Protein 8WWY (pdb70)

Sequence (548 aa):
ETVTCLQMTIYHPGQQSGIFKSIRFSSKEKFPSSIEVVKFGRRNSNMCQYTFQDKQVSRIQFVLQPFKQFNSSVLLSFEIKNMSKKTSSLMVDNQELGYLNKMDLPYKCMLRFGEYQFLLQKEDGESVESFETQFIMSSRPLLRPLTVLQQVSLYHPTQGPVAFAHVPQQLQHDASRLLVGRGQNTHLQLQLPQLSRYHLSLEPYLEKGSSLLAFCLKVLTRKSCVWVNGLPLRRYLEQVPLGTINRISFSGIQMLVRKEEGGASLETTFVCYFHLSPSPLIETVTCLLQMTIYHPGQQSGIFKSSIRRFSSKEKFPSIEVVKFGRNSNMMCQYTFQDKQVSRRIQFVLQPFKQFNSSVLSFEIKNMSKKTSSLMVDNNQELGYLNKMMDDLPYKKCMLRFGEYQFLLQKEDGESVESFETQFIMSSRPLLRPLTVLQVSLYHPTQGPVAFAHVPQQLQHDASRLLVGRGQNTHLQLQLPQLSRYHLSLEPYLEKGSSLLAFCLKVLTRKSCVWVNGLPLRYLEQVPLGTINRISFSGIQMLVRKEEGGASLETFVCYFHLSPSPLI

B-factor: mean 40.83, std 14.53, range [19.47, 130.93]

Secondary structure (DSSP, 8-state):
---EEEEEEEE-TTGGGSTTTTPPPS--EEEETT--EEEES-TTT-SEE-S-TTS-SS-EEEEEE--TT--S-EEEEEE--SS--EEETTEEE-TT-EEEPPSEEEEEETTEEEEEEEE--S-SSEEEEEEEE-SS---/--SEEEEEEEE-TTTHHHHTTT--SEEEE-SS-EEEESSTT-SEE---TTS-SS-EEEEEE--TTBSS-EEEEEE--SSS-EEETTEEE-TT-EEE--SEEEEEETTEEEEEEEE--S-SS-EEEEEEE-SS---/-PPEEEEEEEE-TTGGGSTTTTS--S--EEEETT--EEEES-TTT-SEE---TTS-SS-EEEEEE--TT--S-EEEEEE--SSS-EEETTEEE-TT-EEEPPSEEEEEETTEEEEEEEE--S-SSEEEEEEEE-SS---/--SEEEEEEEE-TTTHHHHTTT--SEEEE-SS-EEEESSTT-SEE---TTS-SS-EEEEEE--TTBSS-EEEEEE--SSS-EEETTEEE-TT-EEE--SEEEEEETTEEEEEEEE--S-SS-EEEEEEE-SS---

Nearest PDB structures (foldseek):
  8wwy-assembly2_D  TM=1.005E+00  e=1.657E-28  Mus musculus
  4zgi-assembly1_A-2  TM=9.595E-01  e=3.367E-14  Homo sapiens
  6l9u-assembly1_A-2  TM=9.470E-01  e=1.928E-14  Mus musculus
  6l9v-assembly1_A  TM=9.457E-01  e=1.148E-13  Mus musculus
  4h87-assembly3_B  TM=8.210E-01  e=5.638E-05  Homo sapiens

Structure (mmCIF, N/CA/C/O backbone):
data_8WWY
#
_entry.id   8WWY
#
_cell.length_a   88.758
_cell.length_b   88.758
_cell.length_c   297.367
_cell.angle_alpha   90.000
_cell.angle_beta   90.000
_cell.angle_gamma   120.000
#
_symmetry.space_group_name_H-M   'P 61 2 2'
#
loop_
_entity.id
_entity.type
_entity.pdbx_description
1 polymer 'TRAF-interacting protein with FHA domain-containing protein A'
2 polymer 'TRAF-interacting protein with FHA domain-containing protein B'
3 non-polymer (2R,5R)-hexane-2,5-diol
4 water water
#
loop_
_atom_site.group_PDB
_atom_site.id
_atom_site.type_symbol
_atom_site.label_atom_id
_atom_site.label_alt_id
_atom_site.label_comp_id
_atom_site.label_asym_id
_atom_site.label_entity_id
_atom_site.label_seq_id
_atom_site.pdbx_PDB_ins_code
_atom_site.Cartn_x
_atom_site.Cartn_y
_atom_site.Cartn_z
_atom_site.occupancy
_atom_site.B_iso_or_equiv
_atom_site.auth_seq_id
_atom_site.auth_comp_id
_atom_site.auth_asym_id
_atom_site.auth_atom_id
_atom_site.pdbx_PDB_model_num
ATOM 1 N N . GLU A 1 11 ? 6.73567 -6.05635 -34.78224 1.000 74.50510 11 GLU A N 1
ATOM 2 C CA . GLU A 1 11 ? 7.32442 -7.33085 -35.18596 1.000 71.71529 11 GLU A CA 1
ATOM 3 C C . GLU A 1 11 ? 6.25126 -8.38700 -35.44918 1.000 61.73988 11 GLU A C 1
ATOM 4 O O . GLU A 1 11 ? 5.24932 -8.43838 -34.74468 1.000 58.47440 11 GLU A O 1
ATOM 10 N N . THR A 1 12 ? 6.46640 -9.20742 -36.47923 1.000 53.23163 12 THR A N 1
ATOM 11 C CA . THR A 1 12 ? 5.62831 -10.37320 -36.71313 1.000 45.11930 12 THR A CA 1
ATOM 12 C C . THR A 1 12 ? 5.72914 -11.33614 -35.52828 1.000 46.97222 12 THR A C 1
ATOM 13 O O . THR A 1 12 ? 6.67805 -11.29921 -34.73616 1.000 43.61211 12 THR A O 1
ATOM 17 N N . VAL A 1 13 ? 4.73658 -12.21606 -35.41231 1.000 40.07719 13 VAL A N 1
ATOM 18 C CA . VAL A 1 13 ? 4.61741 -13.12558 -34.27511 1.000 34.73962 13 VAL A CA 1
ATOM 19 C C . VAL A 1 13 ? 4.52002 -14.55052 -34.80171 1.000 32.68806 13 VAL A C 1
ATOM 20 O O . VAL A 1 13 ? 3.71492 -14.83137 -35.69516 1.000 39.21609 13 VAL A O 1
ATOM 24 N N . THR A 1 14 ? 5.33905 -15.44102 -34.25615 1.000 30.43527 14 THR A N 1
ATOM 25 C CA . THR A 1 14 ? 5.22811 -16.85971 -34.56614 1.000 33.67826 14 THR A CA 1
ATOM 26 C C . THR A 1 14 ? 3.81653 -17.35464 -34.29134 1.000 35.25109 14 THR A C 1
ATOM 27 O O . THR A 1 14 ? 3.23367 -17.04814 -33.25022 1.000 33.36538 14 THR A O 1
ATOM 31 N N . CYS A 1 15 ? 3.26433 -18.11894 -35.22907 1.000 34.60839 15 CYS A N 1
ATOM 32 C CA . CYS A 1 15 ? 1.92183 -18.66621 -35.08426 1.000 32.68831 15 CYS A CA 1
ATOM 33 C C . CYS A 1 15 ? 1.96438 -20.18568 -35.14848 1.000 35.85045 15 CYS A C 1
ATOM 34 O O . CYS A 1 15 ? 2.57039 -20.75253 -36.05973 1.000 36.18354 15 CYS A O 1
ATOM 37 N N . LEU A 1 16 ? 1.30219 -20.84483 -34.19548 1.000 32.12114 16 LEU A N 1
ATOM 38 C CA . LEU A 1 16 ? 1.06104 -22.28765 -34.26103 1.000 28.96359 16 LEU A CA 1
ATOM 39 C C . LEU A 1 16 ? -0.36605 -22.48347 -34.76636 1.000 32.23131 16 LEU A C 1
ATOM 40 O O . LEU A 1 16 ? -1.32205 -22.28619 -34.01681 1.000 34.63913 16 LEU A O 1
ATOM 45 N N . GLN A 1 17 ? -0.51392 -22.83473 -36.04654 1.000 32.35357 17 GLN A N 1
ATOM 46 C CA . GLN A 1 17 ? -1.83121 -23.07939 -36.62759 1.000 33.86036 17 GLN A CA 1
ATOM 47 C C . GLN A 1 17 ? -2.18211 -24.54987 -36.43880 1.000 37.38854 17 GLN A C 1
ATOM 48 O O . GLN A 1 17 ? -1.50698 -25.43687 -36.97908 1.000 34.56296 17 GLN A O 1
ATOM 54 N N . MET A 1 18 ? -3.23680 -24.80882 -35.68534 1.000 31.60141 18 MET A N 1
ATOM 55 C CA . MET A 1 18 ? -3.64880 -26.16755 -35.37874 1.000 30.82263 18 MET A CA 1
ATOM 56 C C . MET A 1 18 ? -5.01676 -26.41045 -35.99870 1.000 36.09432 18 MET A C 1
ATOM 57 O O . MET A 1 18 ? -6.01096 -25.80671 -35.58310 1.000 37.50341 18 MET A O 1
ATOM 62 N N . THR A 1 19 ? -5.04747 -27.25432 -37.02577 1.000 33.02621 19 THR A N 1
ATOM 63 C CA . THR A 1 19 ? -6.29019 -27.73547 -37.61831 1.000 34.53583 19 THR A CA 1
ATOM 64 C C . THR A 1 19 ? -6.70088 -28.97751 -36.84410 1.000 39.47326 19 THR A C 1
ATOM 65 O O . THR A 1 19 ? -5.91611 -29.92653 -36.74009 1.000 38.15303 19 THR A O 1
ATOM 69 N N . ILE A 1 20 ? -7.91161 -28.97694 -36.29546 1.000 36.36386 20 ILE A N 1
ATOM 70 C CA . ILE A 1 20 ? -8.28947 -29.98699 -35.31583 1.000 36.50775 20 ILE A CA 1
ATOM 71 C C . ILE A 1 20 ? -9.54362 -30.70628 -35.77886 1.000 44.97541 20 ILE A C 1
ATOM 72 O O . ILE A 1 20 ? -10.43650 -30.10594 -36.39087 1.000 48.41944 20 ILE A O 1
ATOM 77 N N . TYR A 1 21 ? -9.58977 -32.00796 -35.50566 1.000 39.58861 21 TYR A N 1
ATOM 78 C CA . TYR A 1 21 ? -10.67947 -32.86439 -35.94011 1.000 41.17214 21 TYR A CA 1
ATOM 79 C C . TYR A 1 21 ? -10.98180 -33.89825 -34.86912 1.000 40.45685 21 TYR A C 1
ATOM 80 O O . TYR A 1 21 ? -10.06671 -34.42586 -34.23311 1.000 40.01681 21 TYR A O 1
ATOM 89 N N . HIS A 1 22 ? -12.26974 -34.21785 -34.70641 1.000 46.07503 22 HIS A N 1
ATOM 90 C CA . HIS A 1 22 ? -12.66572 -35.31445 -33.84828 1.000 44.18572 22 HIS A CA 1
ATOM 91 C C . HIS A 1 22 ? -13.94069 -35.85349 -34.47058 1.000 44.87444 22 HIS A C 1
ATOM 92 O O . HIS A 1 22 ? -14.83930 -35.05981 -34.78928 1.000 48.50333 22 HIS A O 1
ATOM 99 N N . PRO A 1 23 ? -14.04545 -37.16848 -34.66926 1.000 52.51400 23 PRO A N 1
ATOM 100 C CA . PRO A 1 23 ? -15.26011 -37.72222 -35.28989 1.000 53.03564 23 PRO A CA 1
ATOM 101 C C . PRO A 1 23 ? -16.53766 -37.41493 -34.52463 1.000 57.28903 23 PRO A C 1
ATOM 102 O O . PRO A 1 23 ? -17.62217 -37.46214 -35.11854 1.000 55.06405 23 PRO A O 1
ATOM 106 N N . GLY A 1 24 ? -16.45253 -37.09403 -33.23742 1.000 54.50381 24 GLY A N 1
ATOM 107 C CA . GLY A 1 24 ? -17.63242 -36.72455 -32.48303 1.000 59.71598 24 GLY A CA 1
ATOM 108 C C . GLY A 1 24 ? -17.72435 -35.23883 -32.20346 1.000 63.02081 24 GLY A C 1
ATOM 109 O O . GLY A 1 24 ? -18.41031 -34.82521 -31.26415 1.000 60.82200 24 GLY A O 1
ATOM 110 N N . GLN A 1 25 ? -17.04693 -34.42065 -33.01645 1.000 60.50080 25 GLN A N 1
ATOM 111 C CA . GLN A 1 25 ? -16.98065 -32.98682 -32.74608 1.000 52.15243 25 GLN A CA 1
ATOM 112 C C . GLN A 1 25 ? -18.33898 -32.30134 -32.85645 1.000 54.42585 25 GLN A C 1
ATOM 113 O O . GLN A 1 25 ? -18.54157 -31.25156 -32.23622 1.000 58.16199 25 GLN A O 1
ATOM 119 N N . GLN A 1 26 ? -19.27684 -32.86477 -33.61848 1.000 50.30354 26 GLN A N 1
ATOM 120 C CA . GLN A 1 26 ? -20.60379 -32.26263 -33.69186 1.000 65.78633 26 GLN A CA 1
ATOM 121 C C . GLN A 1 26 ? -21.31315 -32.27592 -32.34026 1.000 65.37174 26 GLN A C 1
ATOM 122 O O . GLN A 1 26 ? -22.24109 -31.48735 -32.12844 1.000 62.61339 26 GLN A O 1
ATOM 128 N N . SER A 1 27 ? -20.88371 -33.13179 -31.41467 1.000 60.60240 27 SER A N 1
ATOM 129 C CA . SER A 1 27 ? -21.48876 -33.19445 -30.09041 1.000 63.44371 27 SER A CA 1
ATOM 130 C C . SER A 1 27 ? -21.00209 -32.08870 -29.16126 1.000 63.23408 27 SER A C 1
ATOM 131 O O . SER A 1 27 ? -21.42826 -32.04288 -28.00246 1.000 64.51811 27 SER A O 1
ATOM 134 N N . GLY A 1 28 ? -20.12151 -31.21215 -29.62754 1.000 57.19585 28 GLY A N 1
ATOM 135 C CA . GLY A 1 28 ? -19.62158 -30.11994 -28.81936 1.000 56.80697 28 GLY A CA 1
ATOM 136 C C . GLY A 1 28 ? -18.23575 -30.30044 -28.24413 1.000 53.39366 28 GLY A C 1
ATOM 137 O O . GLY A 1 28 ? -17.89123 -29.59446 -27.29108 1.000 52.82697 28 GLY A O 1
ATOM 138 N N . ILE A 1 29 ? -17.42618 -31.20575 -28.79679 1.000 54.42085 29 ILE A N 1
ATOM 139 C CA . ILE A 1 29 ? -16.10893 -31.47980 -28.22228 1.000 55.24671 29 ILE A CA 1
ATOM 140 C C . ILE A 1 29 ? -15.25504 -30.21961 -28.18059 1.000 46.65589 29 ILE A C 1
ATOM 141 O O . ILE A 1 29 ? -14.52273 -29.98205 -27.21051 1.000 45.33392 29 ILE A O 1
ATOM 146 N N . PHE A 1 30 ? -15.33392 -29.38792 -29.22017 1.000 45.23281 30 PHE A N 1
ATOM 147 C CA . PHE A 1 30 ? -14.50564 -28.18888 -29.29439 1.000 53.01840 30 PHE A CA 1
ATOM 148 C C . PHE A 1 30 ? -15.28638 -26.91876 -28.95786 1.000 52.59629 30 PHE A C 1
ATOM 149 O O . PHE A 1 30 ? -14.91702 -25.82955 -29.40469 1.000 50.29546 30 PHE A O 1
ATOM 157 N N . LYS A 1 31 ? -16.35299 -27.02683 -28.16120 1.000 49.25641 31 LYS A N 1
ATOM 158 C CA . LYS A 1 31 ? -17.24674 -25.88297 -28.00030 1.000 50.48224 31 LYS A CA 1
ATOM 159 C C . LYS A 1 31 ? -16.59120 -24.71821 -27.26273 1.000 43.86028 31 LYS A C 1
ATOM 160 O O . LYS A 1 31 ? -17.03562 -23.57804 -27.41617 1.000 48.75875 31 LYS A O 1
ATOM 166 N N . SER A 1 32 ? -15.53815 -24.96306 -26.49227 1.000 44.49746 32 SER A N 1
ATOM 167 C CA . SER A 1 32 ? -14.83969 -23.89696 -25.78820 1.000 50.64680 32 SER A CA 1
ATOM 168 C C . SER A 1 32 ? -13.65573 -23.33844 -26.57313 1.000 46.94753 32 SER A C 1
ATOM 169 O O . SER A 1 32 ? -12.89592 -22.52996 -26.02925 1.000 49.84854 32 SER A O 1
ATOM 172 N N . ILE A 1 33 ? -13.46679 -23.76000 -27.82050 1.000 43.38156 33 ILE A N 1
ATOM 173 C CA . ILE A 1 33 ? -12.35009 -23.30000 -28.64526 1.000 45.74116 33 ILE A CA 1
ATOM 174 C C . ILE A 1 33 ? -12.86172 -22.21592 -29.57980 1.000 47.61166 33 ILE A C 1
ATOM 175 O O . ILE A 1 33 ? -13.85460 -22.42291 -30.28410 1.000 48.32172 33 ILE A O 1
ATOM 180 N N . ARG A 1 34 ? -12.19487 -21.06132 -29.59774 1.000 43.14450 34 ARG A N 1
ATOM 181 C CA . ARG A 1 34 ? -12.52181 -20.02979 -30.57799 1.000 49.01447 34 ARG A CA 1
ATOM 182 C C . ARG A 1 34 ? -11.68348 -20.25415 -31.82867 1.000 47.69821 34 ARG A C 1
ATOM 183 O O . ARG A 1 34 ? -10.45413 -20.33220 -31.75267 1.000 40.58310 34 ARG A O 1
ATOM 191 N N . PHE A 1 35 ? -12.34521 -20.35320 -32.97441 1.000 46.77212 35 PHE A N 1
ATOM 192 C CA . PHE A 1 35 ? -11.66565 -20.71438 -34.20689 1.000 47.24854 35 PHE A CA 1
ATOM 193 C C . PHE A 1 35 ? -11.29667 -19.47610 -35.01198 1.000 44.51635 35 PHE A C 1
ATOM 194 O O . PHE A 1 35 ? -11.97274 -18.44537 -34.94744 1.000 44.94679 35 PHE A O 1
ATOM 202 N N . SER A 1 36 ? -10.19250 -19.58682 -35.75412 1.000 39.66077 36 SER A N 1
ATOM 203 C CA . SER A 1 36 ? -9.73349 -18.56220 -36.68731 1.000 51.34384 36 SER A CA 1
ATOM 204 C C . SER A 1 36 ? -9.48556 -17.21533 -36.00930 1.000 56.74556 36 SER A C 1
ATOM 205 O O . SER A 1 36 ? -9.51429 -16.16949 -36.66542 1.000 76.33830 36 SER A O 1
ATOM 208 N N . SER A 1 37 ? -9.26479 -17.22122 -34.69958 1.000 50.33399 37 SER A N 1
ATOM 209 C CA . SER A 1 37 ? -8.90570 -16.03284 -33.93783 1.000 56.22220 37 SER A CA 1
ATOM 210 C C . SER A 1 37 ? -7.54786 -16.28791 -33.30248 1.000 48.29512 37 SER A C 1
ATOM 211 O O . SER A 1 37 ? -7.40209 -17.22810 -32.51642 1.000 48.17044 37 SER A O 1
ATOM 214 N N . LYS A 1 38 ? -6.55822 -15.46501 -33.64240 1.000 37.10181 38 LYS A N 1
ATOM 215 C CA . LYS A 1 38 ? -5.24394 -15.60796 -33.02664 1.000 37.63212 38 LYS A CA 1
ATOM 216 C C . LYS A 1 38 ? -5.30302 -15.22250 -31.55294 1.000 40.22386 38 LYS A C 1
ATOM 217 O O . LYS A 1 38 ? -5.87227 -14.18694 -31.20111 1.000 49.41750 38 LYS A O 1
ATOM 223 N N . GLU A 1 39 ? -4.71036 -16.05146 -30.68996 1.000 35.86591 39 GLU A N 1
ATOM 224 C CA . GLU A 1 39 ? -4.57847 -15.74968 -29.26647 1.000 37.48978 39 GLU A CA 1
ATOM 225 C C . GLU A 1 39 ? -3.10298 -15.66123 -28.90523 1.000 37.87122 39 GLU A C 1
ATOM 226 O O . GLU A 1 39 ? -2.34403 -16.60161 -29.15804 1.000 33.24367 39 GLU A O 1
ATOM 232 N N . LYS A 1 40 ? -2.71213 -14.55206 -28.28098 1.000 34.81412 40 LYS A N 1
ATOM 233 C CA . LYS A 1 40 ? -1.31220 -14.28215 -27.98252 1.000 36.03588 40 LYS A CA 1
ATOM 234 C C . LYS A 1 40 ? -0.94842 -14.74111 -26.57401 1.000 36.68194 40 LYS A C 1
ATOM 235 O O . LYS A 1 40 ? -1.70198 -14.52686 -25.62124 1.000 41.44945 40 LYS A O 1
ATOM 241 N N . PHE A 1 41 ? 0.21462 -15.38396 -26.45293 1.000 30.39230 41 PHE A N 1
ATOM 242 C CA . PHE A 1 41 ? 0.76994 -15.83195 -25.18287 1.000 35.24738 41 PHE A CA 1
ATOM 243 C C . PHE A 1 41 ? 2.18191 -15.29207 -25.01936 1.000 34.44160 41 PHE A C 1
ATOM 244 O O . PHE A 1 41 ? 2.92625 -15.21315 -26.00082 1.000 31.16601 41 PHE A O 1
ATOM 252 N N . PRO A 1 42 ? 2.58473 -14.93057 -23.80243 1.000 36.47670 42 PRO A N 1
ATOM 253 C CA . PRO A 1 42 ? 4.01506 -14.70760 -23.54528 1.000 33.90192 42 PRO A CA 1
ATOM 254 C C . PRO A 1 42 ? 4.77755 -15.99243 -23.80559 1.000 29.26361 42 PRO A C 1
ATOM 255 O O . PRO A 1 42 ? 4.28568 -17.08573 -23.52558 1.000 32.70619 42 PRO A O 1
ATOM 259 N N A SER A 1 43 ? 5.99510 -15.85636 -24.34022 0.444 31.07290 43 SER A N 1
ATOM 260 N N B SER A 1 43 ? 5.99498 -15.85847 -24.34728 0.556 31.06871 43 SER A N 1
ATOM 261 C CA A SER A 1 43 ? 6.80467 -17.03630 -24.62299 0.444 30.02589 43 SER A CA 1
ATOM 262 C CA B SER A 1 43 ? 6.79548 -17.04539 -24.63108 0.556 29.71983 43 SER A CA 1
ATOM 263 C C A SER A 1 43 ? 7.23217 -17.77421 -23.36135 0.444 30.45508 43 SER A C 1
ATOM 264 C C B SER A 1 43 ? 7.32190 -17.72883 -23.37449 0.556 30.14194 43 SER A C 1
ATOM 265 O O A SER A 1 43 ? 7.67290 -18.92485 -23.45478 0.444 30.55804 43 SER A O 1
ATOM 266 O O B SER A 1 43 ? 7.92042 -18.80410 -23.48954 0.556 30.70553 43 SER A O 1
ATOM 271 N N . ILE A 1 44 ? 7.10613 -17.15376 -22.19128 1.000 29.04177 44 ILE A N 1
ATOM 272 C CA . ILE A 1 44 ? 7.44581 -17.82405 -20.93333 1.000 31.94843 44 ILE A CA 1
ATOM 273 C C . ILE A 1 44 ? 6.23228 -18.56609 -20.39007 1.000 32.09653 44 ILE A C 1
ATOM 274 O O . ILE A 1 44 ? 6.27361 -19.11543 -19.28225 1.000 34.29154 44 ILE A O 1
ATOM 279 N N . GLU A 1 45 ? 5.13971 -18.58117 -21.14107 1.000 31.57015 45 GLU A N 1
ATOM 280 C CA . GLU A 1 45 ? 3.98702 -19.37201 -20.73539 1.000 30.62205 45 GLU A CA 1
ATOM 281 C C . GLU A 1 45 ? 4.10189 -20.78072 -21.30875 1.000 35.32232 45 GLU A C 1
ATOM 282 O O . GLU A 1 45 ? 4.77599 -21.00883 -22.30908 1.000 38.13953 45 GLU A O 1
ATOM 288 N N . VAL A 1 46 ? 3.45380 -21.73083 -20.64401 1.000 32.27395 46 VAL A N 1
ATOM 289 C CA . VAL A 1 46 ? 3.29579 -23.09340 -21.13775 1.000 33.20120 46 VAL A CA 1
ATOM 290 C C . VAL A 1 46 ? 1.81937 -23.29019 -21.45108 1.000 30.62579 46 VAL A C 1
ATOM 291 O O . VAL A 1 46 ? 0.96660 -23.07433 -20.58056 1.000 36.43496 46 VAL A O 1
ATOM 295 N N . VAL A 1 47 ? 1.51921 -23.70538 -22.68550 1.000 32.58601 47 VAL A N 1
ATOM 296 C CA . VAL A 1 47 ? 0.14462 -23.87973 -23.13887 1.000 30.65111 47 VAL A CA 1
ATOM 297 C C . VAL A 1 47 ? -0.27160 -25.33295 -22.95375 1.000 25.28003 47 VAL A C 1
ATOM 298 O O . VAL A 1 47 ? 0.38163 -26.25114 -23.46921 1.000 31.71768 47 VAL A O 1
ATOM 302 N N . LYS A 1 48 ? -1.37869 -25.54209 -22.25155 1.000 28.19790 48 LYS A N 1
ATOM 303 C CA . LYS A 1 48 ? -1.82209 -26.87331 -21.87027 1.000 33.63596 48 LYS A CA 1
ATOM 304 C C . LYS A 1 48 ? -3.16622 -27.19321 -22.49590 1.000 30.92322 48 LYS A C 1
ATOM 305 O O . LYS A 1 48 ? -4.04634 -26.32872 -22.59637 1.000 32.46571 48 LYS A O 1
ATOM 311 N N . PHE A 1 49 ? -3.31564 -28.44938 -22.89579 1.000 26.62592 49 PHE A N 1
ATOM 312 C CA . PHE A 1 49 ? -4.51856 -28.95702 -23.53510 1.000 28.67197 49 PHE A CA 1
ATOM 313 C C . PHE A 1 49 ? -5.02526 -30.12493 -22.70500 1.000 28.86841 49 PHE A C 1
ATOM 314 O O . PHE A 1 49 ? -4.23085 -30.97601 -22.29958 1.000 32.20981 49 PHE A O 1
ATOM 322 N N . GLY A 1 50 ? -6.33046 -30.18317 -22.45427 1.000 33.23773 50 GLY A N 1
ATOM 323 C CA . GLY A 1 50 ? -6.83834 -31.24718 -21.60259 1.000 33.79404 50 GLY A CA 1
ATOM 324 C C . GLY A 1 50 ? -8.29830 -31.05579 -21.24327 1.000 40.18457 50 GLY A C 1
ATOM 325 O O . GLY A 1 50 ? -9.01592 -30.29450 -21.88586 1.000 37.85178 50 GLY A O 1
ATOM 326 N N A ARG A 1 51 ? -8.73247 -31.77873 -20.21163 0.570 42.62567 51 ARG A N 1
ATOM 327 N N B ARG A 1 51 ? -8.71809 -31.77424 -20.19984 0.430 42.20657 51 ARG A N 1
ATOM 328 C CA A ARG A 1 51 ? -10.13123 -31.70318 -19.80921 0.570 42.96012 51 ARG A CA 1
ATOM 329 C CA B ARG A 1 51 ? -10.10973 -31.77281 -19.76732 0.430 42.92662 51 ARG A CA 1
ATOM 330 C C A ARG A 1 51 ? -10.38160 -30.65306 -18.73699 0.570 39.50584 51 ARG A C 1
ATOM 331 C C B ARG A 1 51 ? -10.39543 -30.73260 -18.69398 0.430 40.56769 51 ARG A C 1
ATOM 332 O O A ARG A 1 51 ? -11.46803 -30.06293 -18.69988 0.570 45.95434 51 ARG A O 1
ATOM 333 O O B ARG A 1 51 ? -11.52335 -30.23091 -18.61201 0.430 44.66561 51 ARG A O 1
ATOM 348 N N . ASN A 1 52 ? -9.39874 -30.39285 -17.88196 1.000 44.81115 52 ASN A N 1
ATOM 349 C CA . ASN A 1 52 ? -9.59179 -29.57091 -16.69187 1.000 49.51977 52 ASN A CA 1
ATOM 350 C C . ASN A 1 52 ? -9.33998 -28.10318 -17.01828 1.000 42.17913 52 ASN A C 1
ATOM 351 O O . ASN A 1 52 ? -8.20027 -27.70316 -17.26807 1.000 39.18283 52 ASN A O 1
ATOM 356 N N . SER A 1 53 ? -10.40245 -27.29389 -16.96647 1.000 45.70924 53 SER A N 1
ATOM 357 C CA . SER A 1 53 ? -10.30291 -25.88897 -17.34537 1.000 47.18539 53 SER A CA 1
ATOM 358 C C . SER A 1 53 ? -9.55908 -25.04325 -16.32217 1.000 53.55647 53 SER A C 1
ATOM 359 O O . SER A 1 53 ? -9.16726 -23.91645 -16.64226 1.000 51.87362 53 SER A O 1
ATOM 362 N N . ASN A 1 54 ? -9.36507 -25.53805 -15.09928 1.000 52.48090 54 ASN A N 1
ATOM 363 C CA . ASN A 1 54 ? -8.52145 -24.81508 -14.15635 1.000 53.37141 54 ASN A CA 1
ATOM 364 C C . ASN A 1 54 ? -7.04180 -25.04072 -14.41800 1.000 54.32940 54 ASN A C 1
ATOM 365 O O . ASN A 1 54 ? -6.21456 -24.24648 -13.96106 1.000 54.62252 54 ASN A O 1
ATOM 370 N N . MET A 1 55 ? -6.69078 -26.09715 -15.15031 1.000 45.21818 55 MET A N 1
ATOM 371 C CA . MET A 1 55 ? -5.30280 -26.41497 -15.42711 1.000 39.71695 55 MET A CA 1
ATOM 372 C C . MET A 1 55 ? -4.88781 -26.14408 -16.86315 1.000 32.27130 55 MET A C 1
ATOM 373 O O . MET A 1 55 ? -3.68693 -26.01690 -17.12098 1.000 41.77272 55 MET A O 1
ATOM 378 N N . CYS A 1 56 ? -5.84382 -26.04023 -17.78617 1.000 38.88790 56 CYS A N 1
ATOM 379 C CA . CYS A 1 56 ? -5.57187 -25.96665 -19.21929 1.000 38.66085 56 CYS A CA 1
ATOM 380 C C . CYS A 1 56 ? -6.20405 -24.71990 -19.81910 1.000 41.02447 56 CYS A C 1
ATOM 381 O O . CYS A 1 56 ? -7.37773 -24.43021 -19.56660 1.000 39.64871 56 CYS A O 1
ATOM 384 N N . GLN A 1 57 ? -5.42847 -23.99741 -20.63336 1.000 40.02444 57 GLN A N 1
ATOM 385 C CA . GLN A 1 57 ? -6.00132 -22.90107 -21.40099 1.000 38.20070 57 GLN A CA 1
ATOM 386 C C . GLN A 1 57 ? -6.97326 -23.40918 -22.46033 1.000 41.58472 57 GLN A C 1
ATOM 387 O O . GLN A 1 57 ? -7.91422 -22.70060 -22.82963 1.000 43.14049 57 GLN A O 1
ATOM 393 N N . TYR A 1 58 ? -6.77377 -24.63158 -22.94434 1.000 35.07026 58 TYR A N 1
ATOM 394 C CA . TYR A 1 58 ? -7.60574 -25.22352 -23.98157 1.000 38.27854 58 TYR A CA 1
ATOM 395 C C . TYR A 1 58 ? -8.17908 -26.52949 -23.46046 1.000 32.97983 58 TYR A C 1
ATOM 396 O O . TYR A 1 58 ? -7.42885 -27.43212 -23.07143 1.000 39.14266 58 TYR A O 1
ATOM 405 N N . THR A 1 59 ? -9.50082 -26.62486 -23.43961 1.000 35.40259 59 THR A N 1
ATOM 406 C CA . THR A 1 59 ? -10.16101 -27.79690 -22.89794 1.000 39.01468 59 THR A CA 1
ATOM 407 C C . THR A 1 59 ? -11.09213 -28.41777 -23.92408 1.000 38.51127 59 THR A C 1
ATOM 408 O O . THR A 1 59 ? -11.70859 -27.72215 -24.73707 1.000 45.56419 59 THR A O 1
ATOM 412 N N . PHE A 1 60 ? -11.17601 -29.74187 -23.87360 1.000 41.87748 60 PHE A N 1
ATOM 413 C CA . PHE A 1 60 ? -12.07795 -30.51827 -24.70899 1.000 38.81496 60 PHE A CA 1
ATOM 414 C C . PHE A 1 60 ? -13.18368 -31.10436 -23.84354 1.000 44.11523 60 PHE A C 1
ATOM 415 O O . PHE A 1 60 ? -12.92626 -31.58220 -22.73367 1.000 50.22432 60 PHE A O 1
ATOM 423 N N . GLN A 1 61 ? -14.41420 -31.04702 -24.34776 1.000 42.35481 61 GLN A N 1
ATOM 424 C CA . GLN A 1 61 ? -15.58232 -31.58165 -23.64518 1.000 54.49225 61 GLN A CA 1
ATOM 425 C C . GLN A 1 61 ? -15.62939 -33.07749 -23.90424 1.000 51.32207 61 GLN A C 1
ATOM 426 O O . GLN A 1 61 ? -16.27788 -33.54703 -24.83861 1.000 55.79248 61 GLN A O 1
ATOM 432 N N . ASP A 1 62 ? -14.92400 -33.83674 -23.06595 1.000 56.62443 62 ASP A N 1
ATOM 433 C CA . ASP A 1 62 ? -14.68919 -35.24782 -23.34163 1.000 57.39796 62 ASP A CA 1
ATOM 434 C C . ASP A 1 62 ? -14.14957 -35.94657 -22.10164 1.000 53.91635 62 ASP A C 1
ATOM 435 O O . ASP A 1 62 ? -13.04018 -35.64839 -21.64886 1.000 45.53113 62 ASP A O 1
ATOM 440 N N . LYS A 1 63 ? -14.92913 -36.87752 -21.54112 1.000 56.63402 63 LYS A N 1
ATOM 441 C CA . LYS A 1 63 ? -14.47423 -37.61755 -20.37007 1.000 50.71723 63 LYS A CA 1
ATOM 442 C C . LYS A 1 63 ? -13.25730 -38.48281 -20.67723 1.000 52.34594 63 LYS A C 1
ATOM 443 O O . LYS A 1 63 ? -12.52271 -38.84990 -19.75212 1.000 59.30276 63 LYS A O 1
ATOM 449 N N . GLN A 1 64 ? -13.02762 -38.81045 -21.95472 1.000 54.09911 64 GLN A N 1
ATOM 450 C CA . GLN A 1 64 ? -11.85430 -39.59127 -22.33581 1.000 55.05517 64 GLN A CA 1
ATOM 451 C C . GLN A 1 64 ? -10.56151 -38.78755 -22.20949 1.000 57.49008 64 GLN A C 1
ATOM 452 O O . GLN A 1 64 ? -9.48297 -39.37259 -22.05937 1.000 64.23965 64 GLN A O 1
ATOM 458 N N . VAL A 1 65 ? -10.64205 -37.46412 -22.27044 1.000 52.46795 65 VAL A N 1
ATOM 459 C CA . VAL A 1 65 ? -9.44673 -36.62261 -22.24240 1.000 42.00788 65 VAL A CA 1
ATOM 460 C C . VAL A 1 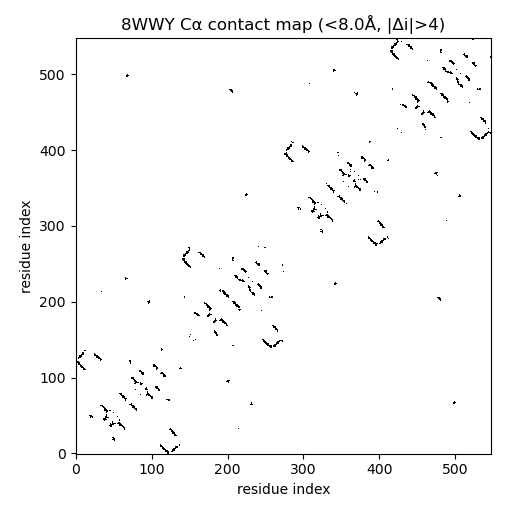65 ? -8.92106 -36.53658 -20.81309 1.000 45.77811 65 VAL A C 1
ATOM 461 O O . VAL A 1 65 ? -9.68903 -36.31182 -19.86943 1.000 48.05295 65 VAL A O 1
ATOM 465 N N . SER A 1 66 ? -7.60941 -36.72833 -20.64655 1.000 45.98631 66 SER A N 1
ATOM 466 C CA . SER A 1 66 ? -6.99038 -36.58913 -19.33197 1.000 40.46652 66 SER A CA 1
ATOM 467 C C . SER A 1 66 ? -7.10483 -35.14504 -18.85585 1.000 46.28118 66 SER A C 1
ATOM 468 O O . SER A 1 66 ? -7.27128 -34.21705 -19.65133 1.000 40.98047 66 SER A O 1
ATOM 471 N N . ARG A 1 67 ? -7.01982 -34.94338 -17.53693 1.000 39.95750 67 ARG A N 1
ATOM 472 C CA . ARG A 1 67 ? -7.23769 -33.58216 -17.05497 1.000 49.17935 67 ARG A CA 1
ATOM 473 C C . ARG A 1 67 ? -6.21386 -32.61626 -17.64183 1.000 37.79948 67 ARG A C 1
ATOM 474 O O . ARG A 1 67 ? -6.55108 -31.46069 -17.92119 1.000 42.84679 67 ARG A O 1
ATOM 482 N N . ILE A 1 68 ? -4.98166 -33.07664 -17.86890 1.000 37.91175 68 ILE A N 1
ATOM 483 C CA . ILE A 1 68 ? -4.03244 -32.42308 -18.76338 1.000 32.77369 68 ILE A CA 1
ATOM 484 C C . ILE A 1 68 ? -3.51949 -33.48670 -19.72331 1.000 36.74260 68 ILE A C 1
ATOM 485 O O . ILE A 1 68 ? -2.94192 -34.48974 -19.28863 1.000 34.55258 68 ILE A O 1
ATOM 490 N N . GLN A 1 69 ? -3.73461 -33.27483 -21.02131 1.000 32.38279 69 GLN A N 1
ATOM 491 C CA . GLN A 1 69 ? -3.32446 -34.23293 -22.03885 1.000 33.34035 69 GLN A CA 1
ATOM 492 C C . GLN A 1 69 ? -1.88527 -33.99514 -22.49054 1.000 31.80096 69 GLN A C 1
ATOM 493 O O . GLN A 1 69 ? -1.05242 -34.91077 -22.46616 1.000 31.08658 69 GLN A O 1
ATOM 499 N N . PHE A 1 70 ? -1.58367 -32.77684 -22.92454 1.000 29.40812 70 PHE A N 1
ATOM 500 C CA . PHE A 1 70 ? -0.23667 -32.45648 -23.37093 1.000 28.88864 70 PHE A CA 1
ATOM 501 C C . PHE A 1 70 ? -0.02247 -30.96692 -23.19272 1.000 28.80013 70 PHE A C 1
ATOM 502 O O . PHE A 1 70 ? -0.96077 -30.21035 -22.93693 1.000 32.59481 70 PHE A O 1
ATOM 510 N N . VAL A 1 71 ? 1.23370 -30.56239 -23.29850 1.000 28.73827 71 VAL A N 1
ATOM 511 C CA . VAL A 1 71 ? 1.62916 -29.17785 -23.09299 1.000 30.36781 71 VAL A CA 1
ATOM 512 C C . VAL A 1 71 ? 2.59072 -28.78629 -24.20319 1.000 33.25961 71 VAL A C 1
ATOM 513 O O . VAL A 1 71 ? 3.34517 -29.61633 -24.71880 1.000 35.29415 71 VAL A O 1
ATOM 517 N N . LEU A 1 72 ? 2.55963 -27.50841 -24.56839 1.000 30.57443 72 LEU A N 1
ATOM 518 C CA . LEU A 1 72 ? 3.51744 -26.92319 -25.49559 1.000 31.23948 72 LEU A CA 1
ATOM 519 C C . LEU A 1 72 ? 4.51099 -26.07682 -24.70635 1.000 29.03893 72 LEU A C 1
ATOM 520 O O . LEU A 1 72 ? 4.10835 -25.23592 -23.89208 1.000 32.17570 72 LEU A O 1
ATOM 525 N N . GLN A 1 73 ? 5.80160 -26.32178 -24.93146 1.000 27.99244 73 GLN A N 1
ATOM 526 C CA . GLN A 1 73 ? 6.88518 -25.68759 -24.17366 1.000 30.13751 73 GLN A CA 1
ATOM 527 C C . GLN A 1 73 ? 7.77270 -24.88138 -25.11599 1.000 29.98809 73 GLN A C 1
ATOM 528 O O . GLN A 1 73 ? 8.63043 -25.45243 -25.81429 1.000 27.00260 73 GLN A O 1
ATOM 534 N N . PRO A 1 74 ? 7.59897 -23.56396 -25.17878 1.000 26.11539 74 PRO A N 1
ATOM 535 C CA . PRO A 1 74 ? 8.42011 -22.74750 -26.08252 1.000 26.44720 74 PRO A CA 1
ATOM 536 C C . PRO A 1 74 ? 9.86054 -22.65891 -25.59622 1.000 29.71893 74 PRO A C 1
ATOM 537 O O . PRO A 1 74 ? 10.11213 -22.51395 -24.39241 1.000 27.96896 74 PRO A O 1
ATOM 541 N N . PHE A 1 75 ? 10.80434 -22.72654 -26.53746 1.000 29.15959 75 PHE A N 1
ATOM 542 C CA . PHE A 1 75 ? 12.22064 -22.63948 -26.18463 1.000 28.21724 75 PHE A CA 1
ATOM 543 C C . PHE A 1 75 ? 13.01261 -22.16361 -27.39543 1.000 33.42419 75 PHE A C 1
ATOM 544 O O . PHE A 1 75 ? 12.49211 -22.07282 -28.50736 1.000 31.01179 75 PHE A O 1
ATOM 552 N N . LYS A 1 76 ? 14.29246 -21.86971 -27.17569 1.000 28.35437 76 LYS A N 1
ATOM 553 C CA . LYS A 1 76 ? 15.15987 -21.44531 -28.27468 1.000 32.01814 76 LYS A CA 1
ATOM 554 C C . LYS A 1 76 ? 16.37659 -22.34907 -28.34911 1.000 33.11691 76 LYS A C 1
ATOM 555 O O . LYS A 1 76 ? 17.06018 -22.55307 -27.34114 1.000 29.57566 76 LYS A O 1
ATOM 561 N N . GLN A 1 77 ? 16.64210 -22.88556 -29.54154 1.000 28.25888 77 GLN A N 1
ATOM 562 C CA . GLN A 1 77 ? 17.91269 -23.55372 -29.79739 1.000 29.83068 77 GLN A CA 1
ATOM 563 C C . GLN A 1 77 ? 19.06354 -22.55741 -29.68730 1.000 33.47499 77 GLN A C 1
ATOM 564 O O . GLN A 1 77 ? 18.89572 -21.35336 -29.90720 1.000 30.56353 77 GLN A O 1
ATOM 570 N N . PHE A 1 78 ? 20.25318 -23.07229 -29.36904 1.000 35.30734 78 PHE A N 1
ATOM 571 C CA . PHE A 1 78 ? 21.43517 -22.22473 -29.36896 1.000 30.20386 78 PHE A CA 1
ATOM 572 C C . PHE A 1 78 ? 21.69903 -21.71120 -30.77793 1.000 31.57868 78 PHE A C 1
ATOM 573 O O . PHE A 1 78 ? 21.40646 -22.38392 -31.77046 1.000 36.91392 78 PHE A O 1
ATOM 581 N N . ASN A 1 79 ? 22.22247 -20.48885 -30.86662 1.000 35.73578 79 ASN A N 1
ATOM 582 C CA . ASN A 1 79 ? 22.57501 -19.89645 -32.15949 1.000 37.21178 79 ASN A CA 1
ATOM 583 C C . ASN A 1 79 ? 21.35443 -19.78646 -33.07534 1.000 41.29500 79 ASN A C 1
ATOM 584 O O . ASN A 1 79 ? 21.45262 -19.89900 -34.29752 1.000 41.50499 79 ASN A O 1
ATOM 589 N N . SER A 1 80 ? 20.17934 -19.58663 -32.50046 1.000 42.40347 80 SER A N 1
ATOM 590 C CA . SER A 1 80 ? 18.96471 -19.45443 -33.29405 1.000 42.61073 80 SER A CA 1
ATOM 591 C C . SER A 1 80 ? 18.15211 -18.29158 -32.75703 1.000 38.09938 80 SER A C 1
ATOM 592 O O . SER A 1 80 ? 18.08206 -18.09038 -31.54316 1.000 49.03787 80 SER A O 1
ATOM 595 N N . SER A 1 81 ? 17.53304 -17.53098 -33.65958 1.000 35.36110 81 SER A N 1
ATOM 596 C CA . SER A 1 81 ? 16.72532 -16.38547 -33.26719 1.000 40.47250 81 SER A CA 1
ATOM 597 C C . SER A 1 81 ? 15.23151 -16.65681 -33.38412 1.000 50.21245 81 SER A C 1
ATOM 598 O O . SER A 1 81 ? 14.42898 -15.73906 -33.19087 1.000 58.30536 81 SER A O 1
ATOM 601 N N . VAL A 1 82 ? 14.83719 -17.88394 -33.69780 1.000 37.19179 82 VAL A N 1
ATOM 602 C CA . VAL A 1 82 ? 13.42979 -18.20884 -33.86597 1.000 47.70789 82 VAL A CA 1
ATOM 603 C C . VAL A 1 82 ? 12.96536 -19.04102 -32.68214 1.000 37.12860 82 VAL A C 1
ATOM 604 O O . VAL A 1 82 ? 13.75227 -19.68275 -31.97927 1.000 32.19494 82 VAL A O 1
ATOM 608 N N A LEU A 1 83 ? 11.66195 -18.97585 -32.42548 0.480 32.24361 83 LEU A N 1
ATOM 609 N N B LEU A 1 83 ? 11.65248 -19.09813 -32.52395 0.520 30.98636 83 LEU A N 1
ATOM 610 C CA A LEU A 1 83 ? 11.06160 -19.77378 -31.36625 0.480 29.47998 83 LEU A CA 1
ATOM 611 C CA B LEU A 1 83 ? 11.02820 -19.76138 -31.38970 0.520 29.73898 83 LEU A CA 1
ATOM 612 C C A LEU A 1 83 ? 10.84631 -21.19804 -31.85587 0.480 32.31847 83 LEU A C 1
ATOM 613 C C B LEU A 1 83 ? 10.66976 -21.19758 -31.75959 0.520 32.67360 83 LEU A C 1
ATOM 614 O O A LEU A 1 83 ? 10.36295 -21.41411 -32.97337 0.480 34.25446 83 LEU A O 1
ATOM 615 O O B LEU A 1 83 ? 9.90230 -21.42498 -32.70208 0.520 30.33560 83 LEU A O 1
ATOM 624 N N . SER A 1 84 ? 11.21736 -22.16286 -31.02307 1.000 30.58727 84 SER A N 1
ATOM 625 C CA . SER A 1 84 ? 10.84477 -23.56167 -31.18799 1.000 30.21352 84 SER A CA 1
ATOM 626 C C . SER A 1 84 ? 9.84982 -23.95087 -30.10117 1.000 28.73968 84 SER A C 1
ATOM 627 O O . SER A 1 84 ? 9.63642 -23.22083 -29.12980 1.000 27.76223 84 SER A O 1
ATOM 630 N N . PHE A 1 85 ? 9.24255 -25.12633 -30.26397 1.000 30.42642 85 PHE A N 1
ATOM 631 C CA . PHE A 1 85 ? 8.28455 -25.62529 -29.28492 1.000 31.09726 85 PHE A CA 1
ATOM 632 C C . PHE A 1 85 ? 8.49953 -27.11209 -29.07569 1.000 37.84119 85 PHE A C 1
ATOM 633 O O . PHE A 1 85 ? 8.52015 -27.88248 -30.03981 1.000 38.16603 85 PHE A O 1
ATOM 641 N N . GLU A 1 86 ? 8.65977 -27.51143 -27.82093 1.000 27.27530 86 GLU A N 1
ATOM 642 C CA . GLU A 1 86 ? 8.51842 -28.91329 -27.47900 1.000 24.87024 86 GLU A CA 1
ATOM 643 C C . GLU A 1 86 ? 7.04786 -29.22272 -27.25377 1.000 26.75544 86 GLU A C 1
ATOM 644 O O . GLU A 1 86 ? 6.28114 -28.37887 -26.77996 1.000 29.32085 86 GLU A O 1
ATOM 650 N N . ILE A 1 87 ? 6.65858 -30.45086 -27.57009 1.000 28.25347 87 ILE A N 1
ATOM 651 C CA . ILE A 1 87 ? 5.39475 -31.00092 -27.09823 1.000 28.24964 87 ILE A CA 1
ATOM 652 C C . ILE A 1 87 ? 5.72047 -32.13516 -26.13924 1.000 30.00136 87 ILE A C 1
ATOM 653 O O . ILE A 1 87 ? 6.64862 -32.92163 -26.37627 1.000 29.67027 87 ILE A O 1
ATOM 658 N N . LYS A 1 88 ? 4.97672 -32.20746 -25.04348 1.000 28.34007 88 LYS A N 1
ATOM 659 C CA . LYS A 1 88 ? 5.20611 -33.23245 -24.03835 1.000 28.47693 88 LYS A CA 1
ATOM 660 C C . LYS A 1 88 ? 3.87836 -33.86046 -23.65880 1.000 31.92265 88 LYS A C 1
ATOM 661 O O . LYS A 1 88 ? 2.90387 -33.14954 -23.38646 1.000 33.90978 88 LYS A O 1
ATOM 667 N N . ASN A 1 89 ? 3.84243 -35.19088 -23.64497 1.000 29.87514 89 ASN A N 1
ATOM 668 C CA . ASN A 1 89 ? 2.64614 -35.90442 -23.23187 1.000 28.81988 89 ASN A CA 1
ATOM 669 C C . ASN A 1 89 ? 2.55002 -35.89069 -21.70892 1.000 36.06641 89 ASN A C 1
ATOM 670 O O . ASN A 1 89 ? 3.50380 -36.26653 -21.01829 1.000 30.90742 89 ASN A O 1
ATOM 675 N N . MET A 1 90 ? 1.40847 -35.43814 -21.18056 1.000 33.98834 90 MET A N 1
ATOM 676 C CA . MET A 1 90 ? 1.18110 -35.43309 -19.73325 1.000 33.17338 90 MET A CA 1
ATOM 677 C C . MET A 1 90 ? 0.27081 -36.56018 -19.27584 1.000 37.87593 90 MET A C 1
ATOM 678 O O . MET A 1 90 ? 0.01679 -36.67957 -18.07124 1.000 37.89109 90 MET A O 1
ATOM 683 N N . SER A 1 91 ? -0.23467 -37.37730 -20.19502 1.000 36.75394 91 SER A N 1
ATOM 684 C CA . SER A 1 91 ? -1.21175 -38.40315 -19.85716 1.000 40.09119 91 SER A CA 1
ATOM 685 C C . SER A 1 91 ? -0.51318 -39.69407 -19.45436 1.000 39.52711 91 SER A C 1
ATOM 686 O O . SER A 1 91 ? 0.36813 -40.18254 -20.16563 1.000 37.04153 91 SER A O 1
ATOM 689 N N . LYS A 1 92 ? -0.92946 -40.25835 -18.31944 1.000 40.29004 92 LYS A N 1
ATOM 690 C CA . LYS A 1 92 ? -0.43207 -41.56788 -17.92580 1.000 48.64790 92 LYS A CA 1
ATOM 691 C C . LYS A 1 92 ? -1.04772 -42.69258 -18.73998 1.000 49.31189 92 LYS A C 1
ATOM 692 O O . LYS A 1 92 ? -0.45991 -43.77570 -18.81890 1.000 55.12554 92 LYS A O 1
ATOM 698 N N . LYS A 1 93 ? -2.21639 -42.47143 -19.33637 1.000 46.93099 93 LYS A N 1
ATOM 699 C CA . LYS A 1 93 ? -2.96816 -43.55654 -19.94935 1.000 49.88888 93 LYS A CA 1
ATOM 700 C C . LYS A 1 93 ? -2.97035 -43.53721 -21.46896 1.000 46.24903 93 LYS A C 1
ATOM 701 O O . LYS A 1 93 ? -3.12488 -44.59550 -22.08335 1.000 50.72938 93 LYS A O 1
ATOM 707 N N . THR A 1 94 ? -2.80196 -42.37663 -22.09400 1.000 42.03547 94 THR A N 1
ATOM 708 C CA . THR A 1 94 ? -3.02267 -42.22739 -23.53105 1.000 39.90871 94 THR A CA 1
ATOM 709 C C . THR A 1 94 ? -1.73636 -41.77005 -24.19858 1.000 37.10812 94 THR A C 1
ATOM 710 O O . THR A 1 94 ? -1.23603 -40.68266 -23.90434 1.000 37.76057 94 THR A O 1
ATOM 714 N N A SER A 1 95 ? -1.20524 -42.59757 -25.09157 0.498 41.67536 95 SER A N 1
ATOM 715 N N B SER A 1 95 ? -1.20536 -42.59487 -25.09529 0.502 41.72540 95 SER A N 1
ATOM 716 C CA A SER A 1 95 ? -0.04135 -42.18461 -25.85702 0.498 41.22640 95 SER A CA 1
ATOM 717 C CA B SER A 1 95 ? -0.03492 -42.18724 -25.85598 0.502 41.23502 95 SER A CA 1
ATOM 718 C C A SER A 1 95 ? -0.39648 -41.00038 -26.74755 0.498 38.24313 95 SER A C 1
ATOM 719 C C B SER A 1 95 ? -0.38286 -41.03491 -26.79103 0.502 38.80596 95 SER A C 1
ATOM 720 O O A SER A 1 95 ? -1.55197 -40.81134 -27.14379 0.498 39.08128 95 SER A O 1
ATOM 721 O O B SER A 1 95 ? -1.52074 -40.89839 -27.25533 0.502 39.25234 95 SER A O 1
ATOM 726 N N . LEU A 1 96 ? 0.61661 -40.20041 -27.06376 1.000 36.35554 96 LEU A N 1
ATOM 727 C CA . LEU A 1 96 ? 0.48860 -39.07875 -27.98426 1.000 35.82667 96 LEU A CA 1
ATOM 728 C C . LEU A 1 96 ? 1.37767 -39.35516 -29.18801 1.000 34.50435 96 LEU A C 1
ATOM 729 O O . LEU A 1 96 ? 2.59853 -39.49574 -29.04168 1.000 35.33368 96 LEU A O 1
ATOM 734 N N . MET A 1 97 ? 0.77323 -39.43636 -30.36682 1.000 36.62163 97 MET A N 1
ATOM 735 C CA . MET A 1 97 ? 1.52090 -39.66245 -31.59486 1.000 37.85503 97 MET A CA 1
ATOM 736 C C . MET A 1 97 ? 1.87609 -38.32838 -32.23601 1.000 39.12847 97 MET A C 1
ATOM 737 O O . MET A 1 97 ? 1.00620 -37.47002 -32.41306 1.000 37.41029 97 MET A O 1
ATOM 742 N N . VAL A 1 98 ? 3.15641 -38.15903 -32.56531 1.000 36.18782 98 VAL A N 1
ATOM 743 C CA . VAL A 1 98 ? 3.65063 -37.04463 -33.36705 1.000 32.12043 98 VAL A CA 1
ATOM 744 C C . VAL A 1 98 ? 4.19901 -37.66152 -34.64101 1.000 38.16307 98 VAL A C 1
ATOM 745 O O . VAL A 1 98 ? 5.27042 -38.28555 -34.62536 1.000 38.19818 98 VAL A O 1
ATOM 749 N N . ASP A 1 99 ? 3.47338 -37.48121 -35.74480 1.000 37.20223 99 ASP A N 1
ATOM 750 C CA . ASP A 1 99 ? 3.68905 -38.29538 -36.93042 1.000 40.24390 99 ASP A CA 1
ATOM 751 C C . ASP A 1 99 ? 3.75707 -39.75713 -36.51217 1.000 44.20667 99 ASP A C 1
ATOM 752 O O . ASP A 1 99 ? 2.80526 -40.26504 -35.91105 1.000 47.01312 99 ASP A O 1
ATOM 757 N N . ASN A 1 100 ? 4.86945 -40.43395 -36.78648 1.000 41.10740 100 ASN A N 1
ATOM 758 C CA . ASN A 1 100 ? 5.02202 -41.83627 -36.41687 1.000 50.52529 100 ASN A CA 1
ATOM 759 C C . ASN A 1 100 ? 5.74465 -42.03128 -35.09355 1.000 42.31301 100 ASN A C 1
ATOM 760 O O . ASN A 1 100 ? 5.99594 -43.17611 -34.70908 1.000 46.92223 100 ASN A O 1
ATOM 765 N N . GLN A 1 101 ? 6.09322 -40.95202 -34.40020 1.000 35.62900 101 GLN A N 1
ATOM 766 C CA . GLN A 1 101 ? 6.77246 -41.03700 -33.11338 1.000 40.31830 101 GLN A CA 1
ATOM 767 C C . GLN A 1 101 ? 5.74244 -41.07387 -31.99161 1.000 43.92870 101 GLN A C 1
ATOM 768 O O . GLN A 1 101 ? 4.82639 -40.24700 -31.95474 1.000 48.13419 101 GLN A O 1
ATOM 774 N N . GLU A 1 102 ? 5.89060 -42.03416 -31.08456 1.000 39.47461 102 GLU A N 1
ATOM 775 C CA . GLU A 1 102 ? 4.94924 -42.22444 -29.98939 1.000 37.29078 102 GLU A CA 1
ATOM 776 C C . GLU A 1 102 ? 5.56450 -41.64969 -28.72529 1.000 40.88125 102 GLU A C 1
ATOM 777 O O . GLU A 1 102 ? 6.67707 -42.02772 -28.35089 1.000 44.17945 102 GLU A O 1
ATOM 783 N N . LEU A 1 103 ? 4.85560 -40.73164 -28.08037 1.000 32.90838 103 LEU A N 1
ATOM 784 C CA . LEU A 1 103 ? 5.31188 -40.13912 -26.83085 1.000 28.81564 103 LEU A CA 1
ATOM 785 C C . LEU A 1 103 ? 4.51706 -40.76372 -25.69313 1.000 34.59923 103 LEU A C 1
ATOM 786 O O . LEU A 1 103 ? 3.28233 -40.67840 -25.67084 1.000 32.97810 103 LEU A O 1
ATOM 791 N N . GLY A 1 104 ? 5.21782 -41.43325 -24.78497 1.000 32.61531 104 GLY A N 1
ATOM 792 C CA . GLY A 1 104 ? 4.59780 -41.92700 -23.58383 1.000 31.34331 104 GLY A CA 1
ATOM 793 C C . GLY A 1 104 ? 4.54432 -40.82857 -22.53830 1.000 32.09850 104 GLY A C 1
ATOM 794 O O . GLY A 1 104 ? 4.83451 -39.65486 -22.79076 1.000 28.64099 104 GLY A O 1
ATOM 795 N N . TYR A 1 105 ? 4.16041 -41.23394 -21.33586 1.000 32.06328 105 TYR A N 1
ATOM 796 C CA . TYR A 1 105 ? 4.00933 -40.28884 -20.23628 1.000 36.21011 105 TYR A CA 1
ATOM 797 C C . TYR A 1 105 ? 5.30513 -39.52777 -19.98015 1.000 35.40840 105 TYR A C 1
ATOM 798 O O . TYR A 1 105 ? 6.36181 -40.12726 -19.77866 1.000 30.14594 105 TYR A O 1
ATOM 807 N N . LEU A 1 106 ? 5.21113 -38.19960 -19.99594 1.000 28.94582 106 LEU A N 1
ATOM 808 C CA . LEU A 1 106 ? 6.30870 -37.25342 -19.79077 1.000 29.78914 106 LEU A CA 1
ATOM 809 C C . LEU A 1 106 ? 7.40069 -37.33388 -20.85745 1.000 28.31223 106 LEU A C 1
ATOM 810 O O . LEU A 1 106 ? 8.47189 -36.74736 -20.67128 1.000 29.78306 106 LEU A O 1
ATOM 815 N N . ASN A 1 107 ? 7.16455 -38.02396 -21.97646 1.000 28.57533 107 ASN A N 1
ATOM 816 C CA . ASN A 1 107 ? 8.07329 -37.94942 -23.11804 1.000 30.73538 107 ASN A CA 1
ATOM 817 C C . ASN A 1 107 ? 7.83368 -36.65219 -23.88963 1.000 32.22622 107 ASN A C 1
ATOM 818 O O . ASN A 1 107 ? 6.68806 -36.24970 -24.11284 1.000 29.82643 107 ASN A O 1
ATOM 823 N N . LYS A 1 108 ? 8.91176 -35.99632 -24.30877 1.000 30.25563 108 LYS A N 1
ATOM 824 C CA . LYS A 1 108 ? 8.78034 -34.77180 -25.09314 1.000 28.89730 108 LYS A CA 1
ATOM 825 C C . LYS A 1 108 ? 9.66878 -34.84053 -26.32555 1.000 27.99278 108 LYS A C 1
ATOM 826 O O . LYS A 1 108 ? 10.58040 -35.66339 -26.41191 1.000 27.89346 108 LYS A O 1
ATOM 832 N N . MET A 1 109 ? 9.38232 -33.96054 -27.28330 1.000 27.88297 109 MET A N 1
ATOM 833 C CA . MET A 1 109 ? 10.20655 -33.82153 -28.47422 1.000 30.78834 109 MET A CA 1
ATOM 834 C C . MET A 1 109 ? 9.96493 -32.44545 -29.07453 1.000 31.51112 109 MET A C 1
ATOM 835 O O . MET A 1 109 ? 8.93463 -31.81116 -28.82207 1.000 28.09962 109 MET A O 1
ATOM 840 N N . ASP A 1 110 ? 10.92988 -31.99798 -29.88482 1.000 29.27436 110 ASP A N 1
ATOM 841 C CA . ASP A 1 110 ? 10.78125 -30.76809 -30.65029 1.000 33.90812 110 ASP A CA 1
ATOM 842 C C . ASP A 1 110 ? 9.68709 -30.95576 -31.69485 1.000 34.01822 110 ASP A C 1
ATOM 843 O O . ASP A 1 110 ? 9.61236 -32.00277 -32.34035 1.000 28.73633 110 ASP A O 1
ATOM 848 N N . LEU A 1 111 ? 8.82291 -29.93529 -31.85389 1.000 27.92898 111 LEU A N 1
ATOM 849 C CA . LEU A 1 111 ? 7.74998 -30.01251 -32.84949 1.000 32.51137 111 LEU A CA 1
ATOM 850 C C . LEU A 1 111 ? 8.29988 -29.68996 -34.22795 1.000 31.14713 111 LEU A C 1
ATOM 851 O O . LEU A 1 111 ? 8.91487 -28.63362 -34.40543 1.000 30.91047 111 LEU A O 1
ATOM 856 N N . PRO A 1 112 ? 8.09264 -30.55730 -35.22414 1.000 31.96418 112 PRO A N 1
ATOM 857 C CA . PRO A 1 112 ? 8.43179 -30.18954 -36.60006 1.000 34.87866 112 PRO A CA 1
ATOM 858 C C . PRO A 1 112 ? 7.57342 -29.01943 -37.05151 1.000 40.86714 112 PRO A C 1
ATOM 859 O O . PRO A 1 112 ? 6.53475 -28.71926 -36.46101 1.000 35.22286 112 PRO A O 1
ATOM 863 N N . TYR A 1 113 ? 8.02110 -28.35921 -38.12441 1.000 37.26679 113 TYR A N 1
ATOM 864 C CA . TYR A 1 113 ? 7.26959 -27.22668 -38.65828 1.000 38.77546 113 TYR A CA 1
ATOM 865 C C . TYR A 1 113 ? 5.87857 -27.63299 -39.12388 1.000 35.36089 113 TYR A C 1
ATOM 866 O O . TYR A 1 113 ? 4.95049 -26.82372 -39.05916 1.000 39.66494 113 TYR A O 1
ATOM 875 N N . LYS A 1 114 ? 5.71805 -28.85900 -39.61328 1.000 32.59133 114 LYS A N 1
ATOM 876 C CA . LYS A 1 114 ? 4.40012 -29.40211 -39.93680 1.000 32.39972 114 LYS A CA 1
ATOM 877 C C . LYS A 1 114 ? 4.34507 -30.82571 -39.41178 1.000 39.91423 114 LYS A C 1
ATOM 878 O O . LYS A 1 114 ? 5.25336 -31.61863 -39.68526 1.000 37.28759 114 LYS A O 1
ATOM 884 N N . CYS A 1 115 ? 3.29400 -31.14838 -38.65458 1.000 35.36191 115 CYS A N 1
ATOM 885 C CA . CYS A 1 115 ? 3.17306 -32.50454 -38.14076 1.000 37.48563 115 CYS A CA 1
ATOM 886 C C . CYS A 1 115 ? 1.72094 -32.80758 -37.79307 1.000 38.84707 115 CYS A C 1
ATOM 887 O O . CYS A 1 115 ? 0.89147 -31.90693 -37.62126 1.000 35.62424 115 CYS A O 1
ATOM 890 N N . MET A 1 116 ? 1.42955 -34.10185 -37.69888 1.000 35.51217 116 MET A N 1
ATOM 891 C CA . MET A 1 116 ? 0.11779 -34.60346 -37.30713 1.000 31.45989 116 MET A CA 1
ATOM 892 C C . MET A 1 116 ? 0.20642 -35.12733 -35.87776 1.000 34.40014 116 MET A C 1
ATOM 893 O O . MET A 1 116 ? 1.04651 -35.98373 -35.58222 1.000 41.60723 116 MET A O 1
ATOM 898 N N . LEU A 1 117 ? -0.64522 -34.60434 -34.99805 1.000 36.60607 117 LEU A N 1
ATOM 899 C CA . LEU A 1 117 ? -0.77371 -35.11010 -33.63935 1.000 36.45237 117 LEU A CA 1
ATOM 900 C C . LEU A 1 117 ? -1.99664 -36.01113 -33.56200 1.000 39.96190 117 LEU A C 1
ATOM 901 O O . LEU A 1 117 ? -3.04114 -35.70081 -34.13592 1.000 40.31144 117 LEU A O 1
ATOM 906 N N . ARG A 1 118 ? -1.85740 -37.13389 -32.86689 1.000 38.13630 118 ARG A N 1
ATOM 907 C CA . ARG A 1 118 ? -2.96918 -38.03965 -32.61414 1.000 32.49968 118 ARG A CA 1
ATOM 908 C C . ARG A 1 118 ? -2.95441 -38.41684 -31.14678 1.000 40.29827 118 ARG A C 1
ATOM 909 O O . ARG A 1 118 ? -1.89958 -38.76472 -30.59907 1.000 39.35555 118 ARG A O 1
ATOM 917 N N . PHE A 1 119 ? -4.12095 -38.33686 -30.51548 1.000 38.22225 119 PHE A N 1
ATOM 918 C CA . PHE A 1 119 ? -4.31272 -38.90635 -29.18866 1.000 36.90388 119 PHE A CA 1
ATOM 919 C C . PHE A 1 119 ? -5.77033 -39.32833 -29.10159 1.000 37.84919 119 PHE A C 1
ATOM 920 O O . PHE A 1 119 ? -6.66277 -38.53823 -29.42357 1.000 39.48960 119 PHE A O 1
ATOM 928 N N . GLY A 1 120 ? -6.00168 -40.58062 -28.70961 1.000 43.74708 120 GLY A N 1
ATOM 929 C CA . GLY A 1 120 ? -7.33504 -41.14690 -28.83430 1.000 43.09322 120 GLY A CA 1
ATOM 930 C C . GLY A 1 120 ? -7.86835 -40.95701 -30.24424 1.000 47.65226 120 GLY A C 1
ATOM 931 O O . GLY A 1 120 ? -7.20438 -41.28734 -31.23360 1.000 46.31045 120 GLY A O 1
ATOM 932 N N . GLU A 1 121 ? -9.07277 -40.39718 -30.34317 1.000 40.67966 121 GLU A N 1
ATOM 933 C CA . GLU A 1 121 ? -9.72047 -40.10650 -31.61163 1.000 42.76472 121 GLU A CA 1
ATOM 934 C C . GLU A 1 121 ? -9.38237 -38.72103 -32.16069 1.000 45.30790 121 GLU A C 1
ATOM 935 O O . GLU A 1 121 ? -9.88013 -38.35675 -33.23223 1.000 44.49297 121 GLU A O 1
ATOM 941 N N . TYR A 1 122 ? -8.57192 -37.94290 -31.45906 1.000 40.93915 122 TYR A N 1
ATOM 942 C CA . TYR A 1 122 ? -8.26779 -36.58385 -31.88117 1.000 43.36812 122 TYR A CA 1
ATOM 943 C C . TYR A 1 122 ? -7.19273 -36.59087 -32.95341 1.000 42.59048 122 TYR A C 1
ATOM 944 O O . TYR A 1 122 ? -6.20889 -37.32975 -32.85252 1.000 41.59887 122 TYR A O 1
ATOM 953 N N . GLN A 1 123 ? -7.38618 -35.75747 -33.98206 1.000 41.91192 123 GLN A N 1
ATOM 954 C CA . GLN A 1 123 ? -6.38314 -35.50705 -35.01211 1.000 40.52113 123 GLN A CA 1
ATOM 955 C C . GLN A 1 123 ? -6.11389 -34.01061 -35.07586 1.000 36.93431 123 GLN A C 1
ATOM 956 O O . GLN A 1 123 ? -7.03665 -33.22278 -35.30998 1.000 38.86039 123 GLN A O 1
ATOM 962 N N . PHE A 1 124 ? -4.85581 -33.62139 -34.87607 1.000 33.56977 124 PHE A N 1
ATOM 963 C CA . PHE A 1 124 ? -4.43620 -32.22943 -34.94368 1.000 35.30456 124 PHE A CA 1
ATOM 964 C C . PHE A 1 124 ? -3.33765 -32.11548 -35.98695 1.000 43.33485 124 PHE A C 1
ATOM 965 O O . PHE A 1 124 ? -2.29094 -32.75839 -35.85543 1.000 45.85333 124 PHE A O 1
ATOM 973 N N . LEU A 1 125 ? -3.55846 -31.28146 -36.99252 1.000 34.70952 125 LEU A N 1
ATOM 974 C CA . LEU A 1 125 ? -2.48577 -30.86244 -37.89073 1.000 32.64044 125 LEU A CA 1
ATOM 975 C C . LEU A 1 125 ? -1.89844 -29.56352 -37.35415 1.000 37.15888 125 LEU A C 1
ATOM 976 O O . LEU A 1 125 ? -2.59692 -28.54579 -37.28818 1.000 35.55468 125 LEU A O 1
ATOM 981 N N . LEU A 1 126 ? -0.62511 -29.59624 -36.97007 1.000 33.11590 126 LEU A N 1
ATOM 982 C CA . LEU A 1 126 ? 0.06033 -28.42827 -36.43371 1.000 29.43446 126 LEU A CA 1
ATOM 983 C C . LEU A 1 126 ? 1.03721 -27.88621 -37.46819 1.000 33.49728 126 LEU A C 1
ATOM 984 O O . LEU A 1 126 ? 1.87701 -28.63398 -37.98404 1.000 32.66200 126 LEU A O 1
ATOM 989 N N . GLN A 1 127 ? 0.94722 -26.58644 -37.74943 1.000 32.50149 127 GLN A N 1
ATOM 990 C CA . GLN A 1 127 ? 1.83040 -25.93809 -38.71410 1.000 33.65235 127 GLN A CA 1
ATOM 991 C C . GLN A 1 127 ? 2.39394 -24.66622 -38.08654 1.000 34.61677 127 GLN A C 1
ATOM 992 O O . GLN A 1 127 ? 1.63808 -23.77868 -37.68255 1.000 34.18478 127 GLN A O 1
ATOM 998 N N . LYS A 1 128 ? 3.71932 -24.59722 -37.96871 1.000 34.49939 128 LYS A N 1
ATOM 999 C CA . LYS A 1 128 ? 4.38770 -23.45884 -37.35274 1.000 32.58935 128 LYS A CA 1
ATOM 1000 C C . LYS A 1 128 ? 4.78971 -22.45482 -38.42629 1.000 36.23313 128 LYS A C 1
ATOM 1001 O O . LYS A 1 128 ? 5.43970 -22.81227 -39.41230 1.000 33.50933 128 LYS A O 1
ATOM 1007 N N . GLU A 1 129 ? 4.38224 -21.20682 -38.24208 1.000 32.56155 129 GLU A N 1
ATOM 1008 C CA . GLU A 1 129 ? 4.76470 -20.10563 -39.11870 1.000 36.58008 129 GLU A CA 1
ATOM 1009 C C . GLU A 1 129 ? 5.63418 -19.15462 -38.30270 1.000 42.76275 129 GLU A C 1
ATOM 1010 O O . GLU A 1 129 ? 5.13269 -18.47565 -37.40116 1.000 35.71041 129 GLU A O 1
ATOM 1016 N N . ASP A 1 130 ? 6.93657 -19.11553 -38.59806 1.000 36.89890 130 ASP A N 1
ATOM 1017 C CA . ASP A 1 130 ? 7.84849 -18.32336 -37.78009 1.000 39.82549 130 ASP A CA 1
ATOM 1018 C C . ASP A 1 130 ? 7.53252 -16.83737 -37.88670 1.000 32.09384 130 ASP A C 1
ATOM 1019 O O . ASP A 1 130 ? 7.20598 -16.33049 -38.96031 1.000 37.04814 130 ASP A O 1
ATOM 1024 N N . GLY A 1 131 ? 7.65348 -16.13871 -36.75731 1.000 38.59737 131 GLY A N 1
ATOM 1025 C CA . GLY A 1 131 ? 7.67800 -14.69421 -36.74541 1.000 34.45823 131 GLY A CA 1
ATOM 1026 C C . GLY A 1 131 ? 8.87112 -14.20739 -35.93796 1.000 37.35824 131 GLY A C 1
ATOM 1027 O O . GLY A 1 131 ? 9.59821 -14.99750 -35.32564 1.000 39.65841 131 GLY A O 1
ATOM 1028 N N . GLU A 1 132 ? 9.05380 -12.88734 -35.93575 1.000 34.75700 132 GLU A N 1
ATOM 1029 C CA . GLU A 1 132 ? 10.26252 -12.29335 -35.38069 1.000 43.45840 132 GLU A CA 1
ATOM 1030 C C . GLU A 1 132 ? 10.16685 -11.96693 -33.89688 1.000 47.11226 132 GLU A C 1
ATOM 1031 O O . GLU A 1 132 ? 11.20509 -11.78333 -33.25040 1.000 46.82506 132 GLU A O 1
ATOM 1037 N N . SER A 1 133 ? 8.96671 -11.87819 -33.33831 1.000 39.46662 133 SER A N 1
ATOM 1038 C CA . SER A 1 133 ? 8.85245 -11.62584 -31.91046 1.000 34.65427 133 SER A CA 1
ATOM 1039 C C . SER A 1 133 ? 9.47574 -12.76940 -31.11865 1.000 40.06961 133 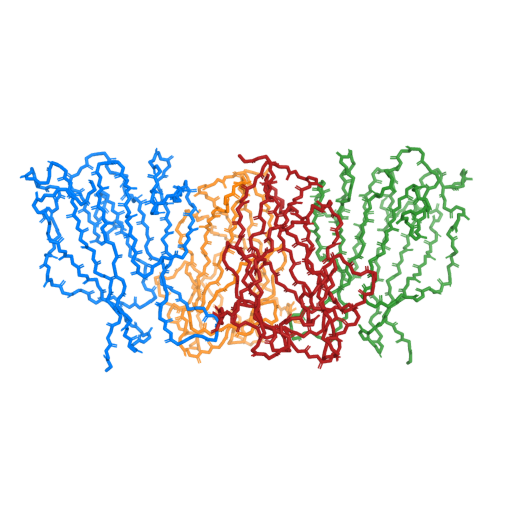SER A C 1
ATOM 1040 O O . SER A 1 133 ? 9.27819 -13.94542 -31.43435 1.000 40.31831 133 SER A O 1
ATOM 1043 N N . VAL A 1 134 ? 10.25916 -12.42513 -30.10399 1.000 41.28106 134 VAL A N 1
ATOM 1044 C CA . VAL A 1 134 ? 10.77223 -13.44748 -29.20577 1.000 49.55359 134 VAL A CA 1
ATOM 1045 C C . VAL A 1 134 ? 9.99652 -13.48679 -27.89577 1.000 36.43163 134 VAL A C 1
ATOM 1046 O O . VAL A 1 134 ? 10.08330 -14.48773 -27.16782 1.000 40.49377 134 VAL A O 1
ATOM 1050 N N . GLU A 1 135 ? 9.21836 -12.45412 -27.58995 1.000 37.10701 135 GLU A N 1
ATOM 1051 C CA . GLU A 1 135 ? 8.53281 -12.40808 -26.30760 1.000 42.72143 135 GLU A CA 1
ATOM 1052 C C . GLU A 1 135 ? 7.12085 -12.97709 -26.35913 1.000 37.52784 135 GLU A C 1
ATOM 1053 O O . GLU A 1 135 ? 6.53180 -13.21174 -25.29780 1.000 37.62006 135 GLU A O 1
ATOM 1059 N N . SER A 1 136 ? 6.57516 -13.21620 -27.55564 1.000 32.67213 136 SER A N 1
ATOM 1060 C CA . SER A 1 136 ? 5.19313 -13.66238 -27.71474 1.000 37.29860 136 SER A CA 1
ATOM 1061 C C . SER A 1 136 ? 5.08703 -14.70331 -28.82050 1.000 34.90773 136 SER A C 1
ATOM 1062 O O . SER A 1 136 ? 5.93698 -14.78844 -29.70903 1.000 33.55903 136 SER A O 1
ATOM 1065 N N . PHE A 1 137 ? 3.99748 -15.47131 -28.77177 1.000 35.00127 137 PHE A N 1
ATOM 1066 C CA . PHE A 1 137 ? 3.59885 -16.32558 -29.88124 1.000 29.46912 137 PHE A CA 1
ATOM 1067 C C . PHE A 1 137 ? 2.07780 -16.40169 -29.88758 1.000 28.62910 137 PHE A C 1
ATOM 1068 O O . PHE A 1 137 ? 1.41787 -16.05831 -28.90309 1.000 33.70863 137 PHE A O 1
ATOM 1076 N N . GLU A 1 138 ? 1.52128 -16.82764 -31.01625 1.000 28.84603 138 GLU A N 1
ATOM 1077 C CA . GLU A 1 138 ? 0.07363 -16.92446 -31.15725 1.000 33.62432 138 GLU A CA 1
ATOM 1078 C C . GLU A 1 138 ? -0.34412 -18.33146 -31.55980 1.000 37.92903 138 GLU A C 1
ATOM 1079 O O . GLU A 1 138 ? 0.37654 -19.03442 -32.27454 1.000 32.04635 138 GLU A O 1
ATOM 1085 N N . THR A 1 139 ? -1.51315 -18.74199 -31.07174 1.000 34.35996 139 THR A N 1
ATOM 1086 C CA . THR A 1 139 ? -2.18189 -19.94072 -31.54692 1.000 35.67158 139 THR A CA 1
ATOM 1087 C C . THR A 1 139 ? -3.32180 -19.54536 -32.47244 1.000 32.97043 139 THR A C 1
ATOM 1088 O O . THR A 1 139 ? -3.87978 -18.44836 -32.37393 1.000 35.56158 139 THR A O 1
ATOM 1092 N N . GLN A 1 140 ? -3.65501 -20.44708 -33.38844 1.000 31.56709 140 GLN A N 1
ATOM 1093 C CA . GLN A 1 140 ? -4.81536 -20.26471 -34.24877 1.000 32.71965 140 GLN A CA 1
ATOM 1094 C C . GLN A 1 140 ? -5.41539 -21.63350 -34.51718 1.000 35.25767 140 GLN A C 1
ATOM 1095 O O . GLN A 1 140 ? -4.68974 -22.56784 -34.86134 1.000 37.27795 140 GLN A O 1
ATOM 1101 N N . PHE A 1 141 ? -6.72741 -21.75806 -34.35730 1.000 35.10127 141 PHE A N 1
ATOM 1102 C CA . PHE A 1 141 ? -7.39702 -23.02994 -34.56706 1.000 34.40710 141 PHE A CA 1
ATOM 1103 C C . PHE A 1 141 ? -8.24776 -22.97248 -35.82242 1.000 36.04359 141 PHE A C 1
ATOM 1104 O O . PHE A 1 141 ? -8.89639 -21.95993 -36.10354 1.000 38.38683 141 PHE A O 1
ATOM 1112 N N . ILE A 1 142 ? -8.22149 -24.06028 -36.57863 1.000 38.77825 142 ILE A N 1
ATOM 1113 C CA . ILE A 1 142 ? -8.93451 -24.17030 -37.84385 1.000 39.51720 142 ILE A CA 1
ATOM 1114 C C . ILE A 1 142 ? -9.84673 -25.38267 -37.76104 1.000 38.43885 142 ILE A C 1
ATOM 1115 O O . ILE A 1 142 ? -9.43824 -26.44262 -37.27225 1.000 37.97160 142 ILE A O 1
ATOM 1120 N N . MET A 1 143 ? -11.09062 -25.21341 -38.20865 1.000 42.95872 143 MET A N 1
ATOM 1121 C CA . MET A 1 143 ? -12.04763 -26.30798 -38.26406 1.000 53.17049 143 MET A CA 1
ATOM 1122 C C . MET A 1 143 ? -11.74505 -27.21532 -39.44917 1.000 51.14184 143 MET A C 1
ATOM 1123 O O . MET A 1 143 ? -11.22457 -26.77011 -40.48075 1.000 43.76913 143 MET A O 1
ATOM 1128 N N . SER A 1 144 ? -12.06995 -28.49996 -39.29077 1.000 41.83299 144 SER A N 1
ATOM 1129 C CA . SER A 1 144 ? -12.12284 -29.43981 -40.41128 1.000 46.03074 144 SER A CA 1
ATOM 1130 C C . SER A 1 144 ? -13.36931 -30.29769 -40.25715 1.000 44.24017 144 SER A C 1
ATOM 1131 O O . SER A 1 144 ? -13.49804 -31.05127 -39.28415 1.000 44.78479 144 SER A O 1
ATOM 1134 N N . SER A 1 145 ? -14.27404 -30.18249 -41.22411 1.000 46.06510 145 SER A N 1
ATOM 1135 C CA . SER A 1 145 ? -15.50191 -30.96511 -41.20284 1.000 47.78715 145 SER A CA 1
ATOM 1136 C C . SER A 1 145 ? -15.23009 -32.44406 -41.44822 1.000 56.34752 145 SER A C 1
ATOM 1137 O O . SER A 1 145 ? -15.93913 -33.29816 -40.90577 1.000 58.17406 145 SER A O 1
ATOM 1140 N N . ARG A 1 146 ? -14.20482 -32.76329 -42.23375 1.000 47.25321 146 ARG A N 1
ATOM 1141 C CA . ARG A 1 146 ? -13.84705 -34.12023 -42.60964 1.000 47.55040 146 ARG A CA 1
ATOM 1142 C C . ARG A 1 146 ? -12.52999 -34.52502 -41.95987 1.000 45.63307 146 ARG A C 1
ATOM 1143 O O . ARG A 1 146 ? -11.72423 -33.66795 -41.57926 1.000 49.47953 146 ARG A O 1
ATOM 1151 N N . PRO A 1 147 ? -12.29110 -35.82911 -41.78716 1.000 47.05420 147 PRO A N 1
ATOM 1152 C CA . PRO A 1 147 ? -11.08691 -36.27375 -41.07173 1.000 45.94863 147 PRO A CA 1
ATOM 1153 C C . PRO A 1 147 ? -9.80718 -35.83752 -41.76938 1.000 44.03284 147 PRO A C 1
ATOM 1154 O O . PRO A 1 147 ? -9.73035 -35.78045 -43.00100 1.000 45.42850 147 PRO A O 1
ATOM 1158 N N . LEU A 1 148 ? -8.79437 -35.52520 -40.96206 1.000 48.33110 148 LEU A N 1
ATOM 1159 C CA . LEU A 1 148 ? -7.50397 -35.13946 -41.51832 1.000 47.33266 148 LEU A CA 1
ATOM 1160 C C . LEU A 1 148 ? -6.70895 -36.35275 -41.97005 1.000 52.12879 148 LEU A C 1
ATOM 1161 O O . LEU A 1 148 ? -5.90394 -36.25437 -42.90409 1.000 53.87522 148 LEU A O 1
ATOM 1166 N N . LEU A 1 149 ? -6.96155 -37.50074 -41.35479 1.000 50.60645 149 LEU A N 1
ATOM 1167 C CA . LEU A 1 149 ? -6.20634 -38.71263 -41.61233 1.000 57.93165 149 LEU A CA 1
ATOM 1168 C C . LEU A 1 149 ? -7.14748 -39.84525 -42.00554 1.000 67.19064 149 LEU A C 1
ATOM 1169 O O . LEU A 1 149 ? -7.30834 -40.15258 -43.18457 1.000 62.04046 149 LEU A O 1
ATOM 1174 N N . ARG B 2 8 ? 14.91482 -45.31546 -2.57747 1.000 57.98803 3 ARG B N 1
ATOM 1175 C CA . ARG B 2 8 ? 14.56837 -43.89768 -2.58917 1.000 43.77812 3 ARG B CA 1
ATOM 1176 C C . ARG B 2 8 ? 13.24137 -43.66681 -3.30249 1.000 45.13881 3 ARG B C 1
ATOM 1177 O O . ARG B 2 8 ? 13.16539 -43.78767 -4.52614 1.000 38.88806 3 ARG B O 1
ATOM 1185 N N . PRO B 2 9 ? 12.19644 -43.33136 -2.54110 1.000 41.65249 4 PRO B N 1
ATOM 1186 C CA . PRO B 2 9 ? 10.86510 -43.20134 -3.15588 1.000 37.38887 4 PRO B CA 1
ATOM 1187 C C . PRO B 2 9 ? 10.75031 -42.03725 -4.12284 1.000 36.12877 4 PRO B C 1
ATOM 1188 O O . PRO B 2 9 ? 9.99667 -42.14493 -5.09404 1.000 31.39858 4 PRO B O 1
ATOM 1192 N N . LEU B 2 10 ? 11.45218 -40.93008 -3.88569 1.000 35.02155 5 LEU B N 1
ATOM 1193 C CA . LEU B 2 10 ? 11.39811 -39.76933 -4.76435 1.000 35.05990 5 LEU B CA 1
ATOM 1194 C C . LEU B 2 10 ? 12.80376 -39.35474 -5.16424 1.000 33.88971 5 LEU B C 1
ATOM 1195 O O . LEU B 2 10 ? 13.74067 -39.43962 -4.36270 1.000 34.09637 5 LEU B O 1
ATOM 1200 N N . THR B 2 11 ? 12.93230 -38.86001 -6.39880 1.000 29.22829 6 THR B N 1
ATOM 1201 C CA . THR B 2 11 ? 14.11283 -38.08419 -6.75318 1.000 24.32305 6 THR B CA 1
ATOM 1202 C C . THR B 2 11 ? 14.20450 -36.87912 -5.83656 1.000 32.26403 6 THR B C 1
ATOM 1203 O O . THR B 2 11 ? 13.20357 -36.19583 -5.60036 1.000 27.41391 6 THR B O 1
ATOM 1207 N N . VAL B 2 12 ? 15.40373 -36.63551 -5.30695 1.000 27.67040 7 VAL B N 1
ATOM 1208 C CA . VAL B 2 12 ? 15.67627 -35.51197 -4.42111 1.000 25.31573 7 VAL B CA 1
ATOM 1209 C C . VAL B 2 12 ? 16.63000 -34.56420 -5.12898 1.000 23.75975 7 VAL B C 1
ATOM 1210 O O . VAL B 2 12 ? 17.64199 -35.00303 -5.68764 1.000 30.81478 7 VAL B O 1
ATOM 1214 N N . LEU B 2 13 ? 16.29651 -33.27258 -5.12506 1.000 24.64498 8 LEU B N 1
ATOM 1215 C CA . LEU B 2 13 ? 17.21395 -32.21795 -5.52928 1.000 22.09925 8 LEU B CA 1
ATOM 1216 C C . LEU B 2 13 ? 17.68955 -31.51506 -4.26541 1.000 28.20643 8 LEU B C 1
ATOM 1217 O O . LEU B 2 13 ? 16.90082 -30.84478 -3.59384 1.000 26.95650 8 LEU B O 1
ATOM 1222 N N A GLN B 2 14 ? 18.96579 -31.68710 -3.93077 0.899 24.40469 9 GLN B N 1
ATOM 1223 N N B GLN B 2 14 ? 18.97634 -31.65513 -3.96056 0.101 25.94368 9 GLN B N 1
ATOM 1224 C CA A GLN B 2 14 ? 19.57999 -30.95878 -2.82224 0.899 26.02818 9 GLN B CA 1
ATOM 1225 C CA B GLN B 2 14 ? 19.59589 -30.96583 -2.83466 0.101 26.86455 9 GLN B CA 1
ATOM 1226 C C A GLN B 2 14 ? 20.08813 -29.63654 -3.38265 0.899 24.29805 9 GLN B C 1
ATOM 1227 C C B GLN B 2 14 ? 20.13396 -29.63033 -3.34016 0.101 25.36115 9 GLN B C 1
ATOM 1228 O O A GLN B 2 14 ? 21.02652 -29.61452 -4.18307 0.899 26.40966 9 GLN B O 1
ATOM 1229 O O B GLN B 2 14 ? 21.13769 -29.58955 -4.05877 0.101 25.81062 9 GLN B O 1
ATOM 1240 N N . VAL B 2 15 ? 19.46670 -28.53995 -2.97124 1.000 23.37764 10 VAL B N 1
ATOM 1241 C CA . VAL B 2 15 ? 19.74606 -27.21401 -3.51372 1.000 23.17989 10 VAL B CA 1
ATOM 1242 C C . VAL B 2 15 ? 20.41683 -26.35993 -2.44923 1.000 30.02622 10 VAL B C 1
ATOM 1243 O O . VAL B 2 15 ? 19.86910 -26.17799 -1.35603 1.000 33.97121 10 VAL B O 1
ATOM 1247 N N . SER B 2 16 ? 21.59027 -25.82979 -2.77065 1.000 24.69833 11 SER B N 1
ATOM 1248 C CA . SER B 2 16 ? 22.27739 -24.86334 -1.91811 1.000 24.57422 11 SER B CA 1
ATOM 1249 C C . SER B 2 16 ? 22.27400 -23.49429 -2.58757 1.000 25.75882 11 SER B C 1
ATOM 1250 O O . SER B 2 16 ? 22.49383 -23.39117 -3.79368 1.000 27.56085 11 SER B O 1
ATOM 1253 N N . LEU B 2 17 ? 22.02625 -22.44596 -1.80162 1.000 22.89759 12 LEU B N 1
ATOM 1254 C CA . LEU B 2 17 ? 21.93933 -21.07864 -2.29509 1.000 24.72920 12 LEU B CA 1
ATOM 1255 C C . LEU B 2 17 ? 22.91744 -20.18804 -1.54758 1.000 29.74931 12 LEU B C 1
ATOM 1256 O O . LEU B 2 17 ? 23.09068 -20.33037 -0.33736 1.000 27.81950 12 LEU B O 1
ATOM 1261 N N . TYR B 2 18 ? 23.51446 -19.24503 -2.27048 1.000 26.22033 13 TYR B N 1
ATOM 1262 C CA . TYR B 2 18 ? 24.44678 -18.28217 -1.70828 1.000 28.74492 13 TYR B CA 1
ATOM 1263 C C . TYR B 2 18 ? 24.26449 -16.93378 -2.38502 1.000 28.71009 13 TYR B C 1
ATOM 1264 O O . TYR B 2 18 ? 24.05442 -16.85608 -3.60139 1.000 28.22210 13 TYR B O 1
ATOM 1273 N N . HIS B 2 19 ? 24.33792 -15.86735 -1.58714 1.000 29.47432 14 HIS B N 1
ATOM 1274 C CA . HIS B 2 19 ? 24.46106 -14.52776 -2.12239 1.000 30.32997 14 HIS B CA 1
ATOM 1275 C C . HIS B 2 19 ? 25.43721 -13.77020 -1.23131 1.000 31.63989 14 HIS B C 1
ATOM 1276 O O . HIS B 2 19 ? 25.33574 -13.84319 0.00510 1.000 31.60221 14 HIS B O 1
ATOM 1283 N N . PRO B 2 20 ? 26.38190 -13.03406 -1.82184 1.000 31.89864 15 PRO B N 1
ATOM 1284 C CA . PRO B 2 20 ? 27.49431 -12.49292 -1.01508 1.000 31.17916 15 PRO B CA 1
ATOM 1285 C C . PRO B 2 20 ? 27.09574 -11.40422 -0.02826 1.000 40.76875 15 PRO B C 1
ATOM 1286 O O . PRO B 2 20 ? 27.79617 -11.21735 0.97902 1.000 41.75486 15 PRO B O 1
ATOM 1290 N N . THR B 2 21 ? 26.01368 -10.66530 -0.27752 1.000 38.53767 16 THR B N 1
ATOM 1291 C CA . THR B 2 21 ? 25.68809 -9.50293 0.54830 1.000 45.70812 16 THR B CA 1
ATOM 1292 C C . THR B 2 21 ? 24.22576 -9.38142 0.95723 1.000 47.31601 16 THR B C 1
ATOM 1293 O O . THR B 2 21 ? 23.93772 -8.61666 1.88589 1.000 48.31614 16 THR B O 1
ATOM 1297 N N . GLN B 2 22 ? 23.29411 -10.07832 0.30452 1.000 40.44709 17 GLN B N 1
ATOM 1298 C CA . GLN B 2 22 ? 21.86931 -9.82330 0.50619 1.000 43.85895 17 GLN B CA 1
ATOM 1299 C C . GLN B 2 22 ? 21.10619 -11.04706 1.00731 1.000 44.48365 17 GLN B C 1
ATOM 1300 O O . GLN B 2 22 ? 19.87039 -11.07073 0.93458 1.000 38.83635 17 GLN B O 1
ATOM 1306 N N . GLY B 2 23 ? 21.80970 -12.04831 1.52840 1.000 38.18176 18 GLY B N 1
ATOM 1307 C CA . GLY B 2 23 ? 21.20262 -13.28907 1.96572 1.000 32.73277 18 GLY B CA 1
ATOM 1308 C C . GLY B 2 23 ? 19.88135 -13.15373 2.70754 1.000 39.07696 18 GLY B C 1
ATOM 1309 O O . GLY B 2 23 ? 18.86387 -13.71682 2.29243 1.000 39.58180 18 GLY B O 1
ATOM 1310 N N . PRO B 2 24 ? 19.86255 -12.40056 3.81385 1.000 42.64061 19 PRO B N 1
ATOM 1311 C CA . PRO B 2 24 ? 18.64587 -12.38502 4.65341 1.000 41.55782 19 PRO B CA 1
ATOM 1312 C C . PRO B 2 24 ? 17.39325 -11.90225 3.93492 1.000 40.79158 19 PRO B C 1
ATOM 1313 O O . PRO B 2 24 ? 16.30765 -12.44241 4.18241 1.000 40.95874 19 PRO B O 1
ATOM 1317 N N . VAL B 2 25 ? 17.50187 -10.89962 3.05992 1.000 39.88138 20 VAL B N 1
ATOM 1318 C CA . VAL B 2 25 ? 16.33809 -10.45198 2.29512 1.000 39.00338 20 VAL B CA 1
ATOM 1319 C C . VAL B 2 25 ? 16.09629 -11.36149 1.09882 1.000 35.61132 20 VAL B C 1
ATOM 1320 O O . VAL B 2 25 ? 14.95706 -11.76134 0.82859 1.000 33.91259 20 VAL B O 1
ATOM 1324 N N . ALA B 2 26 ? 17.16254 -11.68814 0.35540 1.000 31.23406 21 ALA B N 1
ATOM 1325 C CA . ALA B 2 26 ? 17.00835 -12.46709 -0.86756 1.000 31.98154 21 ALA B CA 1
ATOM 1326 C C . ALA B 2 26 ? 16.40810 -13.83231 -0.58369 1.000 30.83488 21 ALA B C 1
ATOM 1327 O O . ALA B 2 26 ? 15.61252 -14.34007 -1.37778 1.000 28.64495 21 ALA B O 1
ATOM 1329 N N . PHE B 2 27 ? 16.76679 -14.44018 0.54577 1.000 31.93182 22 PHE B N 1
ATOM 1330 C CA . PHE B 2 27 ? 16.33798 -15.79942 0.84185 1.000 32.51617 22 PHE B CA 1
ATOM 1331 C C . PHE B 2 27 ? 15.24638 -15.85367 1.89849 1.000 31.55804 22 PHE B C 1
ATOM 1332 O O . PHE B 2 27 ? 14.95137 -16.94145 2.39929 1.000 28.95189 22 PHE B O 1
ATOM 1340 N N . ALA B 2 28 ? 14.61497 -14.71710 2.22387 1.000 29.11976 23 ALA B N 1
ATOM 1341 C CA . ALA B 2 28 ? 13.63590 -14.68137 3.31010 1.000 32.74945 23 ALA B CA 1
ATOM 1342 C C . ALA B 2 28 ? 12.42610 -15.57122 3.05003 1.000 34.26256 23 ALA B C 1
ATOM 1343 O O . ALA B 2 28 ? 11.74034 -15.95796 4.00510 1.000 32.09289 23 ALA B O 1
ATOM 1345 N N . HIS B 2 29 ? 12.13543 -15.89059 1.79017 1.000 30.77994 24 HIS B N 1
ATOM 1346 C CA . HIS B 2 29 ? 10.95006 -16.66886 1.44244 1.000 35.13941 24 HIS B CA 1
ATOM 1347 C C . HIS B 2 29 ? 11.29066 -18.07458 0.96177 1.000 36.66172 24 HIS B C 1
ATOM 1348 O O . HIS B 2 29 ? 10.40357 -18.79533 0.48636 1.000 33.77739 24 HIS B O 1
ATOM 1355 N N . VAL B 2 30 ? 12.54812 -18.48443 1.09028 1.000 28.97182 25 VAL B N 1
ATOM 1356 C CA . VAL B 2 30 ? 12.99017 -19.82077 0.70556 1.000 25.92118 25 VAL B CA 1
ATOM 1357 C C . VAL B 2 30 ? 12.52530 -20.79717 1.77850 1.000 30.89090 25 VAL B C 1
ATOM 1358 O O . VAL B 2 30 ? 12.84681 -20.61474 2.96651 1.000 29.24610 25 VAL B O 1
ATOM 1362 N N . PRO B 2 31 ? 11.74806 -21.81233 1.42067 1.000 29.31023 26 PRO B N 1
ATOM 1363 C CA . PRO B 2 31 ? 11.30426 -22.80463 2.40533 1.000 29.32777 26 PRO B CA 1
ATOM 1364 C C . PRO B 2 31 ? 12.38886 -23.84744 2.64062 1.000 29.53470 26 PRO B C 1
ATOM 1365 O O . PRO B 2 31 ? 13.34919 -23.96438 1.87770 1.000 28.54863 26 PRO B O 1
ATOM 1369 N N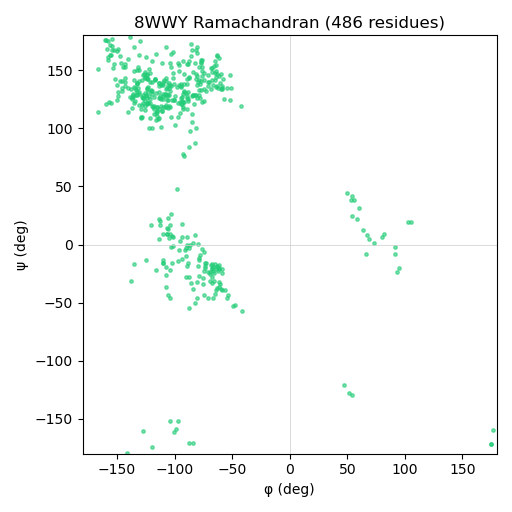 . GLN B 2 32 ? 12.19762 -24.63710 3.70566 1.000 29.68092 27 GLN B N 1
ATOM 1370 C CA . GLN B 2 32 ? 13.14310 -25.71774 3.97431 1.000 30.26700 27 GLN B CA 1
ATOM 1371 C C . GLN B 2 32 ? 13.11362 -26.75327 2.86297 1.000 29.25339 27 GLN B C 1
ATOM 1372 O O . GLN B 2 32 ? 14.15884 -27.26807 2.44888 1.000 28.14511 27 GLN B O 1
ATOM 1378 N N . GLN B 2 33 ? 11.92542 -27.05503 2.35023 1.000 28.72453 28 GLN B N 1
ATOM 1379 C CA . GLN B 2 33 ? 11.80837 -27.98204 1.23389 1.000 29.08304 28 GLN B CA 1
ATOM 1380 C C . GLN B 2 33 ? 10.51203 -27.71465 0.48563 1.000 28.59511 28 GLN B C 1
ATOM 1381 O O . GLN B 2 33 ? 9.59237 -27.06762 0.99648 1.000 28.59058 28 GLN B O 1
ATOM 1387 N N . LEU B 2 34 ? 10.45690 -28.24243 -0.73558 1.000 29.60173 29 LEU B N 1
ATOM 1388 C CA . LEU B 2 34 ? 9.27161 -28.19120 -1.57854 1.000 30.77146 29 LEU B CA 1
ATOM 1389 C C . LEU B 2 34 ? 9.08474 -29.54782 -2.23395 1.000 28.85552 29 LEU B C 1
ATOM 1390 O O . LEU B 2 34 ? 9.98631 -30.02963 -2.92504 1.000 31.94504 29 LEU B O 1
ATOM 1395 N N . GLN B 2 35 ? 7.91352 -30.13853 -2.07209 1.000 26.46384 30 GLN B N 1
ATOM 1396 C CA . GLN B 2 35 ? 7.55704 -31.32396 -2.83691 1.000 27.10220 30 GLN B CA 1
ATOM 1397 C C . GLN B 2 35 ? 6.71203 -30.88786 -4.03157 1.000 29.10877 30 GLN B C 1
ATOM 1398 O O . GLN B 2 35 ? 5.65127 -30.27968 -3.85372 1.000 31.35526 30 GLN B O 1
ATOM 1404 N N . HIS B 2 36 ? 7.17792 -31.21859 -5.23393 1.000 28.07447 31 HIS B N 1
ATOM 1405 C CA . HIS B 2 36 ? 6.62302 -30.72180 -6.49048 1.000 24.28663 31 HIS B CA 1
ATOM 1406 C C . HIS B 2 36 ? 6.04626 -31.87914 -7.29535 1.000 32.67178 31 HIS B C 1
ATOM 1407 O O . HIS B 2 36 ? 6.33317 -33.04737 -7.02421 1.000 31.20204 31 HIS B O 1
ATOM 1414 N N . ASP B 2 37 ? 5.22274 -31.54367 -8.29297 1.000 30.35772 32 ASP B N 1
ATOM 1415 C CA . ASP B 2 37 ? 4.61369 -32.57072 -9.13778 1.000 29.55574 32 ASP B CA 1
ATOM 1416 C C . ASP B 2 37 ? 5.31709 -32.62383 -10.48701 1.000 29.26869 32 ASP B C 1
ATOM 1417 O O . ASP B 2 37 ? 6.50136 -32.29121 -10.58350 1.000 26.76017 32 ASP B O 1
ATOM 1422 N N . ALA B 2 38 ? 4.61168 -33.03045 -11.54178 1.000 29.16478 33 ALA B N 1
ATOM 1423 C CA . ALA B 2 38 ? 5.25510 -33.15487 -12.84672 1.000 30.62474 33 ALA B CA 1
ATOM 1424 C C . ALA B 2 38 ? 5.20607 -31.86797 -13.67705 1.000 32.01721 33 ALA B C 1
ATOM 1425 O O . ALA B 2 38 ? 5.60902 -31.88127 -14.84523 1.000 30.85505 33 ALA B O 1
ATOM 1427 N N . SER B 2 39 ? 4.72778 -30.76855 -13.11269 1.000 29.28256 34 SER B N 1
ATOM 1428 C CA . SER B 2 39 ? 4.75213 -29.47840 -13.78607 1.000 24.84754 34 SER B CA 1
ATOM 1429 C C . SER B 2 39 ? 6.09573 -28.78927 -13.56561 1.000 30.71716 34 SER B C 1
ATOM 1430 O O . SER B 2 39 ? 6.89582 -29.18705 -12.71355 1.000 28.07226 34 SER B O 1
ATOM 1433 N N . ARG B 2 40 ? 6.33542 -27.72555 -14.33253 1.000 25.53015 35 ARG B N 1
ATOM 1434 C CA . ARG B 2 40 ? 7.57807 -26.98478 -14.17779 1.000 25.54608 35 ARG B CA 1
ATOM 1435 C C . ARG B 2 40 ? 7.61277 -26.28128 -12.82452 1.000 29.24861 35 ARG B C 1
ATOM 1436 O O . ARG B 2 40 ? 6.58408 -25.89674 -12.26138 1.000 26.72944 35 ARG B O 1
ATOM 1444 N N . LEU B 2 41 ? 8.81405 -26.14500 -12.28703 1.000 28.16277 36 LEU B N 1
ATOM 1445 C CA . LEU B 2 41 ? 9.03036 -25.43521 -11.03296 1.000 27.83627 36 LEU B CA 1
ATOM 1446 C C . LEU B 2 41 ? 9.65149 -24.09052 -11.38218 1.000 25.21462 36 LEU B C 1
ATOM 1447 O O . LEU B 2 41 ? 10.73266 -24.03887 -11.98069 1.000 25.33576 36 LEU B O 1
ATOM 1452 N N . LEU B 2 42 ? 8.96104 -23.01333 -11.01756 1.000 27.16126 37 LEU B N 1
ATOM 1453 C CA . LEU B 2 42 ? 9.37454 -21.66369 -11.36665 1.000 30.39897 37 LEU B CA 1
ATOM 1454 C C . LEU B 2 42 ? 10.19464 -21.02811 -10.25255 1.000 31.08858 37 LEU B C 1
ATOM 1455 O O . LEU B 2 42 ? 9.86157 -21.15708 -9.06262 1.000 30.83927 37 LEU B O 1
ATOM 1460 N N . VAL B 2 43 ? 11.25687 -20.32665 -10.65559 1.000 24.75176 38 VAL B N 1
ATOM 1461 C CA . VAL B 2 43 ? 12.17304 -19.60886 -9.76705 1.000 22.05415 38 VAL B CA 1
ATOM 1462 C C . VAL B 2 43 ? 12.23144 -18.15070 -10.21858 1.000 26.57816 38 VAL B C 1
ATOM 1463 O O . VAL B 2 43 ? 12.49423 -17.87633 -11.39602 1.000 27.07941 38 VAL B O 1
ATOM 1467 N N . GLY B 2 44 ? 12.01579 -17.22120 -9.29289 1.000 26.98042 39 GLY B N 1
ATOM 1468 C CA . GLY B 2 44 ? 12.14207 -15.81069 -9.62486 1.000 27.39167 39 GLY B CA 1
ATOM 1469 C C . GLY B 2 44 ? 11.72580 -14.94256 -8.45170 1.000 30.67508 39 GLY B C 1
ATOM 1470 O O . GLY B 2 44 ? 11.50428 -15.43620 -7.34899 1.000 30.18660 39 GLY B O 1
ATOM 1471 N N . ARG B 2 45 ? 11.62840 -13.63545 -8.70036 1.000 28.43123 40 ARG B N 1
ATOM 1472 C CA . ARG B 2 45 ? 11.22204 -12.73639 -7.62196 1.000 30.04543 40 ARG B CA 1
ATOM 1473 C C . ARG B 2 45 ? 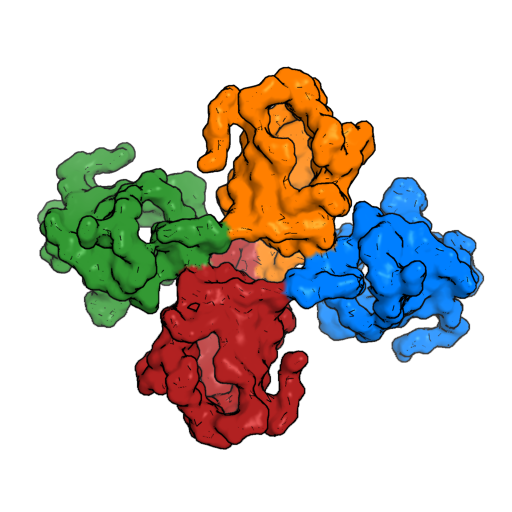9.71452 -12.53560 -7.54601 1.000 36.68973 40 ARG B C 1
ATOM 1474 O O . ARG B 2 45 ? 9.24461 -11.85736 -6.62576 1.000 36.33006 40 ARG B O 1
ATOM 1482 N N . GLY B 2 46 ? 8.94878 -13.12813 -8.46365 1.000 33.05035 41 GLY B N 1
ATOM 1483 C CA . GLY B 2 46 ? 7.51796 -12.92670 -8.46908 1.000 35.05333 41 GLY B CA 1
ATOM 1484 C C . GLY B 2 46 ? 6.81806 -13.72454 -7.38488 1.000 39.77309 41 GLY B C 1
ATOM 1485 O O . GLY B 2 46 ? 7.32955 -14.71662 -6.86010 1.000 44.27483 41 GLY B O 1
ATOM 1486 N N . GLN B 2 47 ? 5.60795 -13.27893 -7.04479 1.000 41.11925 42 GLN B N 1
ATOM 1487 C CA . GLN B 2 47 ? 4.84660 -13.97003 -6.01159 1.000 55.91303 42 GLN B CA 1
ATOM 1488 C C . GLN B 2 47 ? 4.28932 -15.29980 -6.49777 1.000 53.07066 42 GLN B C 1
ATOM 1489 O O . GLN B 2 47 ? 3.97582 -16.15910 -5.66942 1.000 61.01115 42 GLN B O 1
ATOM 1495 N N . ASN B 2 48 ? 4.17951 -15.49387 -7.81342 1.000 53.95383 43 ASN B N 1
ATOM 1496 C CA . ASN B 2 48 ? 3.63679 -16.71406 -8.39454 1.000 57.35706 43 ASN B CA 1
ATOM 1497 C C . ASN B 2 48 ? 4.71394 -17.74165 -8.74148 1.000 46.97200 43 ASN B C 1
ATOM 1498 O O . ASN B 2 48 ? 4.45483 -18.66007 -9.52524 1.000 50.38335 43 ASN B O 1
ATOM 1503 N N . THR B 2 49 ? 5.90947 -17.60699 -8.18953 1.000 34.69719 44 THR B N 1
ATOM 1504 C CA . THR B 2 49 ? 6.95868 -18.59731 -8.36874 1.000 29.91368 44 THR B CA 1
ATOM 1505 C C . THR B 2 49 ? 6.91130 -19.60772 -7.22696 1.000 33.56326 44 THR B C 1
ATOM 1506 O O . THR B 2 49 ? 6.37871 -19.33511 -6.14878 1.000 36.86356 44 THR B O 1
ATOM 1510 N N . HIS B 2 50 ? 7.48132 -20.78674 -7.47756 1.000 30.78127 45 HIS B N 1
ATOM 1511 C CA . HIS B 2 50 ? 7.52086 -21.80972 -6.43767 1.000 30.31029 45 HIS B CA 1
ATOM 1512 C C . HIS B 2 50 ? 8.70376 -21.59717 -5.50372 1.000 32.68319 45 HIS B C 1
ATOM 1513 O O . HIS B 2 50 ? 8.58627 -21.80817 -4.28732 1.000 34.23960 45 HIS B O 1
ATOM 1520 N N . LEU B 2 51 ? 9.84111 -21.17963 -6.05413 1.000 28.78144 46 LEU B N 1
ATOM 1521 C CA . LEU B 2 51 ? 11.00777 -20.73721 -5.28869 1.000 29.88943 46 LEU B CA 1
ATOM 1522 C C . LEU B 2 51 ? 11.14315 -19.24224 -5.53121 1.000 34.78630 46 LEU B C 1
ATOM 1523 O O . LEU B 2 51 ? 11.62579 -18.81983 -6.59320 1.000 29.61669 46 LEU B O 1
ATOM 1528 N N . GLN B 2 52 ? 10.68944 -18.45053 -4.55760 1.000 28.14582 47 GLN B N 1
ATOM 1529 C CA . GLN B 2 52 ? 10.73622 -16.99936 -4.66540 1.000 30.24909 47 GLN B CA 1
ATOM 1530 C C . GLN B 2 52 ? 12.03483 -16.49475 -4.04868 1.000 39.82726 47 GLN B C 1
ATOM 1531 O O . GLN B 2 52 ? 12.31900 -16.75409 -2.87083 1.000 30.58766 47 GLN B O 1
ATOM 1537 N N . LEU B 2 53 ? 12.82206 -15.78331 -4.85012 1.000 24.78719 48 LEU B N 1
ATOM 1538 C CA . LEU B 2 53 ? 14.07445 -15.17710 -4.41643 1.000 27.02444 48 LEU B CA 1
ATOM 1539 C C . LEU B 2 53 ? 13.93245 -13.67092 -4.57127 1.000 32.28484 48 LEU B C 1
ATOM 1540 O O . LEU B 2 53 ? 13.70478 -13.18580 -5.68214 1.000 32.46827 48 LEU B O 1
ATOM 1545 N N . GLN B 2 54 ? 14.05898 -12.94213 -3.45776 1.000 32.09304 49 GLN B N 1
ATOM 1546 C CA . GLN B 2 54 ? 13.71343 -11.51544 -3.38179 1.000 31.85144 49 GLN B CA 1
ATOM 1547 C C . GLN B 2 54 ? 14.94926 -10.66702 -3.68249 1.000 38.66341 49 GLN B C 1
ATOM 1548 O O . GLN B 2 54 ? 15.57103 -10.05963 -2.79877 1.000 33.18738 49 GLN B O 1
ATOM 1554 N N . LEU B 2 55 ? 15.28678 -10.60451 -4.97085 1.000 35.16242 50 LEU B N 1
ATOM 1555 C CA . LEU B 2 55 ? 16.38675 -9.79294 -5.46928 1.000 33.24952 50 LEU B CA 1
ATOM 1556 C C . LEU B 2 55 ? 15.83991 -8.94173 -6.60637 1.000 34.20653 50 LEU B C 1
ATOM 1557 O O . LEU B 2 55 ? 15.25142 -9.48941 -7.55136 1.000 33.53735 50 LEU B O 1
ATOM 1562 N N . PRO B 2 56 ? 16.02751 -7.62123 -6.57490 1.000 37.90719 51 PRO B N 1
ATOM 1563 C CA . PRO B 2 56 ? 15.42859 -6.77988 -7.62424 1.000 43.03082 51 PRO B CA 1
ATOM 1564 C C . PRO B 2 56 ? 16.01781 -7.02458 -9.00266 1.000 37.66197 51 PRO B C 1
ATOM 1565 O O . PRO B 2 56 ? 15.34051 -6.74309 -10.00440 1.000 36.49235 51 PRO B O 1
ATOM 1569 N N . GLN B 2 57 ? 17.24080 -7.56240 -9.08340 1.000 35.45262 52 GLN B N 1
ATOM 1570 C CA . GLN B 2 57 ? 17.87014 -7.87354 -10.36380 1.000 38.82130 52 GLN B CA 1
ATOM 1571 C C . GLN B 2 57 ? 17.26955 -9.09577 -11.03424 1.000 40.51494 52 GLN B C 1
ATOM 1572 O O . GLN B 2 57 ? 17.50934 -9.30536 -12.22630 1.000 39.87693 52 GLN B O 1
ATOM 1578 N N . LEU B 2 58 ? 16.51283 -9.91297 -10.30857 1.000 32.62324 53 LEU B N 1
ATOM 1579 C CA . LEU B 2 58 ? 15.85556 -11.05341 -10.92122 1.000 29.01566 53 LEU B CA 1
ATOM 1580 C C . LEU B 2 58 ? 14.59931 -10.60712 -11.66115 1.000 30.41601 53 LEU B C 1
ATOM 1581 O O . LEU B 2 58 ? 13.98843 -9.58317 -11.33451 1.000 34.80749 53 LEU B O 1
ATOM 1586 N N . SER B 2 59 ? 14.23024 -11.37406 -12.68710 1.000 28.40646 54 SER B N 1
ATOM 1587 C CA . SER B 2 59 ? 12.91583 -11.22527 -13.29036 1.000 33.56764 54 SER B CA 1
ATOM 1588 C C . SER B 2 59 ? 11.87086 -11.89313 -12.40113 1.000 36.62321 54 SER B C 1
ATOM 1589 O O . SER B 2 59 ? 12.19089 -12.75067 -11.57366 1.000 28.24903 54 SER B O 1
ATOM 1592 N N . ARG B 2 60 ? 10.60933 -11.48417 -12.57446 1.000 31.32364 55 ARG B N 1
ATOM 1593 C CA . ARG B 2 60 ? 9.52797 -12.14742 -11.85352 1.000 31.98911 55 ARG B CA 1
ATOM 1594 C C . ARG B 2 60 ? 9.57326 -13.64661 -12.09192 1.000 33.96131 55 ARG B C 1
ATOM 1595 O O . ARG B 2 60 ? 9.43547 -14.44119 -11.15492 1.000 31.83791 55 ARG B O 1
ATOM 1603 N N . TYR B 2 61 ? 9.79103 -14.05082 -13.33860 1.000 32.48186 56 TYR B N 1
ATOM 1604 C CA . TYR B 2 61 ? 10.03869 -15.44513 -13.68669 1.000 31.81086 56 TYR B CA 1
ATOM 1605 C C . TYR B 2 61 ? 11.43235 -15.48527 -14.28602 1.000 32.88861 56 TYR B C 1
ATOM 1606 O O . TYR B 2 61 ? 11.66366 -14.91485 -15.35752 1.000 29.17707 56 TYR B O 1
ATOM 1615 N N . HIS B 2 62 ? 12.36831 -16.11961 -13.58023 1.000 27.41764 57 HIS B N 1
ATOM 1616 C CA . HIS B 2 62 ? 13.76665 -16.02919 -13.95726 1.000 25.09968 57 HIS B CA 1
ATOM 1617 C C . HIS B 2 62 ? 14.28573 -17.30305 -14.60755 1.000 25.00636 57 HIS B C 1
ATOM 1618 O O . HIS B 2 62 ? 14.98969 -17.23078 -15.61585 1.000 26.20986 57 HIS B O 1
ATOM 1625 N N . LEU B 2 63 ? 13.93759 -18.46743 -14.06794 1.000 24.15994 58 LEU B N 1
ATOM 1626 C CA . LEU B 2 63 ? 14.28865 -19.74086 -14.68208 1.000 25.98278 58 LEU B CA 1
ATOM 1627 C C . LEU B 2 63 ? 13.28532 -20.78725 -14.22232 1.000 27.10963 58 LEU B C 1
ATOM 1628 O O . LEU B 2 63 ? 12.55384 -20.58592 -13.24735 1.000 26.57051 58 LEU B O 1
ATOM 1633 N N . SER B 2 64 ? 13.24369 -21.91256 -14.93976 1.000 27.15965 59 SER B N 1
ATOM 1634 C CA . SER B 2 64 ? 12.36462 -23.01283 -14.55898 1.000 26.18953 59 SER B CA 1
ATOM 1635 C C . SER B 2 64 ? 13.12643 -24.32930 -14.57058 1.000 24.70455 59 SER B C 1
ATOM 1636 O O . SER B 2 64 ? 14.11986 -24.48675 -15.28565 1.000 26.04609 59 SER B O 1
ATOM 1639 N N . LEU B 2 65 ? 12.65478 -25.26436 -13.74734 1.000 25.90072 60 LEU B N 1
ATOM 1640 C CA . LEU B 2 65 ? 13.12193 -26.64764 -13.72214 1.000 23.52248 60 LEU B CA 1
ATOM 1641 C C . LEU B 2 65 ? 11.95234 -27.52337 -14.14333 1.000 24.97540 60 LEU B C 1
ATOM 1642 O O . LEU B 2 65 ? 10.90750 -27.52080 -13.48130 1.000 25.15335 60 LEU B O 1
ATOM 1647 N N . GLU B 2 66 ? 12.11569 -28.24526 -15.25736 1.000 25.99554 61 GLU B N 1
ATOM 1648 C CA . GLU B 2 66 ? 11.03689 -29.04453 -15.83540 1.000 25.76111 61 GLU B CA 1
ATOM 1649 C C . GLU B 2 66 ? 11.34971 -30.52299 -15.70052 1.000 23.51909 61 GLU B C 1
ATOM 1650 O O . GLU B 2 66 ? 12.34063 -30.97586 -16.29455 1.000 28.11716 61 GLU B O 1
ATOM 1656 N N . PRO B 2 67 ? 10.53478 -31.31497 -14.99398 1.000 24.89971 62 PRO B N 1
ATOM 1657 C CA . PRO B 2 67 ? 10.76067 -32.76070 -14.95685 1.000 27.47898 62 PRO B CA 1
ATOM 1658 C C . PRO B 2 67 ? 10.18034 -33.41669 -16.20155 1.000 29.47084 62 PRO B C 1
ATOM 1659 O O . PRO B 2 67 ? 9.12724 -33.01514 -16.70202 1.000 29.32014 62 PRO B O 1
ATOM 1663 N N . TYR B 2 68 ? 10.88713 -34.42072 -16.71014 1.000 25.77957 63 TYR B N 1
ATOM 1664 C CA . TYR B 2 68 ? 10.42313 -35.14729 -17.88684 1.000 27.01060 63 TYR B CA 1
ATOM 1665 C C . TYR B 2 68 ? 11.09819 -36.50832 -17.90414 1.000 29.40950 63 TYR B C 1
ATOM 1666 O O . TYR B 2 68 ? 11.95268 -36.80919 -17.06762 1.000 29.10565 63 TYR B O 1
ATOM 1675 N N . LEU B 2 69 ? 10.70660 -37.33738 -18.86753 1.000 24.43674 64 LEU B N 1
ATOM 1676 C CA . LEU B 2 69 ? 11.29391 -38.65832 -19.04291 1.000 24.38052 64 LEU B CA 1
ATOM 1677 C C . LEU B 2 69 ? 11.87242 -38.80430 -20.44110 1.000 32.46100 64 LEU B C 1
ATOM 1678 O O . LEU B 2 69 ? 11.17361 -38.56920 -21.43327 1.000 31.74094 64 LEU B O 1
ATOM 1683 N N . GLU B 2 70 ? 13.13968 -39.21058 -20.51680 1.000 31.48249 65 GLU B N 1
ATOM 1684 C CA . GLU B 2 70 ? 13.68383 -39.71292 -21.77050 1.000 35.92402 65 GLU B CA 1
ATOM 1685 C C . GLU B 2 70 ? 13.08326 -41.07444 -22.09487 1.000 29.95945 65 GLU B C 1
ATOM 1686 O O . GLU B 2 70 ? 12.79592 -41.87984 -21.21050 1.000 37.24621 65 GLU B O 1
ATOM 1692 N N . LYS B 2 71 ? 12.89996 -41.33215 -23.38700 1.000 37.05458 66 LYS B N 1
ATOM 1693 C CA . LYS B 2 71 ? 12.56192 -42.67405 -23.83291 1.000 31.65732 66 LYS B CA 1
ATOM 1694 C C . LYS B 2 71 ? 13.54843 -43.67718 -23.25562 1.000 37.51731 66 LYS B C 1
ATOM 1695 O O . LYS B 2 71 ? 14.75923 -43.44050 -23.25048 1.000 41.50790 66 LYS B O 1
ATOM 1701 N N . GLY B 2 72 ? 13.02623 -44.78626 -22.73871 1.000 40.56805 67 GLY B N 1
ATOM 1702 C CA . GLY B 2 72 ? 13.85250 -45.81658 -22.14767 1.000 41.01455 67 GLY B CA 1
ATOM 1703 C C . GLY B 2 72 ? 14.32264 -45.55208 -20.73312 1.000 43.92186 67 GLY B C 1
ATOM 1704 O O . GLY B 2 72 ? 15.13126 -46.33298 -20.21453 1.000 45.00764 67 GLY B O 1
ATOM 1705 N N . SER B 2 73 ? 13.84778 -44.48648 -20.08870 1.000 40.45676 68 SER B N 1
ATOM 1706 C CA . SER B 2 73 ? 14.29122 -44.11173 -18.75594 1.000 32.62209 68 SER B CA 1
ATOM 1707 C C . SER B 2 73 ? 13.22315 -44.39854 -17.70687 1.000 40.50910 68 SER B C 1
ATOM 1708 O O . SER B 2 73 ? 12.03483 -44.13396 -17.91891 1.000 41.31283 68 SER B O 1
ATOM 1711 N N . SER B 2 74 ? 13.66931 -44.88104 -16.55350 1.000 41.21565 69 SER B N 1
ATOM 1712 C CA . SER B 2 74 ? 12.80895 -45.05722 -15.39307 1.000 42.42331 69 SER B CA 1
ATOM 1713 C C . SER B 2 74 ? 13.07513 -44.01843 -14.31129 1.000 39.79632 69 SER B C 1
ATOM 1714 O O . SER B 2 74 ? 12.62185 -44.19123 -13.17608 1.000 38.16726 69 SER B O 1
ATOM 1717 N N . LEU B 2 75 ? 13.79901 -42.94626 -14.63207 1.000 34.83660 70 LEU B N 1
ATOM 1718 C CA . LEU B 2 75 ? 14.15274 -41.91020 -13.67231 1.000 30.69795 70 LEU B CA 1
ATOM 1719 C C . LEU B 2 75 ? 13.94152 -40.53923 -14.29808 1.000 28.07963 70 LEU B C 1
ATOM 1720 O O . LEU B 2 75 ? 14.35898 -40.29582 -15.43552 1.000 30.11673 70 LEU B O 1
ATOM 1725 N N . LEU B 2 76 ? 13.32995 -39.63243 -13.53809 1.000 27.03457 71 LEU B N 1
ATOM 1726 C CA . LEU B 2 76 ? 13.07541 -38.29419 -14.05473 1.000 25.04724 71 LEU B CA 1
ATOM 1727 C C . LEU B 2 76 ? 14.36784 -37.58201 -14.43125 1.000 32.18451 71 LEU B C 1
ATOM 1728 O O . LEU B 2 76 ? 15.37538 -37.65172 -13.71132 1.000 29.63970 71 LEU B O 1
ATOM 1733 N N . ALA B 2 77 ? 14.31871 -36.88173 -15.56495 1.000 24.82978 72 ALA B N 1
ATOM 1734 C CA . ALA B 2 77 ? 15.32182 -35.89720 -15.94713 1.000 25.68156 72 ALA B CA 1
ATOM 1735 C C . ALA B 2 77 ? 14.77357 -34.50964 -15.66177 1.000 23.79714 72 ALA B C 1
ATOM 1736 O O . ALA B 2 77 ? 13.57615 -34.32669 -15.42441 1.000 28.28749 72 ALA B O 1
ATOM 1738 N N . PHE B 2 78 ? 15.66870 -33.52129 -15.66794 1.000 21.90404 73 PHE B N 1
ATOM 1739 C CA . PHE B 2 78 ? 15.29542 -32.15735 -15.34488 1.000 23.66233 73 PHE B CA 1
ATOM 1740 C C . PHE B 2 78 ? 15.93951 -31.20860 -16.33266 1.000 24.49827 73 PHE B C 1
ATOM 1741 O O . PHE B 2 78 ? 17.15131 -31.27278 -16.56371 1.000 24.90730 73 PHE B O 1
ATOM 1749 N N . CYS B 2 79 ? 15.10854 -30.34259 -16.90664 1.000 25.26275 74 CYS B N 1
ATOM 1750 C CA . CYS B 2 79 ? 15.51252 -29.36988 -17.91163 1.000 24.24390 74 CYS B CA 1
ATOM 1751 C C . CYS B 2 79 ? 15.44757 -27.98288 -17.28236 1.000 22.53693 74 CYS B C 1
ATOM 1752 O O . CYS B 2 79 ? 14.37769 -27.55720 -16.83398 1.000 25.95522 74 CYS B O 1
ATOM 1755 N N . LEU B 2 80 ? 16.58823 -27.29768 -17.21406 1.000 22.47689 75 LEU B N 1
ATOM 1756 C CA . LEU B 2 80 ? 16.62386 -25.92075 -16.73709 1.000 23.50358 75 LEU B CA 1
ATOM 1757 C C . LEU B 2 80 ? 16.51642 -24.98978 -17.93939 1.000 22.46315 75 LEU B C 1
ATOM 1758 O O . LEU B 2 80 ? 17.36709 -25.02686 -18.83078 1.000 25.49044 75 LEU B O 1
ATOM 1763 N N . LYS B 2 81 ? 15.48461 -24.13953 -17.94779 1.000 23.06799 76 LYS B N 1
ATOM 1764 C CA . LYS B 2 81 ? 15.28568 -23.16246 -19.01007 1.000 23.16816 76 LYS B CA 1
ATOM 1765 C C . LYS B 2 81 ? 15.30972 -21.75287 -18.43775 1.000 25.76603 76 LYS B C 1
ATOM 1766 O O . LYS B 2 81 ? 14.74576 -21.49487 -17.36657 1.000 24.48095 76 LYS B O 1
ATOM 1772 N N . VAL B 2 82 ? 15.94558 -20.84219 -19.17104 1.000 24.62253 77 VAL B N 1
ATOM 1773 C CA . VAL B 2 82 ? 16.04197 -19.44485 -18.75418 1.000 26.39255 77 VAL B CA 1
ATOM 1774 C C . VAL B 2 82 ? 14.78764 -18.69225 -19.17406 1.000 31.30732 77 VAL B C 1
ATOM 1775 O O . VAL B 2 82 ? 14.38768 -18.73833 -20.34215 1.000 24.44298 77 VAL B O 1
ATOM 1779 N N . LEU B 2 83 ? 14.16507 -17.98318 -18.22301 1.000 21.53364 78 LEU B N 1
ATOM 1780 C CA . LEU B 2 83 ? 12.94948 -17.22563 -18.49957 1.000 26.30283 78 LEU B CA 1
ATOM 1781 C C . LEU B 2 83 ? 13.16150 -15.72167 -18.45715 1.000 25.60232 78 LEU B C 1
ATOM 1782 O O . LEU B 2 83 ? 12.29180 -14.97861 -18.91558 1.000 31.39262 78 LEU B O 1
ATOM 1787 N N . THR B 2 84 ? 14.29457 -15.25354 -17.93354 1.000 29.65693 79 THR B N 1
ATOM 1788 C CA . THR B 2 84 ? 14.55045 -13.82919 -17.86694 1.000 27.43933 79 THR B CA 1
ATOM 1789 C C . THR B 2 84 ? 15.04562 -13.31305 -19.21170 1.000 27.40116 79 THR B C 1
ATOM 1790 O O . THR B 2 84 ? 15.76098 -14.00819 -19.93885 1.000 31.31630 79 THR B O 1
ATOM 1794 N N . ARG B 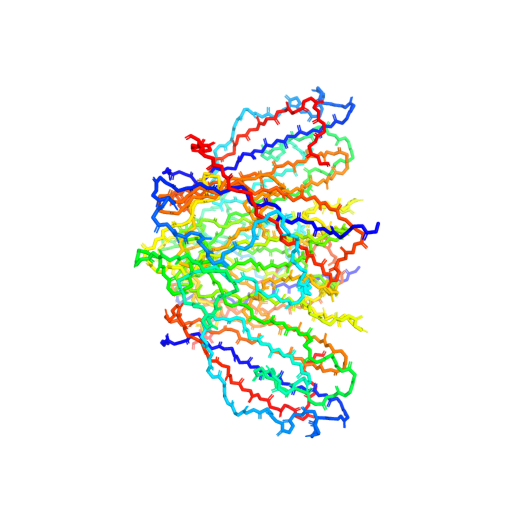2 85 ? 14.64784 -12.08584 -19.54209 1.000 34.17214 80 ARG B N 1
ATOM 1795 C CA . ARG B 2 85 ? 15.23914 -11.35546 -20.65789 1.000 40.39051 80 ARG B CA 1
ATOM 1796 C C . ARG B 2 85 ? 16.43115 -10.50922 -20.23288 1.000 40.55209 80 ARG B C 1
ATOM 1797 O O . ARG B 2 85 ? 17.13867 -9.97983 -21.09386 1.000 46.90193 80 ARG B O 1
ATOM 1805 N N . LYS B 2 86 ? 16.66809 -10.37136 -18.93260 1.000 40.82345 81 LYS B N 1
ATOM 1806 C CA . LYS B 2 86 ? 17.56011 -9.33699 -18.42437 1.000 47.90550 81 LYS B CA 1
ATOM 1807 C C . LYS B 2 86 ? 19.02105 -9.75931 -18.36354 1.000 43.27669 81 LYS B C 1
ATOM 1808 O O . LYS B 2 86 ? 19.90613 -8.90087 -18.46003 1.000 45.38935 81 LYS B O 1
ATOM 1814 N N . SER B 2 87 ? 19.31198 -11.04458 -18.19910 1.000 33.41880 82 SER B N 1
ATOM 1815 C CA . SER B 2 87 ? 20.68852 -11.44694 -17.94690 1.000 37.75621 82 SER B CA 1
ATOM 1816 C C . SER B 2 87 ? 20.85002 -12.91897 -18.29653 1.000 38.78792 82 SER B C 1
ATOM 1817 O O . SER B 2 87 ? 19.88606 -13.60520 -18.64563 1.000 35.86269 82 SER B O 1
ATOM 1820 N N . CYS B 2 88 ? 22.08340 -13.40160 -18.18813 1.000 37.09096 83 CYS B N 1
ATOM 1821 C CA . CYS B 2 88 ? 22.39520 -14.78738 -18.48475 1.000 33.29843 83 CYS B CA 1
ATOM 1822 C C . CYS B 2 88 ? 22.40606 -15.60570 -17.19948 1.000 31.20426 83 CYS B C 1
ATOM 1823 O O . CYS B 2 88 ? 22.57520 -15.08341 -16.09186 1.000 34.15336 83 CYS B O 1
ATOM 1826 N N . VAL B 2 89 ? 22.14499 -16.89842 -17.35647 1.000 26.18868 84 VAL B N 1
ATOM 1827 C CA . VAL B 2 89 ? 22.21043 -17.86234 -16.26625 1.000 25.63583 84 VAL B CA 1
ATOM 1828 C C . VAL B 2 89 ? 23.29169 -18.85989 -16.63577 1.000 29.97116 84 VAL B C 1
ATOM 1829 O O . VAL B 2 89 ? 23.15749 -19.56903 -17.63967 1.000 29.13271 84 VAL B O 1
ATOM 1833 N N . TRP B 2 90 ? 24.36254 -18.91326 -15.84343 1.000 25.57930 85 TRP B N 1
ATOM 1834 C CA . TRP B 2 90 ? 25.40450 -19.89836 -16.08030 1.000 27.02683 85 TRP B CA 1
ATOM 1835 C C . TRP B 2 90 ? 24.95805 -21.24268 -15.53073 1.000 30.96366 85 TRP B C 1
ATOM 1836 O O . TRP B 2 90 ? 24.53993 -21.34240 -14.37271 1.000 26.14143 85 TRP B O 1
ATOM 1847 N N . VAL B 2 91 ? 25.04641 -22.27929 -16.35930 1.000 24.38165 86 VAL B N 1
ATOM 1848 C CA . VAL B 2 91 ? 24.73301 -23.63804 -15.94128 1.000 24.12897 86 VAL B CA 1
ATOM 1849 C C . VAL B 2 91 ? 25.91046 -24.50587 -16.35979 1.000 28.78016 86 VAL B C 1
ATOM 1850 O O . VAL B 2 91 ? 26.11622 -24.74202 -17.55707 1.000 27.48902 86 VAL B O 1
ATOM 1854 N N . ASN B 2 92 ? 26.69021 -24.96817 -15.37935 1.000 26.33278 87 ASN B N 1
ATOM 1855 C CA . ASN B 2 92 ? 27.81558 -25.86749 -15.63830 1.000 29.84165 87 ASN B CA 1
ATOM 1856 C C . ASN B 2 92 ? 28.71829 -25.33338 -16.74768 1.000 32.88536 87 ASN B C 1
ATOM 1857 O O . ASN B 2 92 ? 29.12161 -26.06512 -17.65534 1.000 32.19193 87 ASN B O 1
ATOM 1862 N N . GLY B 2 93 ? 29.00837 -24.03172 -16.69302 1.000 30.69266 88 GLY B N 1
ATOM 1863 C CA . GLY B 2 93 ? 29.94800 -23.41331 -17.61180 1.000 27.26944 88 GLY B CA 1
ATOM 1864 C C . GLY B 2 93 ? 29.34978 -22.83991 -18.87845 1.000 26.21200 88 GLY B C 1
ATOM 1865 O O . GLY B 2 93 ? 30.07845 -22.18745 -19.63760 1.000 28.40835 88 GLY B O 1
ATOM 1866 N N . LEU B 2 94 ? 28.05956 -23.07261 -19.14949 1.000 29.36417 89 LEU B N 1
ATOM 1867 C CA . LEU B 2 94 ? 27.41099 -22.49895 -20.32577 1.000 28.04236 89 LEU B CA 1
ATOM 1868 C C . LEU B 2 94 ? 26.59314 -21.28321 -19.92432 1.000 27.46780 89 LEU B C 1
ATOM 1869 O O . LEU B 2 94 ? 25.69306 -21.41279 -19.07692 1.000 29.42080 89 LEU B O 1
ATOM 1874 N N . PRO B 2 95 ? 26.83405 -20.10567 -20.52488 1.000 31.77719 90 PRO B N 1
ATOM 1875 C CA . PRO B 2 95 ? 26.00416 -18.93222 -20.22430 1.000 30.16981 90 PRO B CA 1
ATOM 1876 C C . PRO B 2 95 ? 24.70412 -18.95013 -21.01972 1.000 31.37805 90 PRO B C 1
ATOM 1877 O O . PRO B 2 95 ? 24.68545 -18.58647 -22.20024 1.000 39.64066 90 PRO B O 1
ATOM 1881 N N . LEU B 2 96 ? 23.61334 -19.36661 -20.38773 1.000 28.95323 91 LEU B N 1
ATOM 1882 C CA . LEU B 2 96 ? 22.33671 -19.47268 -21.08043 1.000 27.62830 91 LEU B CA 1
ATOM 1883 C C . LEU B 2 96 ? 21.59598 -18.14454 -21.06055 1.000 30.46918 91 LEU B C 1
ATOM 1884 O O . LEU B 2 96 ? 21.60530 -17.42230 -20.05995 1.000 31.20889 91 LEU B O 1
ATOM 1889 N N A ARG B 2 97 ? 20.92728 -17.83212 -22.15627 0.535 30.75024 92 ARG B N 1
ATOM 1890 N N B ARG B 2 97 ? 20.95868 -17.83309 -22.19192 0.465 30.52157 92 ARG B N 1
ATOM 1891 C CA A ARG B 2 97 ? 20.09685 -16.64394 -22.20264 0.535 27.05854 92 ARG B CA 1
ATOM 1892 C CA B ARG B 2 97 ? 20.14593 -16.64655 -22.41620 0.465 29.63305 92 ARG B CA 1
ATOM 1893 C C A ARG B 2 97 ? 18.66627 -17.04572 -22.54297 0.535 29.15823 92 ARG B C 1
ATOM 1894 C C B ARG B 2 97 ? 18.67040 -17.03987 -22.50438 0.465 29.09152 92 ARG B C 1
ATOM 1895 O O A ARG B 2 97 ? 18.33476 -18.23075 -22.62074 0.535 26.27767 92 ARG B O 1
ATOM 1896 O O B ARG B 2 97 ? 18.30658 -18.21424 -22.38937 0.465 27.13513 92 ARG B O 1
ATOM 1911 N N . TYR B 2 98 ? 17.82361 -16.03513 -22.73192 1.000 29.05627 93 TYR B N 1
ATOM 1912 C CA . TYR B 2 98 ? 16.37394 -16.19583 -22.79859 1.000 29.81318 93 TYR B CA 1
ATOM 1913 C C . TYR B 2 98 ? 15.92778 -17.40292 -23.61186 1.000 31.38589 93 TYR B C 1
ATOM 1914 O O . TYR B 2 98 ? 16.25186 -17.52152 -24.80592 1.000 31.55440 93 TYR B O 1
ATOM 1923 N N . LEU B 2 99 ? 15.19300 -18.29601 -22.94386 1.000 22.08508 94 LEU B N 1
ATOM 1924 C CA . LEU B 2 99 ? 14.52523 -19.49021 -23.45545 1.000 27.42761 94 LEU B CA 1
ATOM 1925 C C . LEU B 2 99 ? 15.50143 -20.57585 -23.87915 1.000 29.11818 94 LEU B C 1
ATOM 1926 O O . LEU B 2 99 ? 15.06769 -21.60001 -24.42608 1.000 27.63381 94 LEU B O 1
ATOM 1931 N N . GLU B 2 100 ? 16.80185 -20.38945 -23.66145 1.000 24.10478 95 GLU B N 1
ATOM 1932 C CA . GLU B 2 100 ? 17.74635 -21.48247 -23.84183 1.000 22.11119 95 GLU B CA 1
ATOM 1933 C C . GLU B 2 100 ? 17.66676 -22.43904 -22.65052 1.000 25.97581 95 GLU B C 1
ATOM 1934 O O . GLU B 2 100 ? 17.24964 -22.06049 -21.55604 1.000 27.60973 95 GLU B O 1
ATOM 1940 N N . GLN B 2 101 ? 18.07095 -23.69135 -22.87304 1.000 26.14847 96 GLN B N 1
ATOM 1941 C CA . GLN B 2 101 ? 17.87615 -24.71923 -21.85716 1.000 24.84392 96 GLN B CA 1
ATOM 1942 C C . GLN B 2 101 ? 18.92970 -25.81151 -21.96518 1.000 27.06273 96 GLN B C 1
ATOM 1943 O O . GLN B 2 101 ? 19.49528 -26.05926 -23.03592 1.000 29.12247 96 GLN B O 1
ATOM 1949 N N . VAL B 2 102 ? 19.16526 -26.47676 -20.83449 1.000 28.78381 97 VAL B N 1
ATOM 1950 C CA . VAL B 2 102 ? 20.06281 -27.63320 -20.75964 1.000 22.47101 97 VAL B CA 1
ATOM 1951 C C . VAL B 2 102 ? 19.50439 -28.61353 -19.74736 1.000 25.94055 97 VAL B C 1
ATOM 1952 O O . VAL B 2 102 ? 18.78906 -28.23158 -18.80791 1.000 26.51141 97 VAL B O 1
ATOM 1956 N N . PRO B 2 103 ? 19.80981 -29.89634 -19.90599 1.000 27.12477 98 PRO B N 1
ATOM 1957 C CA . PRO B 2 103 ? 19.46968 -30.85554 -18.85273 1.000 26.41055 98 PRO B CA 1
ATOM 1958 C C . PRO B 2 103 ? 20.43471 -30.75383 -17.67879 1.000 29.34234 98 PRO B C 1
ATOM 1959 O O . PRO B 2 103 ? 21.59550 -30.35959 -17.82066 1.000 31.67886 98 PRO B O 1
ATOM 1963 N N . LEU B 2 104 ? 19.93609 -31.12738 -16.50560 1.000 26.54962 99 LEU B N 1
ATOM 1964 C CA . LEU B 2 104 ? 20.76470 -31.17486 -15.30431 1.000 26.21954 99 LEU B CA 1
ATOM 1965 C C . LEU B 2 104 ? 21.44991 -32.52605 -15.19093 1.000 29.87101 99 LEU B C 1
ATOM 1966 O O . LEU B 2 104 ? 20.88137 -33.55963 -15.56434 1.000 28.97364 99 LEU B O 1
ATOM 1971 N N . GLY B 2 105 ? 22.67731 -32.50786 -14.68534 1.000 28.67542 100 GLY B N 1
ATOM 1972 C CA . GLY B 2 105 ? 23.40020 -33.70886 -14.34483 1.000 27.96706 100 GLY B CA 1
ATOM 1973 C C . GLY B 2 105 ? 23.32103 -33.99662 -12.85836 1.000 27.56102 100 GLY B C 1
ATOM 1974 O O . GLY B 2 105 ? 22.43076 -33.51476 -12.14989 1.000 28.32175 100 GLY B O 1
ATOM 1975 N N . THR B 2 106 ? 24.27753 -34.78906 -12.37758 1.000 28.24716 101 THR B N 1
ATOM 1976 C CA . THR B 2 106 ? 24.27553 -35.18001 -10.96677 1.000 26.00833 101 THR B CA 1
ATOM 1977 C C . THR B 2 106 ? 24.63837 -34.01036 -10.05660 1.000 30.71541 101 THR B C 1
ATOM 1978 O O . THR B 2 106 ? 23.98498 -33.78286 -9.02812 1.000 30.89239 101 THR B O 1
ATOM 1982 N N . ILE B 2 107 ? 25.68806 -33.26806 -10.39982 1.000 26.96075 102 ILE B N 1
ATOM 1983 C CA . ILE B 2 107 ? 26.07394 -32.06307 -9.66757 1.000 29.32858 102 ILE B CA 1
ATOM 1984 C C . ILE B 2 107 ? 26.00513 -30.90330 -10.64046 1.000 30.63686 102 ILE B C 1
ATOM 1985 O O . ILE B 2 107 ? 26.54036 -30.99751 -11.75290 1.000 31.66576 102 ILE B O 1
ATOM 1990 N N . ASN B 2 108 ? 25.36403 -29.81507 -10.22881 1.000 27.41464 103 ASN B N 1
ATOM 1991 C CA . ASN B 2 108 ? 25.13686 -28.68907 -11.12710 1.000 26.42413 103 ASN B CA 1
ATOM 1992 C C . ASN B 2 108 ? 25.55147 -27.39793 -10.45195 1.000 28.41663 103 ASN B C 1
ATOM 1993 O O . ASN B 2 108 ? 25.15106 -27.12847 -9.31214 1.000 28.82487 103 ASN B O 1
ATOM 1998 N N . ARG B 2 109 ? 26.35768 -26.60484 -11.16041 1.000 25.29638 104 ARG B N 1
ATOM 1999 C CA . ARG B 2 109 ? 26.82152 -25.31602 -10.66581 1.000 24.55608 104 ARG B CA 1
ATOM 2000 C C . ARG B 2 109 ? 26.13908 -24.24884 -11.50693 1.000 27.95181 104 ARG B C 1
ATOM 2001 O O . ARG B 2 109 ? 26.35286 -24.17144 -12.72209 1.000 27.64273 104 ARG B O 1
ATOM 2009 N N . ILE B 2 110 ? 25.29518 -23.45390 -10.85737 1.000 25.67770 105 ILE B N 1
ATOM 2010 C CA . ILE B 2 110 ? 24.40592 -22.49989 -11.50896 1.000 24.48360 105 ILE B CA 1
ATOM 2011 C C . ILE B 2 110 ? 24.63313 -21.13997 -10.86568 1.000 33.89755 105 ILE B C 1
ATOM 2012 O O . ILE B 2 110 ? 24.61111 -21.02146 -9.63295 1.000 27.82909 105 ILE B O 1
ATOM 2017 N N . SER B 2 111 ? 24.87654 -20.12014 -11.68448 1.000 30.21936 106 SER B N 1
ATOM 2018 C CA . SER B 2 111 ? 25.02942 -18.77328 -11.15070 1.000 28.77946 106 SER B CA 1
ATOM 2019 C C . SER B 2 111 ? 24.19835 -17.80255 -11.97280 1.000 34.84704 106 SER B C 1
ATOM 2020 O O . SER B 2 111 ? 24.13659 -17.90857 -13.20706 1.000 29.06876 106 SER B O 1
ATOM 2023 N N . PHE B 2 112 ? 23.54053 -16.87073 -11.27901 1.000 28.39254 107 PHE B N 1
ATOM 2024 C CA . PHE B 2 112 ? 22.70313 -15.88948 -11.96252 1.000 28.56436 107 PHE B CA 1
ATOM 2025 C C . PHE B 2 112 ? 22.53244 -14.65915 -11.08003 1.000 29.92679 107 PHE B C 1
ATOM 2026 O O . PHE B 2 112 ? 22.06739 -14.76912 -9.94070 1.000 30.13370 107 PHE B O 1
ATOM 2034 N N . SER B 2 113 ? 22.92726 -13.49779 -11.60713 1.000 31.78741 108 SER B N 1
ATOM 2035 C CA . SER B 2 113 ? 22.69830 -12.19200 -10.96954 1.000 30.31788 108 SER B CA 1
ATOM 2036 C C . SER B 2 113 ? 23.21572 -12.15262 -9.52723 1.000 35.97681 108 SER B C 1
ATOM 2037 O O . SER B 2 113 ? 22.60775 -11.55477 -8.63926 1.000 36.04138 108 SER B O 1
ATOM 2040 N N . GLY B 2 114 ? 24.35859 -12.78100 -9.28980 1.000 32.31920 109 GLY B N 1
ATOM 2041 C CA . GLY B 2 114 ? 24.98506 -12.77420 -7.98387 1.000 29.08925 109 GLY B CA 1
ATOM 2042 C C . GLY B 2 114 ? 24.64641 -13.96908 -7.12020 1.000 30.77137 109 GLY B C 1
ATOM 2043 O O . GLY B 2 114 ? 25.39294 -14.27309 -6.17956 1.000 32.61358 109 GLY B O 1
ATOM 2044 N N . ILE B 2 115 ? 23.55059 -14.65495 -7.41850 1.000 28.56893 110 ILE B N 1
ATOM 2045 C CA . ILE B 2 115 ? 23.17785 -15.85429 -6.68822 1.000 26.29444 110 ILE B CA 1
ATOM 2046 C C . ILE B 2 115 ? 24.01916 -17.01794 -7.19263 1.000 32.90985 110 ILE B C 1
ATOM 2047 O O . ILE B 2 115 ? 24.19420 -17.20349 -8.40223 1.000 32.53641 110 ILE B O 1
ATOM 2052 N N . GLN B 2 116 ? 24.57653 -17.78125 -6.26397 1.000 28.05844 111 GLN B N 1
ATOM 2053 C CA . GLN B 2 116 ? 25.20420 -19.05049 -6.57710 1.000 26.17631 111 GLN B CA 1
ATOM 2054 C C . GLN B 2 116 ? 24.27555 -20.15519 -6.11504 1.000 29.65172 111 GLN B C 1
ATOM 2055 O O . GLN B 2 116 ? 23.70531 -20.08276 -5.02075 1.000 28.66845 111 GLN B O 1
ATOM 2061 N N . MET B 2 117 ? 24.09339 -21.15845 -6.96950 1.000 23.68088 112 MET B N 1
ATOM 2062 C CA . MET B 2 117 ? 23.17989 -22.23887 -6.65965 1.000 24.65969 112 MET B CA 1
ATOM 2063 C C . MET B 2 117 ? 23.82278 -23.55782 -7.05243 1.000 29.44698 112 MET B C 1
ATOM 2064 O O . MET B 2 117 ? 24.27931 -23.71715 -8.18663 1.000 29.67531 112 MET B O 1
ATOM 2069 N N . LEU B 2 118 ? 23.86418 -24.49488 -6.11425 1.000 25.69117 113 LEU B N 1
ATOM 2070 C CA . LEU B 2 118 ? 24.29949 -25.85615 -6.38623 1.000 24.81097 113 LEU B CA 1
ATOM 2071 C C . LEU B 2 118 ? 23.07144 -26.74284 -6.35516 1.000 31.13992 113 LEU B C 1
ATOM 2072 O O . LEU B 2 118 ? 22.25092 -26.63197 -5.44034 1.000 29.76245 113 LEU B O 1
ATOM 2077 N N . VAL B 2 119 ? 22.94392 -27.62176 -7.34219 1.000 25.96204 114 VAL B N 1
ATOM 2078 C CA . VAL B 2 119 ? 21.86038 -28.59411 -7.35006 1.000 25.43072 114 VAL B CA 1
ATOM 2079 C C . VAL B 2 119 ? 22.48996 -29.96602 -7.49642 1.000 27.85032 114 VAL B C 1
ATOM 2080 O O . VAL B 2 119 ? 23.14035 -30.24855 -8.51252 1.000 28.32527 114 VAL B O 1
ATOM 2084 N N . ARG B 2 120 ? 22.32664 -30.80009 -6.47159 1.000 24.65662 115 ARG B N 1
ATOM 2085 C CA . ARG B 2 120 ? 22.75718 -32.19010 -6.49348 1.000 24.75652 115 ARG B CA 1
ATOM 2086 C C . ARG B 2 120 ? 21.51995 -33.06318 -6.61302 1.000 30.15282 115 ARG B C 1
ATOM 2087 O O . ARG B 2 120 ? 20.60319 -32.95454 -5.78957 1.000 31.32122 115 ARG B O 1
ATOM 2095 N N . LYS B 2 121 ? 21.49667 -33.91003 -7.63941 1.000 25.21157 116 LYS B N 1
ATOM 2096 C CA . LYS B 2 121 ? 20.35590 -34.75573 -7.94436 1.000 27.49461 116 LYS B CA 1
ATOM 2097 C C . LYS B 2 121 ? 20.63421 -36.16764 -7.45399 1.000 35.12228 116 LYS B C 1
ATOM 2098 O O . LYS B 2 121 ? 21.65104 -36.76519 -7.82154 1.000 33.85638 116 LYS B O 1
ATOM 2104 N N A GLU B 2 122 ? 19.73022 -36.69088 -6.62726 0.479 29.62675 117 GLU B N 1
ATOM 2105 N N B GLU B 2 122 ? 19.73837 -36.69887 -6.62542 0.521 29.69028 117 GLU B N 1
ATOM 2106 C CA A GLU B 2 122 ? 19.73289 -38.08467 -6.19632 0.479 30.23247 117 GLU B CA 1
ATOM 2107 C CA B GLU B 2 122 ? 19.77199 -38.10128 -6.22601 0.521 29.61276 117 GLU B CA 1
ATOM 2108 C C A GLU B 2 122 ? 18.48211 -38.74469 -6.76102 0.479 31.89895 117 GLU B C 1
ATOM 2109 C C B GLU B 2 122 ? 18.50047 -38.76094 -6.73884 0.521 31.86399 117 GLU B C 1
ATOM 2110 O O A GLU B 2 122 ? 17.36521 -38.31633 -6.45406 0.479 32.46584 117 GLU B O 1
ATOM 2111 O O B GLU B 2 122 ? 17.39474 -38.35064 -6.37326 0.521 32.96833 117 GLU B O 1
ATOM 2122 N N . GLY B 2 123 ? 18.65898 -39.77911 -7.57916 1.000 33.04734 118 GLY B N 1
ATOM 2123 C CA . GLY B 2 123 ? 17.51152 -40.37170 -8.24828 1.000 27.74763 118 GLY B CA 1
ATOM 2124 C C . GLY B 2 123 ? 16.64729 -41.19194 -7.30220 1.000 32.78468 118 GLY B C 1
ATOM 2125 O O . GLY B 2 123 ? 17.14200 -41.86862 -6.39858 1.000 36.42678 118 GLY B O 1
ATOM 2126 N N . GLY B 2 124 ? 15.33043 -41.12666 -7.52497 1.000 32.82211 119 GLY B N 1
ATOM 2127 C CA . GLY B 2 124 ? 14.37299 -41.92666 -6.78827 1.000 34.98537 119 GLY B CA 1
ATOM 2128 C C . GLY B 2 124 ? 13.29917 -42.45334 -7.72062 1.000 37.16152 119 GLY B C 1
ATOM 2129 O O . GLY B 2 124 ? 13.29198 -42.15228 -8.91229 1.000 34.75536 119 GLY B O 1
ATOM 2130 N N . ALA B 2 125 ? 12.37522 -43.23115 -7.15349 1.000 34.45183 120 ALA B N 1
ATOM 2131 C CA . ALA B 2 125 ? 11.52948 -44.08324 -7.98845 1.000 37.84516 120 ALA B CA 1
ATOM 2132 C C . ALA B 2 125 ? 10.36271 -43.33886 -8.62393 1.000 38.66727 120 ALA B C 1
ATOM 2133 O O . ALA B 2 125 ? 9.94846 -43.69467 -9.73500 1.000 35.90101 120 ALA B O 1
ATOM 2135 N N . SER B 2 126 ? 9.82052 -42.32131 -7.95558 1.000 37.65230 121 SER B N 1
ATOM 2136 C CA . SER B 2 126 ? 8.59093 -41.69490 -8.43484 1.000 34.61151 121 SER B CA 1
ATOM 2137 C C . SER B 2 126 ? 8.76811 -41.02038 -9.79109 1.000 25.53088 121 SER B C 1
ATOM 2138 O O . SER B 2 126 ? 9.72227 -40.26521 -10.01935 1.000 29.97192 121 SER B O 1
ATOM 2141 N N . LEU B 2 127 ? 7.79464 -41.24838 -10.67377 1.000 29.63244 122 LEU B N 1
ATOM 2142 C CA . LEU B 2 127 ? 7.72018 -40.54617 -11.94797 1.000 34.04335 122 LEU B CA 1
ATOM 2143 C C . LEU B 2 127 ? 6.68025 -39.43250 -11.94163 1.000 33.17006 122 LEU B C 1
ATOM 2144 O O . LEU B 2 127 ? 6.40459 -38.85380 -12.99322 1.000 35.35120 122 LEU B O 1
ATOM 2149 N N . GLU B 2 128 ? 6.08643 -39.13022 -10.78170 1.000 32.23139 123 GLU B N 1
ATOM 2150 C CA . GLU B 2 128 ? 5.04454 -38.11840 -10.66124 1.000 31.66553 123 GLU B CA 1
ATOM 2151 C C . GLU B 2 128 ? 5.37381 -37.00211 -9.67725 1.000 37.89062 123 GLU B C 1
ATOM 2152 O O . GLU B 2 128 ? 4.71484 -35.95779 -9.71404 1.000 33.67573 123 GLU B O 1
ATOM 2158 N N A THR B 2 129 ? 6.32262 -37.20197 -8.77087 0.372 33.01557 124 THR B N 1
ATOM 2159 N N B THR B 2 129 ? 6.38890 -37.17921 -8.83169 0.628 33.22891 124 THR B N 1
ATOM 2160 C CA A THR B 2 129 ? 6.67442 -36.16451 -7.81703 0.372 29.59270 124 THR B CA 1
ATOM 2161 C CA B THR B 2 129 ? 6.66074 -36.29417 -7.70831 0.628 30.77764 124 THR B CA 1
ATOM 2162 C C A THR B 2 129 ? 8.17332 -36.19165 -7.58339 0.372 28.90875 124 THR B C 1
ATOM 2163 C C B THR B 2 129 ? 8.16456 -36.24141 -7.47096 0.628 29.47094 124 THR B C 1
ATOM 2164 O O A THR B 2 129 ? 8.84873 -37.19649 -7.82142 0.372 33.35242 124 THR B O 1
ATOM 2165 O O B THR B 2 129 ? 8.84471 -37.26473 -7.59629 0.628 35.94091 124 THR B O 1
ATOM 2172 N N . PHE B 2 130 ? 8.68067 -35.06347 -7.10584 1.000 28.64020 125 PHE B N 1
ATOM 2173 C CA . PHE B 2 130 ? 10.06629 -34.95528 -6.66595 1.000 28.57304 125 PHE B CA 1
ATOM 2174 C C . PHE B 2 130 ? 10.11265 -33.95153 -5.51751 1.000 29.38887 125 PHE B C 1
ATOM 2175 O O . PHE B 2 130 ? 9.14936 -33.22522 -5.25263 1.000 28.13226 125 PHE B O 1
ATOM 2183 N N . VAL B 2 131 ? 11.21694 -33.94406 -4.78581 1.000 25.68295 126 VAL B N 1
ATOM 2184 C CA . VAL B 2 131 ? 11.33543 -33.04211 -3.64820 1.000 25.83606 126 VAL B CA 1
ATOM 2185 C C . VAL B 2 131 ? 12.65911 -32.30778 -3.73795 1.000 27.71201 126 VAL B C 1
ATOM 2186 O O . VAL B 2 131 ? 13.68225 -32.89049 -4.11812 1.000 28.22100 126 VAL B O 1
ATOM 2190 N N . CYS B 2 132 ? 12.62662 -31.02235 -3.39257 1.000 23.43200 127 CYS B N 1
ATOM 2191 C CA . CYS B 2 132 ? 13.80252 -30.17777 -3.28623 1.000 21.94085 127 CYS B CA 1
ATOM 2192 C C . CYS B 2 132 ? 14.01418 -29.82299 -1.82111 1.000 25.62504 127 CYS B C 1
ATOM 2193 O O . CYS B 2 132 ? 13.05906 -29.48737 -1.12033 1.000 27.77553 127 CYS B O 1
ATOM 2196 N N . TYR B 2 133 ? 15.26120 -29.87459 -1.36907 1.000 24.40382 128 TYR B N 1
ATOM 2197 C CA . TYR B 2 133 ? 15.63346 -29.37090 -0.05040 1.000 25.53569 128 TYR B CA 1
ATOM 2198 C C . TYR B 2 133 ? 16.54986 -28.17504 -0.25386 1.000 26.54812 128 TYR B C 1
ATOM 2199 O O . TYR B 2 133 ? 17.43583 -28.21117 -1.11348 1.000 27.48512 128 TYR B O 1
ATOM 2208 N N . PHE B 2 134 ? 16.32258 -27.10386 0.50559 1.000 29.58564 129 PHE B N 1
ATOM 2209 C CA . PHE B 2 134 ? 17.03032 -25.84748 0.28244 1.000 25.24139 129 PHE B CA 1
ATOM 2210 C C . PHE B 2 134 ? 17.93725 -25.55137 1.46690 1.000 30.82618 129 PHE B C 1
ATOM 2211 O O . PHE B 2 134 ? 17.47950 -25.53038 2.61312 1.000 32.47771 129 PHE B O 1
ATOM 2219 N N . HIS B 2 135 ? 19.21238 -25.32312 1.17635 1.000 29.02787 130 HIS B N 1
ATOM 2220 C CA . HIS B 2 135 ? 20.21808 -24.96753 2.16728 1.000 28.83125 130 HIS B CA 1
ATOM 2221 C C . HIS B 2 135 ? 20.72395 -23.56508 1.86916 1.000 29.28591 130 HIS B C 1
ATOM 2222 O O . HIS B 2 135 ? 21.06524 -23.25268 0.72484 1.000 29.28818 130 HIS B O 1
ATOM 2229 N N . LEU B 2 136 ? 20.75039 -22.71052 2.88850 1.000 26.19796 131 LEU B N 1
ATOM 2230 C CA . LEU B 2 136 ? 21.28642 -21.36313 2.74016 1.000 25.04165 131 LEU B CA 1
ATOM 2231 C C . LEU B 2 136 ? 22.73204 -21.38734 3.22442 1.000 36.15509 131 LEU B C 1
ATOM 2232 O O . LEU B 2 136 ? 22.99140 -21.53158 4.42713 1.000 32.79509 131 LEU B O 1
ATOM 2237 N N . SER B 2 137 ? 23.67250 -21.25796 2.28620 1.000 31.88887 132 SER B N 1
ATOM 2238 C CA . SER B 2 137 ? 25.10252 -21.31295 2.60806 1.000 27.88284 132 SER B CA 1
ATOM 2239 C C . SER B 2 137 ? 25.62627 -19.92626 2.95946 1.000 28.65301 132 SER B C 1
ATOM 2240 O O . SER B 2 137 ? 25.49606 -18.99561 2.14855 1.000 32.72833 132 SER B O 1
ATOM 2243 N N . PRO B 2 138 ? 26.25067 -19.75159 4.13485 1.000 32.71070 133 PRO B N 1
ATOM 2244 C CA . PRO B 2 138 ? 26.90606 -18.47182 4.43019 1.000 32.17058 133 PRO B CA 1
ATOM 2245 C C . PRO B 2 138 ? 28.10488 -18.19815 3.55054 1.000 35.44442 133 PRO B C 1
ATOM 2246 O O . PRO B 2 138 ? 28.51579 -17.04053 3.44670 1.000 36.88922 133 PRO B O 1
ATOM 2250 N N . SER B 2 139 ? 28.67628 -19.21438 2.91956 1.000 35.19215 134 SER B N 1
ATOM 2251 C CA . SER B 2 139 ? 29.93523 -19.11105 2.20624 1.000 36.85385 134 SER B CA 1
ATOM 2252 C C . SER B 2 139 ? 29.75209 -19.45706 0.73139 1.000 36.64613 134 SER B C 1
ATOM 2253 O O . SER B 2 139 ? 28.78545 -20.13523 0.35582 1.000 33.21096 134 SER B O 1
ATOM 2256 N N . PRO B 2 140 ? 30.65792 -18.99149 -0.13090 1.000 32.51573 135 PRO B N 1
ATOM 2257 C CA . PRO B 2 140 ? 30.49375 -19.20708 -1.57291 1.000 31.84900 135 PRO B CA 1
ATOM 2258 C C . PRO B 2 140 ? 30.43957 -20.68394 -1.93126 1.000 31.62960 135 PRO B C 1
ATOM 2259 O O . PRO B 2 140 ? 31.07616 -21.53166 -1.30079 1.000 32.37723 135 PRO B O 1
ATOM 2263 N N . LEU B 2 141 ? 29.66180 -20.97975 -2.96640 1.000 33.17019 136 LEU B N 1
ATOM 2264 C CA . LEU B 2 141 ? 29.46653 -22.33910 -3.44667 1.000 31.52392 136 LEU B CA 1
ATOM 2265 C C . LEU B 2 141 ? 30.23860 -22.64819 -4.72091 1.000 35.58655 136 LEU B C 1
ATOM 2266 O O . LEU B 2 141 ? 30.50605 -23.82165 -4.99092 1.000 33.68711 136 LEU B O 1
ATOM 2271 N N . ILE B 2 142 ? 30.60819 -21.63666 -5.49365 1.000 38.11149 137 ILE B N 1
ATOM 2272 C CA . ILE B 2 142 ? 31.23124 -21.83731 -6.79444 1.000 42.75108 137 ILE B CA 1
ATOM 2273 C C . ILE B 2 142 ? 32.47719 -20.95807 -6.91063 1.000 49.78047 137 ILE B C 1
ATOM 2274 O O . ILE B 2 142 ? 33.57442 -21.45232 -7.18052 1.000 59.76795 137 ILE B O 1
ATOM 2279 N N . GLU C 1 11 ? 55.61915 -26.16446 -14.41890 1.000 74.27618 11 GLU C N 1
ATOM 2280 C CA . GLU C 1 11 ? 55.91800 -27.06412 -15.52874 1.000 71.57299 11 GLU C CA 1
ATOM 2281 C C . GLU C 1 11 ? 55.27019 -28.43822 -15.34213 1.000 66.70027 11 GLU C C 1
ATOM 2282 O O . GLU C 1 11 ? 55.22197 -29.24130 -16.27409 1.000 65.02847 11 GLU C O 1
ATOM 2288 N N . THR C 1 12 ? 54.77970 -28.70772 -14.13520 1.000 52.10781 12 THR C N 1
ATOM 2289 C CA . THR C 1 12 ? 54.07276 -29.95369 -13.87616 1.000 44.40907 12 THR C CA 1
ATOM 2290 C C . THR C 1 12 ? 52.70718 -29.94124 -14.56198 1.000 46.48562 12 THR C C 1
ATOM 2291 O O . THR C 1 12 ? 51.99885 -28.93154 -14.52241 1.000 52.92779 12 THR C O 1
ATOM 2295 N N . VAL C 1 13 ? 52.33749 -31.06922 -15.19722 1.000 36.25449 13 VAL C N 1
ATOM 2296 C CA . VAL C 1 13 ? 50.99987 -31.23121 -15.77585 1.000 33.53727 13 VAL C CA 1
ATOM 2297 C C . VAL C 1 13 ? 50.02179 -31.72628 -14.71588 1.000 32.67538 13 VAL C C 1
ATOM 2298 O O . VAL C 1 13 ? 50.41615 -32.08016 -13.59754 1.000 30.82205 13 VAL C O 1
ATOM 2302 N N . THR C 1 14 ? 48.73995 -31.76856 -15.07432 1.000 29.34754 14 THR C N 1
ATOM 2303 C CA . THR C 1 14 ? 47.70443 -32.25298 -14.16304 1.000 24.20349 14 THR C CA 1
ATOM 2304 C C . THR C 1 14 ? 47.92614 -33.72093 -13.82409 1.000 26.79479 14 THR C C 1
ATOM 2305 O O . THR C 1 14 ? 48.24758 -34.53383 -14.69360 1.000 26.55144 14 THR C O 1
ATOM 2309 N N . CYS C 1 15 ? 47.77893 -34.05277 -12.53845 1.000 24.38675 15 CYS C N 1
ATOM 2310 C CA . CYS C 1 15 ? 48.03132 -35.40040 -12.04816 1.000 25.70366 15 CYS C CA 1
ATOM 2311 C C . CYS C 1 15 ? 46.77132 -35.96437 -11.40602 1.000 26.04994 15 CYS C C 1
ATOM 2312 O O . CYS C 1 15 ? 46.12561 -35.28862 -10.60393 1.000 28.50117 15 CYS C O 1
ATOM 2315 N N A LEU C 1 16 ? 46.43139 -37.20485 -11.74429 0.567 24.04314 16 LEU C N 1
ATOM 2316 N N B LEU C 1 16 ? 46.42035 -37.19255 -11.77643 0.433 24.36669 16 LEU C N 1
ATOM 2317 C CA A LEU C 1 16 ? 45.37901 -37.93780 -11.04317 0.567 26.09133 16 LEU C CA 1
ATOM 2318 C CA B LEU C 1 16 ? 45.41285 -37.97151 -11.06714 0.433 26.44096 16 LEU C CA 1
ATOM 2319 C C A LEU C 1 16 ? 46.07239 -38.97704 -10.16966 0.567 27.07916 16 LEU C C 1
ATOM 2320 C C B LEU C 1 16 ? 46.15520 -38.95143 -10.17212 0.433 26.93382 16 LEU C C 1
ATOM 2321 O O A LEU C 1 16 ? 46.55871 -39.99734 -10.66436 0.567 26.21396 16 LEU C O 1
ATOM 2322 O O B LEU C 1 16 ? 46.75476 -39.91521 -10.66131 0.433 25.44670 16 LEU C O 1
ATOM 2331 N N . GLN C 1 17 ? 46.12999 -38.70176 -8.86870 1.000 28.63046 17 GLN C N 1
ATOM 2332 C CA . GLN C 1 17 ? 46.81982 -39.55680 -7.91942 1.000 27.93766 17 GLN C CA 1
ATOM 2333 C C . GLN C 1 17 ? 45.82868 -40.52727 -7.29757 1.000 26.86358 17 GLN C C 1
ATOM 2334 O O . GLN C 1 17 ? 44.80039 -40.11498 -6.75295 1.000 29.18881 17 GLN C O 1
ATOM 2340 N N . MET C 1 18 ? 46.14558 -41.80917 -7.37828 1.000 27.43809 18 MET C N 1
ATOM 2341 C CA . MET C 1 18 ? 45.27991 -42.86578 -6.88154 1.000 25.94067 18 MET C CA 1
ATOM 2342 C C . MET C 1 18 ? 45.98199 -43.57465 -5.73161 1.000 27.67694 18 MET C C 1
ATOM 2343 O O . MET C 1 18 ? 47.03459 -44.19342 -5.91636 1.000 26.08944 18 MET C O 1
ATOM 2348 N N . THR C 1 19 ? 45.41406 -43.44499 -4.54348 1.000 23.73452 19 THR C N 1
ATOM 2349 C CA . THR C 1 19 ? 45.86187 -44.17603 -3.37009 1.000 24.79220 19 THR C CA 1
ATOM 2350 C C . THR C 1 19 ? 44.97796 -45.41077 -3.25663 1.000 28.33536 19 THR C C 1
ATOM 2351 O O . THR C 1 19 ? 43.75074 -45.29013 -3.18905 1.000 30.64213 19 THR C O 1
ATOM 2355 N N . ILE C 1 20 ? 45.58900 -46.59223 -3.24929 1.000 24.23545 20 ILE C N 1
ATOM 2356 C CA . ILE C 1 20 ? 44.82413 -47.81297 -3.45759 1.000 28.03468 20 ILE C CA 1
ATOM 2357 C C . ILE C 1 20 ? 45.04667 -48.81120 -2.33437 1.000 29.54157 20 ILE C C 1
ATOM 2358 O O . ILE C 1 20 ? 46.12009 -48.87962 -1.71804 1.000 28.04411 20 ILE C O 1
ATOM 2363 N N . TYR C 1 21 ? 43.99596 -49.58447 -2.05982 1.000 28.46410 21 TYR C N 1
ATOM 2364 C CA . TYR C 1 21 ? 44.03712 -50.60396 -1.02553 1.000 29.49956 21 TYR C CA 1
ATOM 2365 C C . TYR C 1 21 ? 43.18372 -51.79310 -1.44486 1.000 28.78796 21 TYR C C 1
ATOM 2366 O O . TYR C 1 21 ? 42.10510 -51.62861 -2.01680 1.000 33.33004 21 TYR C O 1
ATOM 2375 N N . HIS C 1 22 ? 43.67551 -52.98806 -1.14471 1.000 28.58312 22 HIS C N 1
ATOM 2376 C CA . HIS C 1 22 ? 42.90425 -54.21329 -1.27578 1.000 34.70823 22 HIS C CA 1
ATOM 2377 C C . HIS C 1 22 ? 43.35293 -55.12085 -0.14149 1.000 33.68733 22 HIS C C 1
ATOM 2378 O O . HIS C 1 22 ? 44.56161 -55.23852 0.11129 1.000 36.17263 22 HIS C O 1
ATOM 2385 N N . PRO C 1 23 ? 42.41817 -55.76002 0.57093 1.000 38.30164 23 PRO C N 1
ATOM 2386 C CA . PRO C 1 23 ? 42.81916 -56.61270 1.70714 1.000 39.31812 23 PRO C CA 1
ATOM 2387 C C . PRO C 1 23 ? 43.70217 -57.79113 1.31975 1.000 38.34533 23 PRO C C 1
ATOM 2388 O O . PRO C 1 23 ? 44.35652 -58.37535 2.19507 1.000 41.27970 23 PRO C O 1
ATOM 2392 N N . GLY C 1 24 ? 43.74377 -58.16157 0.04511 1.000 39.34602 24 GLY C N 1
ATOM 2393 C CA . GLY C 1 24 ? 44.58857 -59.25314 -0.39420 1.000 42.61070 24 GLY C CA 1
ATOM 2394 C C . GLY C 1 24 ? 45.72399 -58.80120 -1.29006 1.000 41.95499 24 GLY C C 1
ATOM 2395 O O . GLY C 1 24 ? 46.30185 -59.60860 -2.02367 1.000 46.59669 24 GLY C O 1
ATOM 2396 N N . GLN C 1 25 ? 46.06589 -57.51180 -1.22381 1.000 40.74398 25 GLN C N 1
ATOM 2397 C CA . GLN C 1 25 ? 47.09337 -56.96704 -2.10549 1.000 38.13122 25 GLN C CA 1
ATOM 2398 C C . GLN C 1 25 ? 48.45439 -57.63293 -1.90894 1.000 36.17670 25 GLN C C 1
ATOM 2399 O O . GLN C 1 25 ? 49.28192 -57.59563 -2.82537 1.000 38.41976 25 GLN C O 1
ATOM 2405 N N . GLN C 1 26 ? 48.70440 -58.26637 -0.75381 1.000 40.64454 26 GLN C N 1
ATOM 2406 C CA . GLN C 1 26 ? 49.98626 -58.93588 -0.55560 1.000 46.65951 26 GLN C CA 1
ATOM 2407 C C . GLN C 1 26 ? 50.14445 -60.16276 -1.43834 1.000 43.30410 26 GLN C C 1
ATOM 2408 O O . GLN C 1 26 ? 51.27012 -60.64799 -1.60181 1.000 41.43389 26 GLN C O 1
ATOM 2414 N N . SER C 1 27 ? 49.04519 -60.68653 -1.98568 1.000 44.69708 27 SER C N 1
ATOM 2415 C CA . SER C 1 27 ? 49.11781 -61.80452 -2.91905 1.000 48.73751 27 SER C CA 1
ATOM 2416 C C . SER C 1 27 ? 49.61588 -61.37995 -4.29227 1.000 44.21022 27 SER C C 1
ATOM 2417 O O . SER C 1 27 ? 49.80903 -62.24280 -5.15358 1.000 44.21688 27 SER C O 1
ATOM 2420 N N . GLY C 1 28 ? 49.79770 -60.08520 -4.52184 1.000 41.17733 28 GLY C N 1
ATOM 2421 C CA . GLY C 1 28 ? 50.35329 -59.59846 -5.76527 1.000 41.58005 28 GLY C CA 1
ATOM 2422 C C . GLY C 1 28 ? 49.37293 -58.96710 -6.72549 1.000 39.33420 28 GLY C C 1
ATOM 2423 O O . GLY C 1 28 ? 49.69269 -58.85199 -7.91590 1.000 40.72119 28 GLY C O 1
ATOM 2424 N N . ILE C 1 29 ? 48.20518 -58.54044 -6.24156 1.000 34.63896 29 ILE C N 1
ATOM 2425 C CA . ILE C 1 29 ? 47.15183 -57.99876 -7.09853 1.000 37.78610 29 ILE C CA 1
ATOM 2426 C C . ILE C 1 29 ? 47.65371 -56.82143 -7.92533 1.000 43.21891 29 ILE C C 1
ATOM 2427 O O . ILE C 1 29 ? 47.28957 -56.67317 -9.10281 1.000 34.71507 29 ILE C O 1
ATOM 2432 N N . PHE C 1 30 ? 48.48148 -55.95701 -7.32670 1.000 33.91133 30 PHE C N 1
ATOM 2433 C CA . PHE C 1 30 ? 48.95690 -54.74626 -7.98531 1.000 30.00180 30 PHE C CA 1
ATOM 2434 C C . PHE C 1 30 ? 50.39959 -54.84755 -8.46489 1.000 29.39706 30 PHE C C 1
ATOM 2435 O O . PHE C 1 30 ? 51.00249 -53.81940 -8.78532 1.000 32.62187 30 PHE C O 1
ATOM 2443 N N . LYS C 1 31 ? 50.94430 -56.06406 -8.56846 1.000 31.09514 31 LYS C N 1
ATOM 2444 C CA . LYS C 1 31 ? 52.37263 -56.24556 -8.83116 1.000 39.61174 31 LYS C CA 1
ATOM 2445 C C . LYS C 1 31 ? 52.83035 -55.63758 -10.15569 1.000 31.65661 31 LYS C C 1
ATOM 2446 O O . LYS C 1 31 ? 54.01157 -55.31177 -10.30282 1.000 39.45298 31 LYS C O 1
ATOM 2452 N N A SER C 1 32 ? 51.93358 -55.47532 -11.12470 0.699 35.32204 32 SER C N 1
ATOM 2453 N N B SER C 1 32 ? 51.92565 -55.49287 -11.12576 0.301 35.97697 32 SER C N 1
ATOM 2454 C CA A SER C 1 32 ? 52.33197 -54.97779 -12.43732 0.699 37.84465 32 SER C CA 1
ATOM 2455 C CA B SER C 1 32 ? 52.30442 -54.98818 -12.44053 0.301 36.90948 32 SER C CA 1
ATOM 2456 C C A SER C 1 32 ? 52.17625 -53.47151 -12.57599 0.699 36.12625 32 SER C C 1
ATOM 2457 C C B SER C 1 32 ? 52.41683 -53.47115 -12.49115 0.301 34.83648 32 SER C C 1
ATOM 2458 O O A SER C 1 32 ? 52.28304 -52.95118 -13.69103 0.699 37.92087 32 SER C O 1
ATOM 2459 O O B SER C 1 32 ? 53.00741 -52.94516 -13.44179 0.301 32.04417 32 SER C O 1
ATOM 2464 N N . ILE C 1 33 ? 51.88740 -52.76679 -11.49284 1.000 30.59752 33 ILE C N 1
ATOM 2465 C CA . ILE C 1 33 ? 51.75286 -51.31512 -11.52275 1.000 30.83267 33 ILE C CA 1
ATOM 2466 C C . ILE C 1 33 ? 52.99805 -50.69244 -10.91935 1.000 36.33123 33 ILE C C 1
ATOM 2467 O O . ILE C 1 33 ? 53.49809 -51.15563 -9.88141 1.000 31.14496 33 ILE C O 1
ATOM 2472 N N A ARG C 1 34 ? 53.49970 -49.63903 -11.56389 0.455 32.95546 34 ARG C N 1
ATOM 2473 N N B ARG C 1 34 ? 53.52454 -49.65819 -11.57661 0.545 33.35424 34 ARG C N 1
ATOM 2474 C CA A ARG C 1 34 ? 54.64889 -48.89397 -11.06687 0.455 32.85927 34 ARG C CA 1
ATOM 2475 C CA B ARG C 1 34 ? 54.66304 -48.92001 -11.04611 0.545 32.60491 34 ARG C CA 1
ATOM 2476 C C A ARG C 1 34 ? 54.14755 -47.78612 -10.14782 0.455 29.29601 34 ARG C C 1
ATOM 2477 C C B ARG C 1 34 ? 54.13656 -47.81137 -10.14357 0.545 29.51805 34 ARG C C 1
ATOM 2478 O O A ARG C 1 34 ? 53.42929 -46.88301 -10.58912 0.455 26.87863 34 ARG C O 1
ATOM 2479 O O B ARG C 1 34 ? 53.38751 -46.93670 -10.59136 0.545 26.38714 34 ARG C O 1
ATOM 2494 N N . PHE C 1 35 ? 54.50257 -47.86966 -8.86831 1.000 30.20998 35 PHE C N 1
ATOM 2495 C CA . PHE C 1 35 ? 54.03816 -46.90473 -7.88644 1.000 26.09899 35 PHE C CA 1
ATOM 2496 C C . PHE C 1 35 ? 55.00456 -45.72176 -7.81173 1.000 27.91982 35 PHE C C 1
ATOM 2497 O O . PHE C 1 35 ? 56.15984 -45.81279 -8.23342 1.000 32.90260 35 PHE C O 1
ATOM 2505 N N . SER C 1 36 ? 54.50603 -44.59910 -7.27785 1.000 30.61369 36 SER C N 1
ATOM 2506 C CA . SER C 1 36 ? 55.31409 -43.41324 -6.98527 1.000 31.41962 36 SER C CA 1
ATOM 2507 C C . SER C 1 36 ? 55.86548 -42.72872 -8.23690 1.000 49.29915 36 SER C C 1
ATOM 2508 O O . SER C 1 36 ? 56.44544 -41.64378 -8.14367 1.000 70.43628 36 SER C O 1
ATOM 2511 N N . SER C 1 37 ? 55.70164 -43.34123 -9.40169 1.000 42.89476 37 SER C N 1
ATOM 2512 C CA . SER C 1 37 ? 56.16386 -42.77455 -10.66104 1.000 38.14097 37 SER C CA 1
ATOM 2513 C C . SER C 1 37 ? 54.98870 -42.16018 -11.40240 1.000 36.12032 37 SER C C 1
ATOM 2514 O O . SER C 1 37 ? 53.87449 -42.68802 -11.37352 1.000 40.27959 37 SER C O 1
ATOM 2517 N N . LYS C 1 38 ? 55.23213 -41.04654 -12.07073 1.000 28.67965 38 LYS C N 1
ATOM 2518 C CA . LYS C 1 38 ? 54.17986 -40.45583 -12.87505 1.000 29.90036 38 LYS C CA 1
ATOM 2519 C C . LYS C 1 38 ? 54.24363 -41.04367 -14.27333 1.000 23.89747 38 LYS C C 1
ATOM 2520 O O . LYS C 1 38 ? 55.32460 -41.32014 -14.79349 1.000 30.24220 38 LYS C O 1
ATOM 2526 N N . GLU C 1 39 ? 53.07689 -41.26716 -14.86786 1.000 26.51975 39 GLU C N 1
ATOM 2527 C CA . GLU C 1 39 ? 53.02980 -41.78856 -16.22374 1.000 26.24927 39 GLU C CA 1
ATOM 2528 C C . GLU C 1 39 ? 52.14114 -40.87356 -17.04260 1.000 24.64482 39 GLU C C 1
ATOM 2529 O O . GLU C 1 39 ? 50.99033 -40.64060 -16.67151 1.000 23.97913 39 GLU C O 1
ATOM 2535 N N . LYS C 1 40 ? 52.66713 -40.38239 -18.16474 1.000 26.21641 40 LYS C N 1
ATOM 2536 C CA . LYS C 1 40 ? 51.99191 -39.34229 -18.93130 1.000 25.10457 40 LYS C CA 1
ATOM 2537 C C . LYS C 1 40 ? 51.17247 -39.94452 -20.06790 1.000 25.20522 40 LYS C C 1
ATOM 2538 O O . LYS C 1 40 ? 51.62562 -40.86288 -20.75443 1.000 28.32401 40 LYS C O 1
ATOM 2544 N N . PHE C 1 41 ? 49.96189 -39.41711 -20.25518 1.000 23.86899 41 PHE C N 1
ATOM 2545 C CA . PHE C 1 41 ? 49.05800 -39.79191 -21.33254 1.000 25.75984 41 PHE C CA 1
ATOM 2546 C C . PHE C 1 41 ? 48.63519 -38.54543 -22.09693 1.000 25.18571 41 PHE C C 1
ATOM 2547 O O . PHE C 1 41 ? 48.41053 -37.50031 -21.47842 1.000 24.11940 41 PHE C O 1
ATOM 2555 N N . PRO C 1 42 ? 48.48159 -38.62704 -23.42256 1.000 26.71833 42 PRO C N 1
ATOM 2556 C CA . PRO C 1 42 ? 47.78186 -37.55531 -24.14562 1.000 25.29691 42 PRO C CA 1
ATOM 2557 C C . PRO C 1 42 ? 46.34182 -37.50102 -23.67887 1.000 25.06897 42 PRO C C 1
ATOM 2558 O O . PRO C 1 42 ? 45.74085 -38.53318 -23.37487 1.000 24.84664 42 PRO C O 1
ATOM 2562 N N . SER C 1 43 ? 45.79215 -36.27972 -23.60298 1.000 24.88059 43 SER C N 1
ATOM 2563 C CA . SER C 1 43 ? 44.41163 -36.10752 -23.14934 1.000 25.50879 43 SER C CA 1
ATOM 2564 C C . SER C 1 43 ? 43.40755 -36.76939 -24.08095 1.000 28.32249 43 SER C C 1
ATOM 2565 O O . SER C 1 43 ? 42.25451 -36.97943 -23.68250 1.000 27.81222 43 SER C O 1
ATOM 2568 N N . ILE C 1 44 ? 43.80537 -37.07863 -25.31990 1.000 28.64198 44 ILE C N 1
ATOM 2569 C CA . ILE C 1 44 ? 42.89199 -37.75932 -26.23794 1.000 31.59676 44 ILE C CA 1
ATOM 2570 C C . ILE C 1 44 ? 42.89102 -39.26441 -26.04291 1.000 32.68856 44 ILE C C 1
ATOM 2571 O O . ILE C 1 44 ? 42.17322 -39.96511 -26.76553 1.000 37.97746 44 ILE C O 1
ATOM 2576 N N . GLU C 1 45 ? 43.66624 -39.78312 -25.08743 1.000 29.01291 45 GLU C N 1
ATOM 2577 C CA . GLU C 1 45 ? 43.67698 -41.20582 -24.77285 1.000 27.91371 45 GLU C CA 1
ATOM 2578 C C . GLU C 1 45 ? 42.60348 -41.51406 -23.72376 1.000 28.23539 45 GLU C C 1
ATOM 2579 O O . GLU C 1 45 ? 42.16049 -40.63806 -22.97989 1.000 30.04911 45 GLU C O 1
ATOM 2585 N N . VAL C 1 46 ? 42.15287 -42.76601 -23.71990 1.000 27.77025 46 VAL C N 1
ATOM 2586 C CA . VAL C 1 46 ? 41.27143 -43.31677 -22.69398 1.000 31.32114 46 VAL C CA 1
ATOM 2587 C C . VAL C 1 46 ? 42.09597 -44.31584 -21.88812 1.000 28.11095 46 VAL C C 1
ATOM 2588 O O . VAL C 1 46 ? 42.73991 -45.20395 -22.46287 1.000 30.31437 46 VAL C O 1
ATOM 2592 N N . VAL C 1 47 ? 42.07288 -44.18014 -20.56969 1.000 31.28860 47 VAL C N 1
ATOM 2593 C CA . VAL C 1 47 ? 42.85808 -45.03609 -19.68487 1.000 29.39747 47 VAL C CA 1
ATOM 2594 C C . VAL C 1 47 ? 41.94569 -46.10983 -19.11041 1.000 26.03123 47 VAL C C 1
ATOM 2595 O O . VAL C 1 47 ? 40.94525 -45.80332 -18.45114 1.000 29.97098 47 VAL C O 1
ATOM 2599 N N . LYS C 1 48 ? 42.32520 -47.36397 -19.30968 1.000 27.40133 48 LYS C N 1
ATOM 2600 C CA . LYS C 1 48 ? 41.50595 -48.51103 -18.95474 1.000 28.00825 48 LYS C CA 1
ATOM 2601 C C . LYS C 1 48 ? 42.16130 -49.30786 -17.83367 1.000 28.02178 48 LYS C C 1
ATOM 2602 O O . LYS C 1 48 ? 43.37694 -49.52387 -17.83892 1.000 26.59268 48 LYS C O 1
ATOM 2608 N N . PHE C 1 49 ? 41.33525 -49.75790 -16.89554 1.000 27.17352 49 PHE C N 1
ATOM 2609 C CA . PHE C 1 49 ? 41.75133 -50.57695 -15.76346 1.000 29.10872 49 PHE C CA 1
ATOM 2610 C C . PHE C 1 49 ? 40.99593 -51.89688 -15.81136 1.000 28.73170 49 PHE C C 1
ATOM 2611 O O . PHE C 1 49 ? 39.77560 -51.89790 -15.97785 1.000 31.63075 49 PHE C O 1
ATOM 2619 N N . GLY C 1 50 ? 41.69711 -53.01089 -15.63459 1.000 28.64657 50 GLY C N 1
ATOM 2620 C CA . GLY C 1 50 ? 41.01126 -54.29327 -15.61939 1.000 30.41303 50 GLY C CA 1
ATOM 2621 C C . GLY C 1 50 ? 41.96376 -55.45837 -15.49829 1.000 32.14363 50 GLY C C 1
ATOM 2622 O O . GLY C 1 50 ? 43.09702 -55.30889 -15.04355 1.000 37.28754 50 GLY C O 1
ATOM 2623 N N . ARG C 1 51 ? 41.48355 -56.63400 -15.89562 1.000 29.48037 51 ARG C N 1
ATOM 2624 C CA . ARG C 1 51 ? 42.27337 -57.85328 -15.79416 1.000 32.31152 51 ARG C CA 1
ATOM 2625 C C . ARG C 1 51 ? 43.10459 -58.11045 -17.04054 1.000 38.27395 51 ARG C C 1
ATOM 2626 O O . ARG C 1 51 ? 44.16378 -58.73312 -16.95176 1.000 39.00802 51 ARG C O 1
ATOM 2634 N N . ASN C 1 52 ? 42.65909 -57.63242 -18.19539 1.000 35.50056 52 ASN C N 1
ATOM 2635 C CA . ASN C 1 52 ? 43.22948 -58.02976 -19.47822 1.000 42.11112 52 ASN C CA 1
ATOM 2636 C C . ASN C 1 52 ? 44.28177 -57.00513 -19.88585 1.000 34.35436 52 ASN C C 1
ATOM 2637 O O . ASN C 1 52 ? 43.95323 -55.85574 -20.19405 1.000 33.64605 52 ASN C O 1
ATOM 2642 N N . SER C 1 53 ? 45.54119 -57.43798 -19.91917 1.000 35.58996 53 SER C N 1
ATOM 2643 C CA . SER C 1 53 ? 46.63847 -56.51886 -20.19201 1.000 43.98012 53 SER C CA 1
ATOM 2644 C C . SER C 1 53 ? 46.71193 -56.09521 -21.65223 1.000 47.68581 53 SER C C 1
ATOM 2645 O O . SER C 1 53 ? 47.35962 -55.08695 -21.95533 1.000 44.75069 53 SER C O 1
ATOM 2648 N N . ASN C 1 54 ? 46.08226 -56.83642 -22.56591 1.000 43.52211 54 ASN C N 1
ATOM 2649 C CA . ASN C 1 54 ? 46.02306 -56.35995 -23.94044 1.000 46.28568 54 ASN C CA 1
ATOM 2650 C C . ASN C 1 54 ? 45.06598 -55.18489 -24.08803 1.000 49.92028 54 ASN C C 1
ATOM 2651 O O . ASN C 1 54 ? 45.25898 -54.33973 -24.96964 1.000 53.64558 54 ASN C O 1
ATOM 2656 N N A MET C 1 55 ? 44.05479 -55.09558 -23.22398 0.641 42.40303 55 MET C N 1
ATOM 2657 N N B MET C 1 55 ? 44.03750 -55.10355 -23.24042 0.359 43.82683 55 MET C N 1
ATOM 2658 C CA A MET C 1 55 ? 43.04055 -54.05739 -23.33851 0.641 42.21305 55 MET C CA 1
ATOM 2659 C CA B MET C 1 55 ? 43.04119 -54.04395 -23.34692 0.359 42.36344 55 MET C CA 1
ATOM 2660 C C A MET C 1 55 ? 43.21294 -52.91944 -22.34363 0.641 42.09644 55 MET C C 1
ATOM 2661 C C B MET C 1 55 ? 43.25143 -52.89991 -22.36402 0.359 41.62018 55 MET C C 1
ATOM 2662 O O A MET C 1 55 ? 42.67223 -51.83489 -22.57751 0.641 42.27019 55 MET C O 1
ATOM 2663 O O B MET C 1 55 ? 42.77304 -51.79205 -22.62585 0.359 41.75073 55 MET C O 1
ATOM 2672 N N . CYS C 1 56 ? 43.95014 -53.12998 -21.25271 1.000 36.16334 56 CYS C N 1
ATOM 2673 C CA . CYS C 1 56 ? 44.04862 -52.15779 -20.16444 1.000 29.72522 56 CYS C CA 1
ATOM 2674 C C . CYS C 1 56 ? 45.48481 -51.69758 -19.96349 1.000 27.77122 56 CYS C C 1
ATOM 2675 O O . CYS C 1 56 ? 46.40590 -52.51915 -19.92808 1.000 33.86398 56 CYS C O 1
ATOM 2678 N N . GLN C 1 57 ? 45.66777 -50.38610 -19.81375 1.000 27.88967 57 GLN C N 1
ATOM 2679 C CA . GLN C 1 57 ? 46.98123 -49.88061 -19.43104 1.000 30.33123 57 GLN C CA 1
ATOM 2680 C C . GLN C 1 57 ? 47.36536 -50.32591 -18.02332 1.000 35.39090 57 GLN C C 1
ATOM 2681 O O . GLN C 1 57 ? 48.55110 -50.52319 -17.73894 1.000 36.37420 57 GLN C O 1
ATOM 2687 N N . TYR C 1 58 ? 46.38602 -50.48613 -17.13476 1.000 34.31475 58 TYR C N 1
ATOM 2688 C CA . TYR C 1 58 ? 46.62628 -50.90097 -15.75697 1.000 31.47528 58 TYR C CA 1
ATOM 2689 C C . TYR C 1 58 ? 45.85847 -52.18216 -15.48995 1.000 33.13989 58 TYR C C 1
ATOM 2690 O O . TYR C 1 58 ? 44.64663 -52.23275 -15.70793 1.000 29.59737 58 TYR C O 1
ATOM 2699 N N . THR C 1 59 ? 46.56038 -53.21585 -15.02794 1.000 28.49417 59 THR C N 1
ATOM 2700 C CA . THR C 1 59 ? 45.93839 -54.50633 -14.79367 1.000 30.87838 59 THR C CA 1
ATOM 2701 C C . THR C 1 59 ? 45.99594 -54.87565 -13.31782 1.000 38.84278 59 THR C C 1
ATOM 2702 O O . THR C 1 59 ? 46.96760 -54.57128 -12.62169 1.000 33.85590 59 THR C O 1
ATOM 2706 N N . PHE C 1 60 ? 44.92465 -55.50726 -12.85619 1.000 34.83607 60 PHE C N 1
ATOM 2707 C CA . PHE C 1 60 ? 44.83343 -56.10364 -11.53423 1.000 32.67991 60 PHE C CA 1
ATOM 2708 C C . PHE C 1 60 ? 44.88530 -57.60843 -11.71580 1.000 40.98942 60 PHE C C 1
ATOM 2709 O O . PHE C 1 60 ? 44.12563 -58.16220 -12.51843 1.000 41.80957 60 PHE C O 1
ATOM 2717 N N . GLN C 1 61 ? 45.78988 -58.26654 -10.99104 1.000 35.88467 61 GLN C N 1
ATOM 2718 C CA . GLN C 1 61 ? 45.98014 -59.70513 -11.13781 1.000 40.86896 61 GLN C CA 1
ATOM 2719 C C . GLN C 1 61 ? 44.99593 -60.38069 -10.19573 1.000 42.68119 61 GLN C C 1
ATOM 2720 O O . GLN C 1 61 ? 45.32397 -60.74906 -9.07039 1.000 45.22517 61 GLN C O 1
ATOM 2726 N N . ASP C 1 62 ? 43.76815 -60.54710 -10.67833 1.000 43.23759 62 ASP C N 1
ATOM 2727 C CA . ASP C 1 62 ? 42.64761 -60.97869 -9.84569 1.000 42.90822 62 ASP C CA 1
ATOM 2728 C C . ASP C 1 62 ? 41.57392 -61.54659 -10.75826 1.000 41.67553 62 ASP C C 1
ATOM 2729 O O . ASP C 1 62 ? 41.07547 -60.83589 -11.63862 1.000 38.05702 62 ASP C O 1
ATOM 2734 N N . LYS C 1 63 ? 41.21171 -62.81296 -10.54698 1.000 45.97662 63 LYS C N 1
ATOM 2735 C CA . LYS C 1 63 ? 40.20804 -63.45290 -11.38989 1.000 49.10488 63 LYS C CA 1
ATOM 2736 C C . LYS C 1 63 ? 38.82467 -62.84749 -11.20488 1.000 49.27954 63 LYS C C 1
ATOM 2737 O O . LYS C 1 63 ? 37.95344 -63.06335 -12.05013 1.000 50.23044 63 LYS C O 1
ATOM 2743 N N . GLN C 1 64 ? 38.60388 -62.10193 -10.12207 1.000 45.72921 64 GLN C N 1
ATOM 2744 C CA . GLN C 1 64 ? 37.33128 -61.43722 -9.87348 1.000 45.67419 64 GLN C CA 1
ATOM 2745 C C . GLN C 1 64 ? 37.16246 -60.14794 -10.67419 1.000 46.50161 64 GLN C C 1
ATOM 2746 O O . GLN C 1 64 ? 36.05157 -59.60794 -10.72421 1.000 47.06667 64 GLN C O 1
ATOM 2752 N N . VAL C 1 65 ? 38.22381 -59.65155 -11.30190 1.000 37.03005 65 VAL C N 1
ATOM 2753 C CA . VAL C 1 65 ? 38.20369 -58.38581 -12.02891 1.000 31.60312 65 VAL C CA 1
ATOM 2754 C C . VAL C 1 65 ? 37.79513 -58.65397 -13.47360 1.000 30.22810 65 VAL C C 1
ATOM 2755 O O . VAL C 1 65 ? 38.22581 -59.64055 -14.07932 1.000 34.83465 65 VAL C O 1
ATOM 2759 N N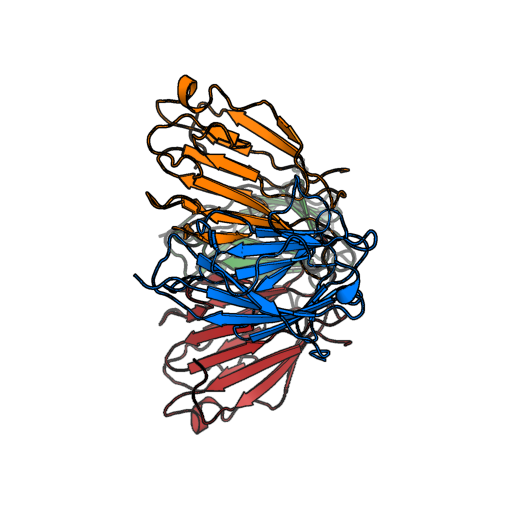 . SER C 1 66 ? 36.94410 -57.78959 -14.02370 1.000 37.93263 66 SER C N 1
ATOM 2760 C CA . SER C 1 66 ? 36.49003 -57.98467 -15.39357 1.000 38.91305 66 SER C CA 1
ATOM 2761 C C . SER C 1 66 ? 37.59842 -57.61396 -16.37696 1.000 41.94647 66 SER C C 1
ATOM 2762 O O . SER C 1 66 ? 38.53817 -56.88340 -16.04078 1.000 34.01466 66 SER C O 1
ATOM 2765 N N A ARG C 1 67 ? 37.46716 -58.10156 -17.61845 0.554 40.18953 67 ARG C N 1
ATOM 2766 N N B ARG C 1 67 ? 37.47799 -58.15541 -17.59734 0.446 40.38900 67 ARG C N 1
ATOM 2767 C CA A ARG C 1 67 ? 38.50362 -57.85499 -18.62010 0.554 39.15545 67 ARG C CA 1
ATOM 2768 C CA B ARG C 1 67 ? 38.40175 -57.86392 -18.69117 0.446 39.84563 67 ARG C CA 1
ATOM 2769 C C A ARG C 1 67 ? 38.77913 -56.36206 -18.78293 0.554 36.48386 67 ARG C C 1
ATOM 2770 C C B ARG C 1 67 ? 38.75803 -56.38490 -18.74275 0.446 36.47408 67 ARG C C 1
ATOM 2771 O O A ARG C 1 67 ? 39.93152 -55.95290 -18.97509 0.554 35.19477 67 ARG C O 1
ATOM 2772 O O B ARG C 1 67 ? 39.93358 -56.00969 -18.81910 0.446 36.29966 67 ARG C O 1
ATOM 2787 N N . ILE C 1 68 ? 37.74030 -55.53270 -18.70609 1.000 33.60606 68 ILE C N 1
ATOM 2788 C CA . ILE C 1 68 ? 37.89724 -54.10428 -18.46823 1.000 29.69677 68 ILE C CA 1
ATOM 2789 C C . ILE C 1 68 ? 36.95991 -53.76675 -17.32175 1.000 36.47511 68 ILE C C 1
ATOM 2790 O O . ILE C 1 68 ? 35.74653 -53.99331 -17.42236 1.000 34.41903 68 ILE C O 1
ATOM 2795 N N . GLN C 1 69 ? 37.51500 -53.25439 -16.22492 1.000 30.99063 69 GLN C N 1
ATOM 2796 C CA . GLN C 1 69 ? 36.66446 -52.89058 -15.10105 1.000 31.01323 69 GLN C CA 1
ATOM 2797 C C . GLN C 1 69 ? 36.04652 -51.51030 -15.29475 1.000 29.91544 69 GLN C C 1
ATOM 2798 O O . GLN C 1 69 ? 34.83271 -51.33156 -15.11951 1.000 31.56413 69 GLN C O 1
ATOM 2804 N N . PHE C 1 70 ? 36.87082 -50.51411 -15.60947 1.000 28.99920 70 PHE C N 1
ATOM 2805 C CA . PHE C 1 70 ? 36.36646 -49.16059 -15.79977 1.000 30.57494 70 PHE C CA 1
ATOM 2806 C C . PHE C 1 70 ? 37.36372 -48.38114 -16.64191 1.000 28.60948 70 PHE C C 1
ATOM 2807 O O . PHE C 1 70 ? 38.49794 -48.81489 -16.85838 1.000 27.62324 70 PHE C O 1
ATOM 2815 N N . VAL C 1 71 ? 36.92462 -47.21141 -17.10964 1.000 27.52506 71 VAL C N 1
ATOM 2816 C CA . VAL C 1 71 ? 37.75874 -46.36773 -17.94937 1.000 23.97220 71 VAL C CA 1
ATOM 2817 C C . VAL C 1 71 ? 37.70371 -44.93921 -17.43787 1.000 24.57415 71 VAL C C 1
ATOM 2818 O O . VAL C 1 71 ? 36.70851 -44.50521 -16.84449 1.000 26.59447 71 VAL C O 1
ATOM 2822 N N . LEU C 1 72 ? 38.80273 -44.21351 -17.64811 1.000 28.51259 72 LEU C N 1
ATOM 2823 C CA . LEU C 1 72 ? 38.88726 -42.78506 -17.35596 1.000 28.58705 72 LEU C CA 1
ATOM 2824 C C . LEU C 1 72 ? 38.85798 -42.01383 -18.66813 1.000 27.87220 72 LEU C C 1
ATOM 2825 O O . LEU C 1 72 ? 39.63790 -42.30836 -19.57830 1.000 27.79915 72 LEU C O 1
ATOM 2830 N N . GLN C 1 73 ? 37.97364 -41.02089 -18.75294 1.000 27.22011 73 GLN C N 1
ATOM 2831 C CA . GLN C 1 73 ? 37.72521 -40.27951 -19.99299 1.000 26.84745 73 GLN C CA 1
ATOM 2832 C C . GLN C 1 73 ? 37.98888 -38.80027 -19.72628 1.000 24.23033 73 GLN C C 1
ATOM 2833 O O . GLN C 1 73 ? 37.14064 -38.10998 -19.13155 1.000 25.61212 73 GLN C O 1
ATOM 2839 N N . PRO C 1 74 ? 39.14839 -38.27726 -20.12405 1.000 23.77648 74 PRO C N 1
ATOM 2840 C CA . PRO C 1 74 ? 39.42270 -36.84873 -19.92266 1.000 23.27750 74 PRO C CA 1
ATOM 2841 C C . PRO C 1 74 ? 38.51985 -35.98035 -20.78477 1.000 24.15711 74 PRO C C 1
ATOM 2842 O O . PRO C 1 74 ? 38.23691 -36.30625 -21.93995 1.000 25.33333 74 PRO C O 1
ATOM 2846 N N . PHE C 1 75 ? 38.07445 -34.86345 -20.21677 1.000 22.32489 75 PHE C N 1
ATOM 2847 C CA . PHE C 1 75 ? 37.27095 -33.91567 -20.97840 1.000 24.51464 75 PHE C CA 1
ATOM 2848 C C . PHE C 1 75 ? 37.42527 -32.52639 -20.37541 1.000 26.33117 75 PHE C C 1
ATOM 2849 O O . PHE C 1 75 ? 38.00374 -32.34822 -19.29758 1.000 24.95142 75 PHE C O 1
ATOM 2857 N N . LYS C 1 76 ? 36.89441 -31.52746 -21.08128 1.000 21.94088 76 LYS C N 1
ATOM 2858 C CA . LYS C 1 76 ? 36.90470 -30.15314 -20.59903 1.000 21.01760 76 LYS C CA 1
ATOM 2859 C C . LYS C 1 76 ? 35.48040 -29.64621 -20.51008 1.000 26.29338 76 LYS C C 1
ATOM 2860 O O . LYS C 1 76 ? 34.75143 -29.64639 -21.51127 1.000 25.60359 76 LYS C O 1
ATOM 2866 N N . GLN C 1 77 ? 35.08863 -29.22387 -19.31024 1.000 22.36474 77 GLN C N 1
ATOM 2867 C CA . GLN C 1 77 ? 33.80186 -28.57753 -19.14053 1.000 22.32489 77 GLN C CA 1
ATOM 2868 C C . GLN C 1 77 ? 33.82417 -27.22128 -19.83962 1.000 25.58102 77 GLN C C 1
ATOM 2869 O O . GLN C 1 77 ? 34.87360 -26.59223 -19.97615 1.000 24.61725 77 GLN C O 1
ATOM 2875 N N . PHE C 1 78 ? 32.65663 -26.76624 -20.29389 1.000 25.14057 78 PHE C N 1
ATOM 2876 C CA . PHE C 1 78 ? 32.60749 -25.46125 -20.94111 1.000 27.15975 78 PHE C CA 1
ATOM 2877 C C . PHE C 1 78 ? 33.11683 -24.37565 -19.99518 1.000 27.16882 78 PHE C C 1
ATOM 2878 O O . PHE C 1 78 ? 32.90730 -24.43305 -18.78107 1.000 27.80143 78 PHE C O 1
ATOM 2886 N N . ASN C 1 79 ? 33.84075 -23.40770 -20.56305 1.000 24.12018 79 ASN C N 1
ATOM 2887 C CA . ASN C 1 79 ? 34.43113 -22.27237 -19.83994 1.000 27.92672 79 ASN C CA 1
ATOM 2888 C C . ASN C 1 79 ? 35.30330 -22.69872 -18.65830 1.000 35.19690 79 ASN C C 1
ATOM 2889 O O . ASN C 1 79 ? 35.55032 -21.90871 -17.74358 1.000 33.76187 79 ASN C O 1
ATOM 2894 N N . SER C 1 80 ? 35.83071 -23.91357 -18.70008 1.000 27.80220 80 SER C N 1
ATOM 2895 C CA . SER C 1 80 ? 36.79384 -24.38704 -17.71651 1.000 27.11561 80 SER C CA 1
ATOM 2896 C C . SER C 1 80 ? 38.19942 -24.31782 -18.30266 1.000 28.08848 80 SER C C 1
ATOM 2897 O O . SER C 1 80 ? 38.39971 -24.48472 -19.50718 1.000 24.91559 80 SER C O 1
ATOM 2900 N N . SER C 1 81 ? 39.17092 -24.06170 -17.44424 1.000 26.49140 81 SER C N 1
ATOM 2901 C CA . SER C 1 81 ? 40.56876 -23.99558 -17.85134 1.000 26.40860 81 SER C CA 1
ATOM 2902 C C . SER C 1 81 ? 41.32066 -25.29831 -17.62871 1.000 35.55411 81 SER C C 1
ATOM 2903 O O . SER C 1 81 ? 42.49269 -25.38521 -18.00733 1.000 31.70920 81 SER C O 1
ATOM 2906 N N . VAL C 1 82 ? 40.69550 -26.30776 -17.01908 1.000 26.75856 82 VAL C N 1
ATOM 2907 C CA . VAL C 1 82 ? 41.43165 -27.47912 -16.57470 1.000 22.02074 82 VAL C CA 1
ATOM 2908 C C . VAL C 1 82 ? 40.82070 -28.74136 -17.15669 1.000 26.15813 82 VAL C C 1
ATOM 2909 O O . VAL C 1 82 ? 39.67113 -28.76794 -17.60695 1.000 26.94882 82 VAL C O 1
ATOM 2913 N N . LEU C 1 83 ? 41.62343 -29.80234 -17.14064 1.000 21.67237 83 LEU C N 1
ATOM 2914 C CA . LEU C 1 83 ? 41.12945 -31.12244 -17.48793 1.000 21.60469 83 LEU C CA 1
ATOM 2915 C C . LEU C 1 83 ? 40.24868 -31.66172 -16.37479 1.000 31.90479 83 LEU C C 1
ATOM 2916 O O . LEU C 1 83 ? 40.64671 -31.66133 -15.20336 1.000 30.40772 83 LEU C O 1
ATOM 2921 N N . SER C 1 84 ? 39.07890 -32.16836 -16.74928 1.000 25.78009 84 SER C N 1
ATOM 2922 C CA . SER C 1 84 ? 38.25386 -32.98262 -15.87373 1.000 24.86160 84 SER C CA 1
ATOM 2923 C C . SER C 1 84 ? 38.31718 -34.42941 -16.34791 1.000 23.68573 84 SER C C 1
ATOM 2924 O O . SER C 1 84 ? 38.85693 -34.73915 -17.42113 1.000 24.21207 84 SER C O 1
ATOM 2927 N N . PHE C 1 85 ? 37.78966 -35.33701 -15.53157 1.000 21.83278 85 PHE C N 1
ATOM 2928 C CA . PHE C 1 85 ? 37.78798 -36.74784 -15.90622 1.000 21.73098 85 PHE C CA 1
ATOM 2929 C C . PHE C 1 85 ? 36.45468 -37.38653 -15.56314 1.000 29.01181 85 PHE C C 1
ATOM 2930 O O . PHE C 1 85 ? 35.93521 -37.19252 -14.46037 1.000 29.36223 85 PHE C O 1
ATOM 2938 N N . GLU C 1 86 ? 35.90527 -38.14421 -16.50861 1.000 23.58083 86 GLU C N 1
ATOM 2939 C CA . GLU C 1 86 ? 34.82078 -39.05961 -16.21088 1.000 24.96214 86 GLU C CA 1
ATOM 2940 C C . GLU C 1 86 ? 35.38781 -40.42566 -15.87824 1.000 25.42681 86 GLU C C 1
ATOM 2941 O O . GLU C 1 86 ? 36.39660 -40.85026 -16.43766 1.000 24.78974 86 GLU C O 1
ATOM 2947 N N . ILE C 1 87 ? 34.70949 -41.13234 -14.98053 1.000 26.29008 87 ILE C N 1
ATOM 2948 C CA . ILE C 1 87 ? 34.90269 -42.56375 -14.84133 1.000 23.84513 87 ILE C CA 1
ATOM 2949 C C . ILE C 1 87 ? 33.64771 -43.24805 -15.36093 1.000 23.02609 87 ILE C C 1
ATOM 2950 O O . ILE C 1 87 ? 32.53719 -42.73765 -15.18200 1.000 24.52164 87 ILE C O 1
ATOM 2955 N N . LYS C 1 88 ? 33.82694 -44.36929 -16.05268 1.000 27.21065 88 LYS C N 1
ATOM 2956 C CA . LYS C 1 88 ? 32.70554 -45.13436 -16.58813 1.000 26.46819 88 LYS C CA 1
ATOM 2957 C C . LYS C 1 88 ? 32.90258 -46.60323 -16.25204 1.000 28.01953 88 LYS C C 1
ATOM 2958 O O . LYS C 1 88 ? 33.95986 -47.16686 -16.53548 1.000 27.92114 88 LYS C O 1
ATOM 2964 N N . ASN C 1 89 ? 31.88169 -47.21929 -15.66365 1.000 26.12821 89 ASN C N 1
ATOM 2965 C CA . ASN C 1 89 ? 31.93904 -48.64289 -15.34965 1.000 27.05644 89 ASN C CA 1
ATOM 2966 C C . ASN C 1 89 ? 31.78713 -49.47688 -16.62161 1.000 32.28684 89 ASN C C 1
ATOM 2967 O O . ASN C 1 89 ? 30.79545 -49.33856 -17.34480 1.000 32.88667 89 ASN C O 1
ATOM 2972 N N . MET C 1 90 ? 32.75629 -50.35482 -16.89949 1.000 28.74673 90 MET C N 1
ATOM 2973 C CA . MET C 1 90 ? 32.65046 -51.25495 -18.04375 1.000 28.31108 90 MET C CA 1
ATOM 2974 C C . MET C 1 90 ? 32.23820 -52.67269 -17.66251 1.000 35.81895 90 MET C C 1
ATOM 2975 O O . MET C 1 90 ? 32.10722 -53.52185 -18.54905 1.000 38.50083 90 MET C O 1
ATOM 2980 N N . SER C 1 91 ? 32.04222 -52.95533 -16.37940 1.000 34.25709 91 SER C N 1
ATOM 2981 C CA . SER C 1 91 ? 31.76006 -54.30791 -15.92897 1.000 37.26327 91 SER C CA 1
ATOM 2982 C C . SER C 1 91 ? 30.25906 -54.56649 -15.94803 1.000 40.64490 91 SER C C 1
ATOM 2983 O O . SER C 1 91 ? 29.47894 -53.79441 -15.38356 1.000 36.55299 91 SER C O 1
ATOM 2986 N N . LYS C 1 92 ? 29.85882 -55.65416 -16.60094 1.000 37.58049 92 LYS C N 1
ATOM 2987 C CA . LYS C 1 92 ? 28.46907 -56.08620 -16.55574 1.000 42.63073 92 LYS C CA 1
ATOM 2988 C C . LYS C 1 92 ? 28.13205 -56.79903 -15.25908 1.000 49.99291 92 LYS C C 1
ATOM 2989 O O . LYS C 1 92 ? 26.95262 -57.04962 -14.99591 1.000 52.51851 92 LYS C O 1
ATOM 2995 N N . LYS C 1 93 ? 29.13998 -57.10462 -14.44650 1.000 44.73340 93 LYS C N 1
ATOM 2996 C CA . LYS C 1 93 ? 29.02976 -57.95658 -13.27286 1.000 51.63272 93 LYS C CA 1
ATOM 2997 C C . LYS C 1 93 ? 29.11119 -57.18745 -11.96708 1.000 50.86912 93 LYS C C 1
ATOM 2998 O O . LYS C 1 93 ? 28.41771 -57.52467 -11.00613 1.000 53.06325 93 LYS C O 1
ATOM 3004 N N . THR C 1 94 ? 29.93163 -56.14636 -11.91434 1.000 43.41010 94 THR C N 1
ATOM 3005 C CA . THR C 1 94 ? 30.32450 -55.53819 -10.65560 1.000 39.27983 94 THR C CA 1
ATOM 3006 C C . THR C 1 94 ? 30.06450 -54.04175 -10.72273 1.000 38.32202 94 THR C C 1
ATOM 3007 O O . THR C 1 94 ? 30.60314 -53.35366 -11.59637 1.000 32.20166 94 THR C O 1
ATOM 3011 N N A SER C 1 95 ? 29.24346 -53.54348 -9.80161 0.436 36.01331 95 SER C N 1
ATOM 3012 N N B SER C 1 95 ? 29.23149 -53.54951 -9.80918 0.564 35.74564 95 SER C N 1
ATOM 3013 C CA A SER C 1 95 ? 28.96221 -52.11830 -9.74210 0.436 36.65684 95 SER C CA 1
ATOM 3014 C CA B SER C 1 95 ? 28.97246 -52.12446 -9.70972 0.564 36.65375 95 SER C CA 1
ATOM 3015 C C A SER C 1 95 ? 30.16861 -51.36258 -9.20037 0.436 36.61375 95 SER C C 1
ATOM 3016 C C B SER C 1 95 ? 30.23424 -51.38829 -9.27697 0.564 36.26720 95 SER C C 1
ATOM 3017 O O A SER C 1 95 ? 30.96835 -51.89315 -8.42542 0.436 36.99435 95 SER C O 1
ATOM 3018 O O B SER C 1 95 ? 31.13518 -51.95291 -8.65314 0.564 37.12260 95 SER C O 1
ATOM 3023 N N . LEU C 1 96 ? 30.28656 -50.10491 -9.61307 1.000 32.62491 96 LEU C N 1
ATOM 3024 C CA . LEU C 1 96 ? 31.40258 -49.24557 -9.24680 1.000 30.18093 96 LEU C CA 1
ATOM 3025 C C . LEU C 1 96 ? 30.83749 -48.06314 -8.47716 1.000 34.04066 96 LEU C C 1
ATOM 3026 O O . LEU C 1 96 ? 29.98630 -47.33661 -9.00207 1.000 35.20919 96 LEU C O 1
ATOM 3031 N N . MET C 1 97 ? 31.28240 -47.89010 -7.23079 1.000 31.86549 97 MET C N 1
ATOM 3032 C CA . MET C 1 97 ? 30.85264 -46.76864 -6.40645 1.000 30.17100 97 MET C CA 1
ATOM 3033 C C . MET C 1 97 ? 31.81615 -45.60320 -6.58896 1.000 38.23431 97 MET C C 1
ATOM 3034 O O . MET C 1 97 ? 33.03800 -45.78180 -6.53061 1.000 38.60625 97 MET C O 1
ATOM 3039 N N . VAL C 1 98 ? 31.26440 -44.42059 -6.83443 1.000 33.50649 98 VAL C N 1
ATOM 3040 C CA . VAL C 1 98 ? 32.00001 -43.16277 -6.76562 1.000 30.66221 98 VAL C CA 1
ATOM 3041 C C . VAL C 1 98 ? 31.37903 -42.40542 -5.60616 1.000 36.63816 98 VAL C C 1
ATOM 3042 O O . VAL C 1 98 ? 30.23692 -41.93497 -5.71140 1.000 37.37754 98 VAL C O 1
ATOM 3046 N N . ASP C 1 99 ? 32.11428 -42.30852 -4.49895 1.000 32.94590 99 ASP C N 1
ATOM 3047 C CA . ASP C 1 99 ? 31.54663 -41.86411 -3.23317 1.000 40.49642 99 ASP C CA 1
ATOM 3048 C C . ASP C 1 99 ? 30.28163 -42.67889 -2.98143 1.000 43.86301 99 ASP C C 1
ATOM 3049 O O . ASP C 1 99 ? 30.35692 -43.90409 -2.84789 1.000 41.54851 99 ASP C O 1
ATOM 3054 N N A ASN C 1 100 ? 29.12075 -42.02473 -2.94898 0.470 39.17297 100 ASN C N 1
ATOM 3055 N N B ASN C 1 100 ? 29.11669 -42.02624 -2.94904 0.530 38.78716 100 ASN C N 1
ATOM 3056 C CA A ASN C 1 100 ? 27.86140 -42.70958 -2.68700 0.470 43.68545 100 ASN C CA 1
ATOM 3057 C CA B ASN C 1 100 ? 27.85225 -42.70668 -2.68406 0.530 43.82740 100 ASN C CA 1
ATOM 3058 C C A ASN C 1 100 ? 26.99986 -42.84878 -3.93997 0.470 44.34768 100 ASN C C 1
ATOM 3059 C C B ASN C 1 100 ? 27.06499 -43.03322 -3.94803 0.530 44.43965 100 ASN C C 1
ATOM 3060 O O A ASN C 1 100 ? 25.79224 -43.08908 -3.83515 0.470 45.31100 100 ASN C O 1
ATOM 3061 O O B ASN C 1 100 ? 25.96103 -43.57938 -3.85127 0.530 45.79250 100 ASN C O 1
ATOM 3070 N N . GLN C 1 101 ? 27.59284 -42.71073 -5.12318 1.000 37.43734 101 GLN C N 1
ATOM 3071 C CA . GLN C 1 101 ? 26.88561 -42.93312 -6.37703 1.000 35.82680 101 GLN C CA 1
ATOM 3072 C C . GLN C 1 101 ? 27.23910 -44.31008 -6.91948 1.000 35.99678 101 GLN C C 1
ATOM 3073 O O . GLN C 1 101 ? 28.42317 -44.62750 -7.08873 1.000 34.16857 101 GLN C O 1
ATOM 3079 N N . GLU C 1 102 ? 26.22013 -45.11802 -7.20630 1.000 35.31879 102 GLU C N 1
ATOM 3080 C CA . GLU C 1 102 ? 26.43661 -46.45415 -7.76391 1.000 32.80820 102 GLU C CA 1
ATOM 3081 C C . GLU C 1 102 ? 26.36747 -46.40402 -9.28398 1.000 36.44621 102 GLU C C 1
ATOM 3082 O O . GLU C 1 102 ? 25.35874 -45.97777 -9.85392 1.000 35.98699 102 GLU C O 1
ATOM 3088 N N . LEU C 1 103 ? 27.42474 -46.86249 -9.93610 1.000 29.95992 103 LEU C N 1
ATOM 3089 C CA . LEU C 1 103 ? 27.50175 -46.89987 -11.39171 1.000 27.20023 103 LEU C CA 1
ATOM 3090 C C . LEU C 1 103 ? 27.39322 -48.34508 -11.84583 1.000 32.40318 103 LEU C C 1
ATOM 3091 O O . LEU C 1 103 ? 28.24321 -49.17305 -11.49065 1.000 32.37153 103 LEU C O 1
ATOM 3096 N N . GLY C 1 104 ? 26.35484 -48.64586 -12.62677 1.000 32.73578 104 GLY C N 1
ATOM 3097 C CA . GLY C 1 104 ? 26.23296 -49.92849 -13.28666 1.000 31.20802 104 GLY C CA 1
ATOM 3098 C C . GLY C 1 104 ? 26.93276 -49.92747 -14.63242 1.000 29.12541 104 G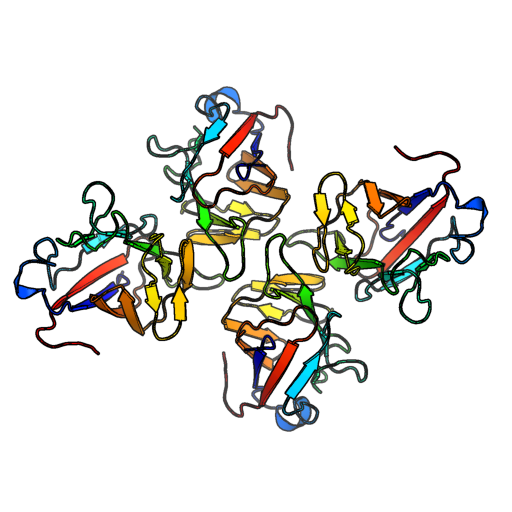LY C C 1
ATOM 3099 O O . GLY C 1 104 ? 27.66548 -49.00205 -14.98800 1.000 31.24650 104 GLY C O 1
ATOM 3100 N N . TYR C 1 105 ? 26.70492 -51.00559 -15.38807 1.000 30.63887 105 TYR C N 1
ATOM 3101 C CA . TYR C 1 105 ? 27.31655 -51.16783 -16.70158 1.000 35.14045 105 TYR C CA 1
ATOM 3102 C C . TYR C 1 105 ? 27.06540 -49.94139 -17.57480 1.000 33.23238 105 TYR C C 1
ATOM 3103 O O . TYR C 1 105 ? 25.91882 -49.52701 -17.76033 1.000 33.28100 105 TYR C O 1
ATOM 3112 N N . LEU C 1 106 ? 28.15372 -49.35000 -18.07107 1.000 29.19447 106 LEU C N 1
ATOM 3113 C CA . LEU C 1 106 ? 28.18872 -48.19258 -18.97268 1.000 31.10709 106 LEU C CA 1
ATOM 3114 C C . LEU C 1 106 ? 27.68987 -46.89691 -18.34440 1.000 33.90379 106 LEU C C 1
ATOM 3115 O O . LEU C 1 106 ? 27.52699 -45.90244 -19.06173 1.000 31.68169 106 LEU C O 1
ATOM 3120 N N . ASN C 1 107 ? 27.43835 -46.86529 -17.03875 1.000 31.61821 107 ASN C N 1
ATOM 3121 C CA . ASN C 1 107 ? 27.14088 -45.60661 -16.36607 1.000 30.38432 107 ASN C CA 1
ATOM 3122 C C . ASN C 1 107 ? 28.44246 -44.85750 -16.11048 1.000 32.53137 107 ASN C C 1
ATOM 3123 O O . ASN C 1 107 ? 29.45743 -45.46305 -15.74948 1.000 29.07437 107 ASN C O 1
ATOM 3128 N N . LYS C 1 108 ? 28.41236 -43.53359 -16.26231 1.000 26.67517 108 LYS C N 1
ATOM 3129 C CA . LYS C 1 108 ? 29.62010 -42.74855 -16.05214 1.000 21.82856 108 LYS C CA 1
ATOM 3130 C C . LYS C 1 108 ? 29.32357 -41.56850 -15.14058 1.000 25.49800 108 LYS C C 1
ATOM 3131 O O . LYS C 1 108 ? 28.17305 -41.22797 -14.87297 1.000 26.37272 108 LYS C O 1
ATOM 3137 N N A MET C 1 109 ? 30.39293 -40.91737 -14.69428 0.572 26.93828 109 MET C N 1
ATOM 3138 N N B MET C 1 109 ? 30.39192 -40.94752 -14.65018 0.428 25.94177 109 MET C N 1
ATOM 3139 C CA A MET C 1 109 ? 30.25796 -39.80171 -13.77834 0.572 26.31440 109 MET C CA 1
ATOM 3140 C CA B MET C 1 109 ? 30.26113 -39.89892 -13.65477 0.428 28.69371 109 MET C CA 1
ATOM 3141 C C A MET C 1 109 ? 31.51889 -38.95402 -13.82130 0.572 23.45413 109 MET C C 1
ATOM 3142 C C B MET C 1 109 ? 31.46277 -38.97392 -13.73782 0.428 24.89802 109 MET C C 1
ATOM 3143 O O A MET C 1 109 ? 32.63095 -39.48634 -13.83298 0.572 25.55040 109 MET C O 1
ATOM 3144 O O B MET C 1 109 ? 32.59885 -39.43845 -13.85323 0.428 24.86514 109 MET C O 1
ATOM 3153 N N A ASP C 1 110 ? 31.32852 -37.63751 -13.84370 0.572 27.66755 110 ASP C N 1
ATOM 3154 N N B ASP C 1 110 ? 31.20309 -37.67015 -13.67252 0.428 27.00402 110 ASP C N 1
ATOM 3155 C CA A ASP C 1 110 ? 32.43335 -36.69831 -13.70218 0.572 25.22362 110 ASP C CA 1
ATOM 3156 C CA B ASP C 1 110 ? 32.28328 -36.71124 -13.49026 0.428 28.10032 110 ASP C CA 1
ATOM 3157 C C A ASP C 1 110 ? 33.01168 -36.79878 -12.29378 0.572 28.58202 110 ASP C C 1
ATOM 3158 C C B ASP C 1 110 ? 33.00196 -36.99611 -12.17734 0.428 27.92597 110 ASP C C 1
ATOM 3159 O O A ASP C 1 110 ? 32.27420 -36.73807 -11.30693 0.572 25.06350 110 ASP C O 1
ATOM 3160 O O B ASP C 1 110 ? 32.36963 -37.27127 -11.15556 0.428 26.72862 110 ASP C O 1
ATOM 3169 N N . LEU C 1 111 ? 34.33214 -36.93550 -12.20193 1.000 26.45303 111 LEU C N 1
ATOM 3170 C CA . LEU C 1 111 ? 34.99045 -37.21511 -10.91652 1.000 29.09454 111 LEU C CA 1
ATOM 3171 C C . LEU C 1 111 ? 35.21296 -35.92952 -10.13091 1.000 28.82700 111 LEU C C 1
ATOM 3172 O O . LEU C 1 111 ? 35.72088 -34.95501 -10.68659 1.000 26.80631 111 LEU C O 1
ATOM 3177 N N . PRO C 1 112 ? 34.84717 -35.87964 -8.84694 1.000 29.52700 112 PRO C N 1
ATOM 3178 C CA . PRO C 1 112 ? 35.24038 -34.73585 -8.01598 1.000 32.48387 112 PRO C CA 1
ATOM 3179 C C . PRO C 1 112 ? 36.75639 -34.66655 -7.88544 1.000 29.10251 112 PRO C C 1
ATOM 3180 O O . PRO C 1 112 ? 37.46495 -35.64101 -8.12579 1.000 30.60696 112 PRO C O 1
ATOM 3184 N N . TYR C 1 113 ? 37.24998 -33.50062 -7.45497 1.000 28.42205 113 TYR C N 1
ATOM 3185 C CA . TYR C 1 113 ? 38.68659 -33.35507 -7.22327 1.000 31.80635 113 TYR C CA 1
ATOM 3186 C C . TYR C 1 113 ? 39.21370 -34.41226 -6.25874 1.000 33.40605 113 TYR C C 1
ATOM 3187 O O . TYR C 1 113 ? 40.33061 -34.91565 -6.42784 1.000 32.68769 113 TYR C O 1
ATOM 3196 N N A LYS C 1 114 ? 38.42593 -34.75388 -5.24211 0.462 30.67320 114 LYS C N 1
ATOM 3197 N N B LYS C 1 114 ? 38.42294 -34.77272 -5.25129 0.538 30.78490 114 LYS C N 1
ATOM 3198 C CA A LYS C 1 114 ? 38.77063 -35.79666 -4.28257 0.462 29.17879 114 LYS C CA 1
ATOM 3199 C CA B LYS C 1 114 ? 38.80530 -35.80957 -4.29693 0.538 28.67387 114 LYS C CA 1
ATOM 3200 C C A LYS C 1 114 ? 37.55833 -36.69471 -4.10764 0.462 31.13868 114 LYS C C 1
ATOM 3201 C C B LYS C 1 114 ? 37.59698 -36.69876 -4.05159 0.538 31.21221 114 LYS C C 1
ATOM 3202 O O A LYS C 1 114 ? 36.47478 -36.21176 -3.76516 0.462 32.11500 114 LYS C O 1
ATOM 3203 O O B LYS C 1 114 ? 36.55096 -36.21303 -3.61224 0.538 32.31067 114 LYS C O 1
ATOM 3214 N N . CYS C 1 115 ? 37.73316 -37.99250 -4.33520 1.000 30.94617 115 CYS C N 1
ATOM 3215 C CA . CYS C 1 115 ? 36.62058 -38.91785 -4.17449 1.000 32.58512 115 CYS C CA 1
ATOM 3216 C C . CYS C 1 115 ? 37.15468 -40.31480 -3.91127 1.000 31.59049 115 CYS C C 1
ATOM 3217 O O . CYS C 1 115 ? 38.33958 -40.60411 -4.11387 1.000 31.23372 115 CYS C O 1
ATOM 3220 N N . MET C 1 116 ? 36.25149 -41.18034 -3.46162 1.000 28.71054 116 MET C N 1
ATOM 3221 C CA . MET C 1 116 ? 36.55893 -42.56920 -3.14774 1.000 31.06818 116 MET C CA 1
ATOM 3222 C C . MET C 1 116 ? 35.89913 -43.47095 -4.18178 1.000 33.80366 116 MET C C 1
ATOM 3223 O O . MET C 1 116 ? 34.69456 -43.36152 -4.42673 1.000 37.66124 116 MET C O 1
ATOM 3228 N N . LEU C 1 117 ? 36.68530 -44.35030 -4.78627 1.000 28.87176 117 LEU C N 1
ATOM 3229 C CA . LEU C 1 117 ? 36.16676 -45.38343 -5.67177 1.000 30.74525 117 LEU C CA 1
ATOM 3230 C C . LEU C 1 117 ? 36.15949 -46.72017 -4.95353 1.000 33.21769 117 LEU C C 1
ATOM 3231 O O . LEU C 1 117 ? 37.12491 -47.07161 -4.27181 1.000 30.94625 117 LEU C O 1
ATOM 3236 N N . ARG C 1 118 ? 35.07610 -47.47042 -5.11242 1.000 31.21521 118 ARG C N 1
ATOM 3237 C CA . ARG C 1 118 ? 34.99545 -48.81687 -4.56623 1.000 27.53124 118 ARG C CA 1
ATOM 3238 C C . ARG C 1 118 ? 34.42249 -49.74774 -5.61892 1.000 33.84181 118 ARG C C 1
ATOM 3239 O O . ARG C 1 118 ? 33.43547 -49.41488 -6.27805 1.000 34.83828 118 ARG C O 1
ATOM 3247 N N . PHE C 1 119 ? 35.04943 -50.91213 -5.77708 1.000 32.18907 119 PHE C N 1
ATOM 3248 C CA . PHE C 1 119 ? 34.49514 -51.96383 -6.62058 1.000 32.50248 119 PHE C CA 1
ATOM 3249 C C . PHE C 1 119 ? 34.95763 -53.28740 -6.03922 1.000 36.38014 119 PHE C C 1
ATOM 3250 O O . PHE C 1 119 ? 36.15974 -53.49543 -5.85519 1.000 36.35773 119 PHE C O 1
ATOM 3258 N N . GLY C 1 120 ? 34.00728 -54.15929 -5.72666 1.000 36.02521 120 GLY C N 1
ATOM 3259 C CA . GLY C 1 120 ? 34.34267 -55.34908 -4.96490 1.000 37.98243 120 GLY C CA 1
ATOM 3260 C C . GLY C 1 120 ? 35.06495 -54.95433 -3.69759 1.000 36.24831 120 GLY C C 1
ATOM 3261 O O . GLY C 1 120 ? 34.63495 -54.05598 -2.96740 1.000 35.91921 120 GLY C O 1
ATOM 3262 N N . GLU C 1 121 ? 36.20801 -55.58689 -3.45174 1.000 35.52177 121 GLU C N 1
ATOM 3263 C CA . GLU C 1 121 ? 37.02744 -55.28768 -2.28544 1.000 36.13904 121 GLU C CA 1
ATOM 3264 C C . GLU C 1 121 ? 38.02132 -54.15321 -2.51568 1.000 35.24131 121 GLU C C 1
ATOM 3265 O O . GLU C 1 121 ? 38.74315 -53.78893 -1.58349 1.000 36.17261 121 GLU C O 1
ATOM 3271 N N . TYR C 1 122 ? 38.09173 -53.60030 -3.72133 1.000 31.16177 122 TYR C N 1
ATOM 3272 C CA . TYR C 1 122 ? 39.06291 -52.55470 -4.02569 1.000 34.22179 122 TYR C CA 1
ATOM 3273 C C . TYR C 1 122 ? 38.63079 -51.20982 -3.45878 1.000 29.54190 122 TYR C C 1
ATOM 3274 O O . TYR C 1 122 ? 37.45242 -50.84596 -3.51360 1.000 31.44533 122 TYR C O 1
ATOM 3283 N N . GLN C 1 123 ? 39.60553 -50.45585 -2.94644 1.000 28.67118 123 GLN C N 1
ATOM 3284 C CA . GLN C 1 123 ? 39.39872 -49.09394 -2.45958 1.000 26.73672 123 GLN C CA 1
ATOM 3285 C C . GLN C 1 123 ? 40.41804 -48.17188 -3.12252 1.000 27.95699 123 GLN C C 1
ATOM 3286 O O . GLN C 1 123 ? 41.62660 -48.39794 -2.99929 1.000 33.12682 123 GLN C O 1
ATOM 3292 N N . PHE C 1 124 ? 39.94144 -47.13945 -3.82917 1.000 26.77525 124 PHE C N 1
ATOM 3293 C CA . PHE C 1 124 ? 40.80480 -46.14158 -4.45805 1.000 27.43473 124 PHE C CA 1
ATOM 3294 C C . PHE C 1 124 ? 40.41146 -44.75872 -3.96611 1.000 34.98405 124 PHE C C 1
ATOM 3295 O O . PHE C 1 124 ? 39.27832 -44.32525 -4.19911 1.000 36.94951 124 PHE C O 1
ATOM 3303 N N . LEU C 1 125 ? 41.35397 -44.04511 -3.35349 1.000 25.73766 125 LEU C N 1
ATOM 3304 C CA . LEU C 1 125 ? 41.19312 -42.61396 -3.10799 1.000 26.61295 125 LEU C CA 1
ATOM 3305 C C . LEU C 1 125 ? 41.81233 -41.84204 -4.26847 1.000 27.80905 125 LEU C C 1
ATOM 3306 O O . LEU C 1 125 ? 43.02101 -41.95457 -4.51737 1.000 29.90242 125 LEU C O 1
ATOM 3311 N N . LEU C 1 126 ? 40.98792 -41.06669 -4.98413 1.000 26.20917 126 LEU C N 1
ATOM 3312 C CA . LEU C 1 126 ? 41.43950 -40.29593 -6.14101 1.000 26.49478 126 LEU C CA 1
ATOM 3313 C C . LEU C 1 126 ? 41.56692 -38.82512 -5.77583 1.000 32.16317 126 LEU C C 1
ATOM 3314 O O . LEU C 1 126 ? 40.64930 -38.24975 -5.18540 1.000 33.87102 126 LEU C O 1
ATOM 3319 N N . GLN C 1 127 ? 42.69566 -38.21872 -6.13715 1.000 27.93210 127 GLN C N 1
ATOM 3320 C CA . GLN C 1 127 ? 42.92527 -36.79662 -5.91245 1.000 26.87990 127 GLN C CA 1
ATOM 3321 C C . GLN C 1 127 ? 43.51105 -36.19615 -7.17736 1.000 30.48232 127 GLN C C 1
ATOM 3322 O O . GLN C 1 127 ? 44.53640 -36.67563 -7.67402 1.000 26.57335 127 GLN C O 1
ATOM 3328 N N . LYS C 1 128 ? 42.85227 -35.17126 -7.70722 1.000 25.77669 128 LYS C N 1
ATOM 3329 C CA . LYS C 1 128 ? 43.33756 -34.46688 -8.88489 1.000 24.97632 128 LYS C CA 1
ATOM 3330 C C . LYS C 1 128 ? 44.08220 -33.20786 -8.45766 1.000 30.74694 128 LYS C C 1
ATOM 3331 O O . LYS C 1 128 ? 43.61152 -32.46336 -7.59167 1.000 28.40473 128 LYS C O 1
ATOM 3337 N N . GLU C 1 129 ? 45.24481 -32.96925 -9.07142 1.000 28.58154 129 GLU C N 1
ATOM 3338 C CA . GLU C 1 129 ? 45.97578 -31.71992 -8.88999 1.000 27.38369 129 GLU C CA 1
ATOM 3339 C C . GLU C 1 129 ? 46.24306 -31.09501 -10.24872 1.000 31.47144 129 GLU C C 1
ATOM 3340 O O . GLU C 1 129 ? 46.93153 -31.69225 -11.08119 1.000 29.69464 129 GLU C O 1
ATOM 3346 N N . ASP C 1 130 ? 45.71555 -29.88876 -10.47068 1.000 31.36946 130 ASP C N 1
ATOM 3347 C CA . ASP C 1 130 ? 45.81733 -29.27114 -11.78977 1.000 27.99314 130 ASP C CA 1
ATOM 3348 C C . ASP C 1 130 ? 47.23147 -28.76037 -12.06309 1.000 28.25791 130 ASP C C 1
ATOM 3349 O O . ASP C 1 130 ? 47.89670 -28.20144 -11.18426 1.000 30.82333 130 ASP C O 1
ATOM 3354 N N . GLY C 1 131 ? 47.67711 -28.92707 -13.30726 1.000 28.14503 131 GLY C N 1
ATOM 3355 C CA . GLY C 1 131 ? 48.95400 -28.39964 -13.74223 1.000 28.29313 131 GLY C CA 1
ATOM 3356 C C . GLY C 1 131 ? 48.84179 -27.56021 -15.00044 1.000 31.48705 131 GLY C C 1
ATOM 3357 O O . GLY C 1 131 ? 47.75535 -27.08921 -15.33995 1.000 29.92819 131 GLY C O 1
ATOM 3358 N N . GLU C 1 132 ? 49.95091 -27.36674 -15.70323 1.000 30.59092 132 GLU C N 1
ATOM 3359 C CA . GLU C 1 132 ? 50.03730 -26.33703 -16.74209 1.000 33.78628 132 GLU C CA 1
ATOM 3360 C C . GLU C 1 132 ? 49.81347 -26.89086 -18.14222 1.000 38.25413 132 GLU C C 1
ATOM 3361 O O . GLU C 1 132 ? 50.55837 -26.57130 -19.07123 1.000 36.25063 132 GLU C O 1
ATOM 3367 N N . SER C 1 133 ? 48.77190 -27.69265 -18.32109 1.000 31.61024 133 SER C N 1
ATOM 3368 C CA . SER C 1 133 ? 48.45594 -28.20694 -19.64707 1.000 28.74530 133 SER C CA 1
ATOM 3369 C C . SER C 1 133 ? 47.05946 -28.79909 -19.62865 1.000 31.58853 133 SER C C 1
ATOM 3370 O O . SER C 1 133 ? 46.59495 -29.28924 -18.59973 1.000 28.25482 133 SER C O 1
ATOM 3373 N N . VAL C 1 134 ? 46.38788 -28.75683 -20.77741 1.000 22.95435 134 VAL C N 1
ATOM 3374 C CA . VAL C 1 134 ? 45.21022 -29.59089 -20.96911 1.000 26.78858 134 VAL C CA 1
ATOM 3375 C C . VAL C 1 134 ? 45.44208 -30.65062 -22.02484 1.000 24.12505 134 VAL C C 1
ATOM 3376 O O . VAL C 1 134 ? 44.50842 -31.38926 -22.36084 1.000 27.34153 134 VAL C O 1
ATOM 3380 N N . GLU C 1 135 ? 46.65965 -30.74969 -22.55942 1.000 24.38197 135 GLU C N 1
ATOM 3381 C CA . GLU C 1 135 ? 46.93967 -31.64725 -23.67676 1.000 23.74321 135 GLU C CA 1
ATOM 3382 C C . GLU C 1 135 ? 47.52126 -32.98490 -23.25161 1.000 24.93891 135 GLU C C 1
ATOM 3383 O O . GLU C 1 135 ? 47.55013 -33.91759 -24.06254 1.000 23.93196 135 GLU C O 1
ATOM 3389 N N . SER C 1 136 ? 47.97111 -33.10448 -22.00575 1.000 24.93922 136 SER C N 1
ATOM 3390 C CA . SER C 1 136 ? 48.39303 -34.38565 -21.45888 1.000 23.95103 136 SER C CA 1
ATOM 3391 C C . SER C 1 136 ? 48.12387 -34.33979 -19.96217 1.000 25.11203 136 SER C C 1
ATOM 3392 O O . SER C 1 136 ? 47.86492 -33.27783 -19.40064 1.000 25.54649 136 SER C O 1
ATOM 3395 N N . PHE C 1 137 ? 48.17322 -35.50672 -19.32288 1.000 27.85002 137 PHE C N 1
ATOM 3396 C CA . PHE C 1 137 ? 48.02223 -35.58460 -17.87385 1.000 23.98833 137 PHE C CA 1
ATOM 3397 C C . PHE C 1 137 ? 48.84240 -36.77105 -17.39674 1.000 24.47896 137 PHE C C 1
ATOM 3398 O O . PHE C 1 137 ? 49.27704 -37.60373 -18.19610 1.000 24.68773 137 PHE C O 1
ATOM 3406 N N . GLU C 1 138 ? 49.03537 -36.87784 -16.07970 1.000 25.81113 138 GLU C N 1
ATOM 3407 C CA . GLU C 1 138 ? 49.79766 -38.00442 -15.54663 1.000 23.70353 138 GLU C CA 1
ATOM 3408 C C . GLU C 1 138 ? 48.99366 -38.72869 -14.46781 1.000 22.93887 138 GLU C C 1
ATOM 3409 O O . GLU C 1 138 ? 48.16403 -38.13578 -13.78657 1.000 26.38629 138 GLU C O 1
ATOM 3415 N N . THR C 1 139 ? 49.19031 -40.03618 -14.38879 1.000 23.86383 139 THR C N 1
ATOM 3416 C CA . THR C 1 139 ? 48.69337 -40.83194 -13.27508 1.000 22.61904 139 THR C CA 1
ATOM 3417 C C . THR C 1 139 ? 49.81098 -41.01284 -12.26789 1.000 24.46255 139 THR C C 1
ATOM 3418 O O . THR C 1 139 ? 50.99967 -40.95716 -12.60303 1.000 24.44298 139 THR C O 1
ATOM 3422 N N . GLN C 1 140 ? 49.41272 -41.27164 -11.02815 1.000 23.01820 140 GLN C N 1
ATOM 3423 C CA . GLN C 1 140 ? 50.36202 -41.63304 -9.99402 1.000 27.17838 140 GLN C CA 1
ATOM 3424 C C . GLN C 1 140 ? 49.63643 -42.54151 -9.01635 1.000 23.17264 140 GLN C C 1
ATOM 3425 O O . GLN C 1 140 ? 48.47788 -42.27732 -8.67764 1.000 28.22178 140 GLN C O 1
ATOM 3431 N N . PHE C 1 141 ? 50.31212 -43.60871 -8.58769 1.000 22.66734 141 PHE C N 1
ATOM 3432 C CA . PHE C 1 141 ? 49.72949 -44.61072 -7.70363 1.000 22.92762 141 PHE C CA 1
ATOM 3433 C C . PHE C 1 141 ? 50.48027 -44.64382 -6.38908 1.000 29.54898 141 PHE C C 1
ATOM 3434 O O . PHE C 1 141 ? 51.70759 -44.53070 -6.35847 1.000 26.30490 141 PHE C O 1
ATOM 3442 N N . ILE C 1 142 ? 49.72515 -44.82221 -5.30927 1.000 24.40241 142 ILE C N 1
ATOM 3443 C CA . ILE C 1 142 ? 50.27738 -44.95897 -3.97084 1.000 24.91923 142 ILE C CA 1
ATOM 3444 C C . ILE C 1 142 ? 49.54415 -46.10800 -3.30547 1.000 24.29611 142 ILE C C 1
ATOM 3445 O O . ILE C 1 142 ? 48.31910 -46.06218 -3.17913 1.000 29.30846 142 ILE C O 1
ATOM 3450 N N . MET C 1 143 ? 50.28142 -47.12768 -2.87563 1.000 25.52997 143 MET C N 1
ATOM 3451 C CA . MET C 1 143 ? 49.68731 -48.22895 -2.13262 1.000 26.32511 143 MET C CA 1
ATOM 3452 C C . MET C 1 143 ? 49.60520 -47.89107 -0.64771 1.000 29.58651 143 MET C C 1
ATOM 3453 O O . MET C 1 143 ? 50.60746 -47.52105 -0.02820 1.000 29.21825 143 MET C O 1
ATOM 3458 N N . SER C 1 144 ? 48.40546 -48.03937 -0.08519 1.000 28.71938 144 SER C N 1
ATOM 3459 C CA . SER C 1 144 ? 48.17146 -47.89412 1.34788 1.000 28.07948 144 SER C CA 1
ATOM 3460 C C . SER C 1 144 ? 48.24688 -49.25574 2.02302 1.000 30.31775 144 SER C C 1
ATOM 3461 O O . SER C 1 144 ? 47.68226 -50.23292 1.52911 1.000 32.83972 144 SER C O 1
ATOM 3464 N N . SER C 1 145 ? 48.93194 -49.32083 3.16631 1.000 30.99237 145 SER C N 1
ATOM 3465 C CA . SER C 1 145 ? 48.94833 -50.57403 3.90313 1.000 32.57853 145 SER C CA 1
ATOM 3466 C C . SER C 1 145 ? 47.67275 -50.78584 4.71056 1.000 32.98398 145 SER C C 1
ATOM 3467 O O . SER C 1 145 ? 47.41874 -51.91008 5.15143 1.000 34.19549 145 SER C O 1
ATOM 3470 N N . ARG C 1 146 ? 46.85899 -49.74021 4.87855 1.000 36.51012 146 ARG C N 1
ATOM 3471 C CA . ARG C 1 146 ? 45.67015 -49.72356 5.71243 1.000 37.81171 146 ARG C CA 1
ATOM 3472 C C . ARG C 1 146 ? 44.43179 -49.38064 4.89464 1.000 34.74277 146 ARG C C 1
ATOM 3473 O O . ARG C 1 146 ? 44.51025 -48.62005 3.92433 1.000 36.51510 146 ARG C O 1
ATOM 3481 N N . PRO C 1 147 ? 43.27445 -49.92685 5.26342 1.000 36.82513 147 PRO C N 1
ATOM 3482 C CA . PRO C 1 147 ? 42.03639 -49.55595 4.57437 1.000 37.52327 147 PRO C CA 1
ATOM 3483 C C . PRO C 1 147 ? 41.86883 -48.04628 4.53813 1.000 34.85093 147 PRO C C 1
ATOM 3484 O O . PRO C 1 147 ? 42.28720 -47.32965 5.45263 1.000 39.22400 147 PRO C O 1
ATOM 3488 N N . LEU C 1 148 ? 41.27593 -47.56689 3.44758 1.000 30.75081 148 LEU C N 1
ATOM 3489 C CA . LEU C 1 148 ? 41.02298 -46.14947 3.26441 1.000 34.84384 148 LEU C CA 1
ATOM 3490 C C . LEU C 1 148 ? 39.68639 -45.71023 3.84454 1.000 41.87279 148 LEU C C 1
ATOM 3491 O O . LEU C 1 148 ? 39.46484 -44.50684 4.00369 1.000 51.14277 148 LEU C O 1
ATOM 3496 N N . LEU C 1 149 ? 38.79233 -46.64640 4.13766 1.000 50.22830 149 LEU C N 1
ATOM 3497 C CA . LEU C 1 149 ? 37.57662 -46.33296 4.87821 1.000 66.46189 149 LEU C CA 1
ATOM 3498 C C . LEU C 1 149 ? 37.30742 -47.40578 5.93003 1.000 75.37749 149 LEU C C 1
ATOM 3499 O O . LEU C 1 149 ? 37.75525 -48.54629 5.79674 1.000 74.41746 149 LEU C O 1
ATOM 3504 N N . ARG D 2 8 ? 13.39143 -53.19546 -33.17005 1.000 71.84162 3 ARG D N 1
ATOM 3505 C CA . ARG D 2 8 ? 14.71633 -52.76601 -33.60350 1.000 59.46725 3 ARG D CA 1
ATOM 3506 C C . ARG D 2 8 ? 15.79244 -53.27028 -32.62760 1.000 57.14827 3 ARG D C 1
ATOM 3507 O O . ARG D 2 8 ? 15.88302 -52.79739 -31.49515 1.000 50.96372 3 ARG D O 1
ATOM 3515 N N . PRO D 2 9 ? 16.60477 -54.24506 -33.07210 1.000 54.67433 4 PRO D N 1
ATOM 3516 C CA . PRO D 2 9 ? 17.56935 -54.88661 -32.16366 1.000 52.61080 4 PRO D CA 1
ATOM 3517 C C . PRO D 2 9 ? 18.80571 -54.05256 -31.84019 1.000 47.11225 4 PRO D C 1
ATOM 3518 O O . PRO D 2 9 ? 19.39434 -54.21837 -30.76530 1.000 53.71249 4 PRO D O 1
ATOM 3522 N N . LEU D 2 10 ? 19.22857 -53.17570 -32.75011 1.000 49.27924 5 LEU D N 1
ATOM 3523 C CA . LEU D 2 10 ? 20.37074 -52.29609 -32.52153 1.000 46.77239 5 LEU D CA 1
ATOM 3524 C C . LEU D 2 10 ? 19.95272 -50.84507 -32.69554 1.000 51.17288 5 LEU D C 1
ATOM 3525 O O . LEU D 2 10 ? 19.15319 -50.52555 -33.58365 1.000 43.37946 5 LEU D O 1
ATOM 3530 N N . THR D 2 11 ? 20.51272 -49.96933 -31.85774 1.000 44.02520 6 THR D N 1
ATOM 3531 C CA . THR D 2 11 ? 20.43778 -48.53430 -32.11392 1.000 39.73393 6 THR D CA 1
ATOM 3532 C C . THR D 2 11 ? 21.09770 -48.21334 -33.44863 1.000 45.60354 6 THR D C 1
ATOM 3533 O O . THR D 2 11 ? 22.19529 -48.69651 -33.74045 1.000 46.09806 6 THR D O 1
ATOM 3537 N N . VAL D 2 12 ? 20.42734 -47.39394 -34.25452 1.000 45.52218 7 VAL D N 1
ATOM 3538 C CA . VAL D 2 12 ? 20.91221 -46.99174 -35.56807 1.000 47.72118 7 VAL D CA 1
ATOM 3539 C C . VAL D 2 12 ? 21.24579 -45.50806 -35.54215 1.000 39.30635 7 VAL D C 1
ATOM 3540 O O . VAL D 2 12 ? 20.41424 -44.68273 -35.14477 1.000 42.80259 7 VAL D O 1
ATOM 3544 N N . LEU D 2 13 ? 22.45900 -45.16992 -35.97052 1.000 42.21988 8 LEU D N 1
ATOM 3545 C CA . LEU D 2 13 ? 22.82614 -43.79328 -36.27834 1.000 35.13040 8 LEU D CA 1
ATOM 3546 C C . LEU D 2 13 ? 22.83064 -43.64303 -37.79313 1.000 41.78806 8 LEU D C 1
ATOM 3547 O O . LEU D 2 13 ? 23.69719 -44.20141 -38.47185 1.000 42.70416 8 LEU D O 1
ATOM 3552 N N . GLN D 2 14 ? 21.86113 -42.89948 -38.31766 1.000 42.52521 9 GLN D N 1
ATOM 3553 C CA . GLN D 2 14 ? 21.82229 -42.55306 -39.73509 1.000 46.65565 9 GLN D CA 1
ATOM 3554 C C . GLN D 2 14 ? 22.68112 -41.31148 -39.93982 1.000 50.29288 9 GLN D C 1
ATOM 3555 O O . GLN D 2 14 ? 22.34033 -40.22244 -39.46198 1.000 46.44551 9 GLN D O 1
ATOM 3561 N N . VAL D 2 15 ? 23.79442 -41.47535 -40.64685 1.000 47.67685 10 VAL D N 1
ATOM 3562 C CA . VAL D 2 15 ? 24.82456 -40.44912 -40.75064 1.000 46.35318 10 VAL D CA 1
ATOM 3563 C C . VAL D 2 15 ? 24.89566 -39.99080 -42.19840 1.000 59.39599 10 VAL D C 1
ATOM 3564 O O . VAL D 2 15 ? 25.18436 -40.79280 -43.09446 1.000 68.22445 10 VAL D O 1
ATOM 3568 N N . SER D 2 16 ? 24.62620 -38.70809 -42.42887 1.000 51.30876 11 SER D N 1
ATOM 3569 C CA . SER D 2 16 ? 24.76198 -38.09491 -43.74193 1.000 49.16511 11 SER D CA 1
ATOM 3570 C C . SER D 2 16 ? 26.01097 -37.22305 -43.77018 1.000 51.51432 11 SER D C 1
ATOM 3571 O O . SER D 2 16 ? 26.29974 -36.50983 -42.80498 1.000 43.75249 11 SER D O 1
ATOM 3574 N N . LEU D 2 17 ? 26.75260 -37.27512 -44.87786 1.000 44.64252 12 LEU D N 1
ATOM 3575 C CA . LEU D 2 17 ? 28.00821 -36.54515 -44.98988 1.000 44.34730 12 LEU D CA 1
ATOM 3576 C C . LEU D 2 17 ? 28.01993 -35.70543 -46.25313 1.000 48.23947 12 LEU D C 1
ATOM 3577 O O . LEU D 2 17 ? 27.54630 -36.14734 -47.30595 1.000 45.01720 12 LEU D O 1
ATOM 3582 N N . TYR D 2 18 ? 28.58237 -34.50076 -46.14574 1.000 54.93008 13 TYR D N 1
ATOM 3583 C CA . TYR D 2 18 ? 28.67556 -33.59193 -47.27957 1.000 46.40535 13 TYR D CA 1
ATOM 3584 C C . TYR D 2 18 ? 29.88829 -32.68066 -47.12585 1.000 55.95213 13 TYR D C 1
ATOM 3585 O O . TYR D 2 18 ? 30.22395 -32.25539 -46.01730 1.000 50.22722 13 TYR D O 1
ATOM 3594 N N . HIS D 2 19 ? 30.54908 -32.39373 -48.24695 1.000 45.58311 14 HIS D N 1
ATOM 3595 C CA . HIS D 2 19 ? 31.58194 -31.37803 -48.29207 1.000 53.92790 14 HIS D CA 1
ATOM 3596 C C . HIS D 2 19 ? 31.43573 -30.70968 -49.64907 1.000 59.49197 14 HIS D C 1
ATOM 3597 O O . HIS D 2 19 ? 31.23165 -31.40247 -50.66011 1.000 61.57262 14 HIS D O 1
ATOM 3604 N N . PRO D 2 20 ? 31.51165 -29.37696 -49.70586 1.000 60.92270 15 PRO D N 1
ATOM 3605 C CA . PRO D 2 20 ? 31.17465 -28.68243 -50.96003 1.000 62.15304 15 PRO D CA 1
ATOM 3606 C C . PRO D 2 20 ? 32.14988 -28.94064 -52.09713 1.000 65.04987 15 PRO D C 1
ATOM 3607 O O . PRO D 2 20 ? 31.78159 -28.72239 -53.25704 1.000 58.89767 15 PRO D O 1
ATOM 3611 N N . THR D 2 21 ? 33.37886 -29.37968 -51.81705 1.000 66.85449 16 THR D N 1
ATOM 3612 C CA . THR D 2 21 ? 34.38465 -29.47533 -52.87286 1.000 70.98193 16 THR D CA 1
ATOM 3613 C C . THR D 2 21 ? 35.23158 -30.74044 -52.83634 1.000 66.95431 16 THR D C 1
ATOM 3614 O O . THR D 2 21 ? 35.65484 -31.19675 -53.90236 1.000 65.28692 16 THR D O 1
ATOM 3618 N N . GLN D 2 22 ? 35.51466 -31.32199 -51.67144 1.000 54.43762 17 GLN D N 1
ATOM 3619 C CA . GLN D 2 22 ? 36.43551 -32.44762 -51.58450 1.000 55.85573 17 GLN D CA 1
ATOM 3620 C C . GLN D 2 22 ? 35.74462 -33.73407 -51.15644 1.000 54.48042 17 GLN D C 1
ATOM 3621 O O . GLN D 2 22 ? 36.40595 -34.64711 -50.64931 1.000 63.44636 17 GLN D O 1
ATOM 3627 N N . GLY D 2 23 ? 34.42836 -33.81846 -51.34228 1.000 54.67608 18 GLY D N 1
ATOM 3628 C CA . GLY D 2 23 ? 33.66837 -34.99855 -50.99975 1.000 53.56933 18 GLY D CA 1
ATOM 3629 C C . GLY D 2 23 ? 34.24459 -36.29926 -51.52955 1.000 51.97638 18 GLY D C 1
ATOM 3630 O O . GLY D 2 23 ? 34.44133 -37.25697 -50.77730 1.000 54.47706 18 GLY D O 1
ATOM 3631 N N . PRO D 2 24 ? 34.50948 -36.37415 -52.83991 1.000 55.68119 19 PRO D N 1
ATOM 3632 C CA . PRO D 2 24 ? 35.02694 -37.63853 -53.39326 1.000 55.60457 19 PRO D CA 1
ATOM 3633 C C . PRO D 2 24 ? 36.27190 -38.14901 -52.68544 1.000 59.70235 19 PRO D C 1
ATOM 3634 O O . PRO D 2 24 ? 36.34659 -39.33775 -52.34668 1.000 65.56267 19 PRO D O 1
ATOM 3638 N N . VAL D 2 25 ? 37.25084 -37.27762 -52.43487 1.000 58.15467 20 VAL D N 1
ATOM 3639 C CA . VAL D 2 25 ? 38.46835 -37.72405 -51.76747 1.000 55.28767 20 VAL D CA 1
ATOM 3640 C C . VAL D 2 25 ? 38.21038 -37.94755 -50.28535 1.000 50.68798 20 VAL D C 1
ATOM 3641 O O . VAL D 2 25 ? 38.66291 -38.94157 -49.70393 1.000 64.79962 20 VAL D O 1
ATOM 3645 N N . ALA D 2 26 ? 37.48179 -37.02540 -49.65438 1.000 51.13085 21 ALA D N 1
ATOM 3646 C CA . ALA D 2 26 ? 37.25183 -37.09761 -48.21327 1.000 50.47786 21 ALA D CA 1
ATOM 3647 C C . ALA D 2 26 ? 36.47403 -38.34942 -47.82267 1.000 57.70962 21 ALA D C 1
ATOM 3648 O O . ALA D 2 26 ? 36.73093 -38.95157 -46.77155 1.000 49.82385 21 ALA D O 1
ATOM 3650 N N . PHE D 2 27 ? 35.51325 -38.75293 -48.64965 1.000 51.80890 22 PHE D N 1
ATOM 3651 C CA . PHE D 2 27 ? 34.58931 -39.82119 -48.30062 1.000 56.57519 22 PHE D CA 1
ATOM 3652 C C . PHE D 2 27 ? 34.91277 -41.13131 -48.99904 1.000 59.27051 22 PHE D C 1
ATOM 3653 O O . PHE D 2 27 ? 34.13514 -42.08417 -48.89862 1.000 61.43236 22 PHE D O 1
ATOM 3661 N N . ALA D 2 28 ? 36.05839 -41.20751 -49.67802 1.000 60.62674 23 ALA D N 1
ATOM 3662 C CA . ALA D 2 28 ? 36.41548 -42.40587 -50.42663 1.000 50.16288 23 ALA D CA 1
ATOM 3663 C C . ALA D 2 28 ? 36.55340 -43.62987 -49.53405 1.000 55.39599 23 ALA D C 1
ATOM 3664 O O . ALA D 2 28 ? 36.46715 -44.75779 -50.02915 1.000 62.34078 23 ALA D O 1
ATOM 3666 N N . HIS D 2 29 ? 36.75707 -43.43761 -48.23188 1.000 57.94227 24 HIS D N 1
ATOM 3667 C CA . HIS D 2 29 ? 36.93945 -44.54425 -47.30511 1.000 54.75428 24 HIS D CA 1
ATOM 3668 C C . HIS D 2 29 ? 35.72467 -44.76816 -46.41715 1.000 53.11776 24 HIS D C 1
ATOM 3669 O O . HIS D 2 29 ? 35.79744 -45.56272 -45.47182 1.000 52.94277 24 HIS D O 1
ATOM 3676 N N . VAL D 2 30 ? 34.61640 -44.08881 -46.69262 1.000 55.58962 25 VAL D N 1
ATOM 3677 C CA . VAL D 2 30 ? 33.41410 -44.20918 -45.87210 1.000 51.95545 25 VAL D CA 1
ATOM 3678 C C . VAL D 2 30 ? 32.63102 -45.43866 -46.31645 1.000 53.24178 25 VAL D C 1
ATOM 3679 O O . VAL D 2 30 ? 32.23838 -45.53820 -47.48894 1.000 54.24484 25 VAL D O 1
ATOM 3683 N N . PRO D 2 31 ? 32.38795 -46.39225 -45.42641 1.000 58.78505 26 PRO D N 1
ATOM 3684 C CA . PRO D 2 31 ? 31.67493 -47.61132 -45.80877 1.000 60.04069 26 PRO D CA 1
ATOM 3685 C C . PRO D 2 31 ? 30.17168 -47.37076 -45.84440 1.000 58.61416 26 PRO D C 1
ATOM 3686 O O . PRO D 2 31 ? 29.66585 -46.33496 -45.40933 1.000 59.79104 26 PRO D O 1
ATOM 3690 N N . GLN D 2 32 ? 29.45695 -48.35945 -46.38644 1.000 59.52071 27 GLN D N 1
ATOM 3691 C CA . GLN D 2 32 ? 27.99980 -48.28745 -46.39337 1.000 55.21495 27 GLN D CA 1
ATOM 3692 C C . GLN D 2 32 ? 27.44642 -48.31760 -44.97638 1.000 57.25589 27 GLN D C 1
ATOM 3693 O O . GLN D 2 32 ? 26.52219 -47.56572 -44.64625 1.000 61.18115 27 GLN D O 1
ATOM 3699 N N . GLN D 2 33 ? 28.00506 -49.17930 -44.12750 1.000 55.13065 28 GLN D N 1
ATOM 3700 C CA . GLN D 2 33 ? 27.58498 -49.30019 -42.74336 1.000 57.06961 28 GLN D CA 1
ATOM 3701 C C . GLN D 2 33 ? 28.79414 -49.65237 -41.88978 1.000 58.03834 28 GLN D C 1
ATOM 3702 O O . GLN D 2 33 ? 29.78507 -50.20958 -42.37182 1.000 57.23958 28 GLN D O 1
ATOM 3708 N N . LEU D 2 34 ? 28.69825 -49.31455 -40.60692 1.000 52.24244 29 LEU D N 1
ATOM 3709 C CA . LEU D 2 34 ? 29.76734 -49.56601 -39.64782 1.000 50.54796 29 LEU D CA 1
ATOM 3710 C C . LEU D 2 34 ? 29.12607 -50.00834 -38.34257 1.000 52.40828 29 LEU D C 1
ATOM 3711 O O . LEU D 2 34 ? 28.42391 -49.22119 -37.69957 1.000 47.59777 29 LEU D O 1
ATOM 3716 N N . GLN D 2 35 ? 29.36278 -51.25653 -37.95403 1.000 46.05291 30 GLN D N 1
ATOM 3717 C CA . GLN D 2 35 ? 28.94633 -51.74408 -36.64843 1.000 49.41275 30 GLN D CA 1
ATOM 3718 C C . GLN D 2 35 ? 30.03158 -51.45138 -35.61773 1.000 44.36581 30 GLN D C 1
ATOM 3719 O O . GLN D 2 35 ? 31.22527 -51.51424 -35.92061 1.000 46.25683 30 GLN D O 1
ATOM 3725 N N . HIS D 2 36 ? 29.61678 -51.11839 -34.39819 1.000 41.59462 31 HIS D N 1
ATOM 3726 C CA . HIS D 2 36 ? 30.57196 -50.73394 -33.37041 1.000 41.64931 31 HIS D CA 1
ATOM 3727 C C . HIS D 2 36 ? 30.10537 -51.26646 -32.02267 1.000 40.06298 31 HIS D C 1
ATOM 3728 O O . HIS D 2 36 ? 28.91944 -51.53220 -31.81454 1.000 40.83004 31 HIS D O 1
ATOM 3735 N N . ASP D 2 37 ? 31.06225 -51.44521 -31.11118 1.000 40.01003 32 ASP D N 1
ATOM 3736 C CA . ASP D 2 37 ? 30.76001 -51.98081 -29.78802 1.000 44.66112 32 ASP D CA 1
ATOM 3737 C C . ASP D 2 37 ? 30.61000 -50.86378 -28.76078 1.000 35.66671 32 ASP D C 1
ATOM 3738 O O . ASP D 2 37 ? 30.23604 -49.74088 -29.11582 1.000 39.82274 32 ASP D O 1
ATOM 3743 N N . ALA D 2 38 ? 30.90871 -51.15242 -27.49123 1.000 33.44226 33 ALA D N 1
ATOM 3744 C CA . ALA D 2 38 ? 30.73879 -50.18489 -26.40933 1.000 38.72788 33 ALA D CA 1
ATOM 3745 C C . ALA D 2 38 ? 31.94267 -49.26808 -26.21091 1.000 35.98891 33 ALA D C 1
ATOM 3746 O O . ALA D 2 38 ? 31.90538 -48.40579 -25.32609 1.000 37.29713 33 ALA D O 1
ATOM 3748 N N . SER D 2 39 ? 33.00171 -49.41784 -27.00085 1.000 39.75959 34 SER D N 1
ATOM 3749 C CA . SER D 2 39 ? 34.10745 -48.47306 -26.93774 1.000 42.20031 34 SER D CA 1
ATOM 3750 C C . SER D 2 39 ? 33.77135 -47.21576 -27.74318 1.000 35.00793 34 SER D C 1
ATOM 3751 O O . SER D 2 39 ? 32.84349 -47.19550 -28.55380 1.000 33.36598 34 SER D O 1
ATOM 3754 N N . ARG D 2 40 ? 34.54717 -46.15799 -27.52430 1.000 32.62166 35 ARG D N 1
ATOM 3755 C CA . ARG D 2 40 ? 34.35831 -44.95059 -28.31544 1.000 32.15551 35 ARG D CA 1
ATOM 3756 C C . ARG D 2 40 ? 34.65733 -45.19371 -29.79117 1.000 35.58961 35 ARG D C 1
ATOM 3757 O O . ARG D 2 40 ? 35.50619 -46.01482 -30.15798 1.000 32.25409 35 ARG D O 1
ATOM 3765 N N . LEU D 2 41 ? 33.95997 -44.44319 -30.63984 1.000 30.00063 36 LEU D N 1
ATOM 3766 C CA . LEU D 2 41 ? 34.10993 -44.51152 -32.08693 1.000 31.86561 36 LEU D CA 1
ATOM 3767 C C . LEU D 2 41 ? 34.87696 -43.27287 -32.53202 1.000 32.77464 36 LEU D C 1
ATOM 3768 O O . LEU D 2 41 ? 34.39410 -42.14564 -32.35475 1.000 33.62594 36 LEU D O 1
ATOM 3773 N N . LEU D 2 42 ? 36.06054 -43.48603 -33.10563 1.000 30.82016 37 LEU D N 1
ATOM 3774 C CA . LEU D 2 42 ? 36.96521 -42.40401 -33.47567 1.000 31.98470 37 LEU D CA 1
ATOM 3775 C C . LEU D 2 42 ? 36.71711 -41.96329 -34.90877 1.000 36.15392 37 LEU D C 1
ATOM 3776 O O . LEU D 2 42 ? 36.65275 -42.79587 -35.81645 1.000 35.70575 37 LEU D O 1
ATOM 3781 N N . VAL D 2 43 ? 36.61433 -40.65363 -35.11264 1.000 32.12808 38 VAL D N 1
ATOM 3782 C CA . VAL D 2 43 ? 36.44608 -40.06718 -36.44111 1.000 32.62395 38 VAL D CA 1
ATOM 3783 C C . VAL D 2 43 ? 37.63118 -39.14905 -36.70144 1.000 33.68235 38 VAL D C 1
ATOM 3784 O O . VAL D 2 43 ? 37.94130 -38.28517 -35.87368 1.000 30.83512 38 VAL D O 1
ATOM 3788 N N . GLY D 2 44 ? 38.27424 -39.31073 -37.85247 1.000 32.64753 39 GLY D N 1
ATOM 3789 C CA . GLY D 2 44 ? 39.37477 -38.42982 -38.19482 1.000 30.20778 39 GLY D CA 1
ATOM 3790 C C . GLY D 2 44 ? 40.03089 -38.87300 -39.48152 1.000 34.24043 39 GLY D C 1
ATOM 3791 O O . GLY D 2 44 ? 39.52625 -39.74851 -40.18910 1.000 39.60273 39 GLY D O 1
ATOM 3792 N N . ARG D 2 45 ? 41.16043 -38.24361 -39.79756 1.000 36.41313 40 ARG D N 1
ATOM 3793 C CA . ARG D 2 45 ? 41.86710 -38.65475 -40.99891 1.000 40.47845 40 ARG D CA 1
ATOM 3794 C C . ARG D 2 45 ? 42.90185 -39.73934 -40.72828 1.000 37.11642 40 ARG D C 1
ATOM 3795 O O . ARG D 2 45 ? 43.48668 -40.26143 -41.68164 1.000 42.19347 40 ARG D O 1
ATOM 3803 N N . GLY D 2 46 ? 43.10989 -40.11851 -39.47066 1.000 41.29102 41 GLY D N 1
ATOM 3804 C CA . GLY D 2 46 ? 44.08192 -41.14997 -39.17021 1.000 44.09250 41 GLY D CA 1
ATOM 3805 C C . GLY D 2 46 ? 43.65374 -42.50649 -39.69689 1.000 50.57658 41 GLY D C 1
ATOM 3806 O O . GLY D 2 46 ? 42.46615 -42.80236 -39.85197 1.000 44.26915 41 GLY D O 1
ATOM 3807 N N . GLN D 2 47 ? 44.64896 -43.34335 -39.99587 1.000 51.17550 42 GLN D N 1
ATOM 3808 C CA . GLN D 2 47 ? 44.35251 -44.70744 -40.41017 1.000 62.31554 42 GLN D CA 1
ATOM 3809 C C . GLN D 2 47 ? 43.79510 -45.54319 -39.26633 1.000 64.74322 42 GLN D C 1
ATOM 3810 O O . GLN D 2 47 ? 43.09081 -46.52587 -39.51895 1.000 73.91716 42 GLN D O 1
ATOM 3816 N N . ASN D 2 48 ? 44.08423 -45.16849 -38.02286 1.000 57.57680 43 ASN D N 1
ATOM 3817 C CA . ASN D 2 48 ? 43.58930 -45.85928 -36.84061 1.000 62.51897 43 ASN D CA 1
ATOM 3818 C C . ASN D 2 48 ? 42.17421 -45.44848 -36.44916 1.000 53.62194 43 ASN D C 1
ATOM 3819 O O . ASN D 2 48 ? 41.71480 -45.83932 -35.37154 1.000 56.57719 43 ASN D O 1
ATOM 3824 N N . THR D 2 49 ? 41.47796 -44.66823 -37.26336 1.000 44.42333 44 THR D N 1
ATOM 3825 C CA . THR D 2 49 ? 40.12899 -44.25627 -36.89922 1.000 45.90539 44 THR D CA 1
ATOM 3826 C C . THR D 2 49 ? 39.12786 -45.31994 -37.33750 1.000 44.97104 44 THR D C 1
ATOM 3827 O O . THR D 2 49 ? 39.42807 -46.17729 -38.17283 1.000 41.32374 44 THR D O 1
ATOM 3831 N N . HIS D 2 50 ? 37.92611 -45.25804 -36.75301 1.000 40.75839 45 HIS D N 1
ATOM 3832 C CA . HIS D 2 50 ? 36.83899 -46.14679 -37.15540 1.000 35.63349 45 HIS D CA 1
ATOM 3833 C C . HIS D 2 50 ? 36.05945 -45.59093 -38.33447 1.000 39.69158 45 HIS D C 1
ATOM 3834 O O . HIS D 2 50 ? 35.55371 -46.35613 -39.16887 1.000 42.10649 45 HIS D O 1
ATOM 3841 N N . LEU D 2 51 ? 35.94224 -44.27588 -38.42144 1.000 37.12663 46 LEU D N 1
ATOM 3842 C CA . LEU D 2 51 ? 35.42474 -43.60968 -39.60990 1.000 37.93401 46 LEU D CA 1
ATOM 3843 C C . LEU D 2 51 ? 36.51675 -42.66711 -40.09660 1.000 44.37831 46 LEU D C 1
ATOM 3844 O O . LEU D 2 51 ? 36.79646 -41.64724 -39.45291 1.000 38.46950 46 LEU D O 1
ATOM 3849 N N . GLN D 2 52 ? 37.14606 -43.01148 -41.21684 1.000 44.64855 47 GLN D N 1
ATOM 3850 C CA . GLN D 2 52 ? 38.22557 -42.20032 -41.76136 1.000 42.05276 47 GLN D CA 1
ATOM 3851 C C . GLN D 2 52 ? 37.66323 -41.20112 -42.76353 1.000 47.16788 47 GLN D C 1
ATOM 3852 O O . GLN D 2 52 ? 37.01818 -41.58608 -43.74754 1.000 41.26703 47 GLN D O 1
ATOM 3858 N N . LEU D 2 53 ? 37.91224 -39.92267 -42.51370 1.000 42.47312 48 LEU D N 1
ATOM 3859 C CA . LEU D 2 53 ? 37.53954 -38.84362 -43.41898 1.000 41.64929 48 LEU D CA 1
ATOM 3860 C C . LEU D 2 53 ? 38.82928 -38.19274 -43.91251 1.000 47.36298 48 LEU D C 1
ATOM 3861 O O . LEU D 2 53 ? 39.58129 -37.61436 -43.12084 1.000 46.75552 48 LEU D O 1
ATOM 3866 N N . GLN D 2 54 ? 39.09637 -38.30671 -45.21489 1.000 46.76877 49 GLN D N 1
ATOM 3867 C CA . GLN D 2 54 ? 40.39551 -37.92321 -45.77852 1.000 53.33045 49 GLN D CA 1
ATOM 3868 C C . GLN D 2 54 ? 40.36476 -36.47258 -46.25564 1.000 57.29676 49 GLN D C 1
ATOM 3869 O O . GLN D 2 54 ? 40.27188 -36.16617 -47.44859 1.000 59.50867 49 GLN D O 1
ATOM 3875 N N . LEU D 2 55 ? 40.47750 -35.56932 -45.28855 1.000 52.01294 50 LEU D N 1
ATOM 3876 C CA . LEU D 2 55 ? 40.64068 -34.13993 -45.51195 1.000 50.94684 50 LEU D CA 1
ATOM 3877 C C . LEU D 2 55 ? 41.88121 -33.68995 -44.75575 1.000 48.99367 50 LEU D C 1
ATOM 3878 O O . LEU D 2 55 ? 41.95937 -33.90204 -43.53106 1.000 42.86890 50 LEU D O 1
ATOM 3883 N N . PRO D 2 56 ? 42.86462 -33.07355 -45.41276 1.000 54.05509 51 PRO D N 1
ATOM 3884 C CA . PRO D 2 56 ? 44.01987 -32.55313 -44.66264 1.000 52.63777 51 PRO D CA 1
ATOM 3885 C C . PRO D 2 56 ? 43.64195 -31.53107 -43.59942 1.000 44.95211 51 PRO D C 1
ATOM 3886 O O . PRO D 2 56 ? 44.38254 -31.37328 -42.62266 1.000 46.85962 51 PRO D O 1
ATOM 3890 N N . GLN D 2 57 ? 42.50912 -30.83687 -43.74991 1.000 50.72597 52 GLN D N 1
ATOM 3891 C CA . GLN D 2 57 ? 42.07135 -29.89859 -42.72010 1.000 48.61745 52 GLN D CA 1
ATOM 3892 C C . GLN D 2 57 ? 41.72183 -30.59555 -41.41158 1.000 43.51536 52 GLN D C 1
ATOM 3893 O O . GLN D 2 57 ? 41.62078 -29.92733 -40.37423 1.000 40.75948 52 GLN D O 1
ATOM 3899 N N . LEU D 2 58 ? 41.51928 -31.91197 -41.43199 1.000 36.56307 53 LEU D N 1
ATOM 3900 C CA . LEU D 2 58 ? 41.14074 -32.64273 -40.23119 1.000 33.68040 53 LEU D CA 1
ATOM 3901 C C . LEU D 2 58 ? 42.36897 -33.08840 -39.44770 1.000 36.62861 53 LEU D C 1
ATOM 3902 O O . LEU D 2 58 ? 43.47404 -33.19798 -39.98219 1.000 37.35240 53 LEU D O 1
ATOM 3907 N N . SER D 2 59 ? 42.15378 -33.34682 -38.15899 1.000 32.53662 54 SER D N 1
ATOM 3908 C CA . SER D 2 59 ? 43.15333 -33.97933 -37.31294 1.000 36.63974 54 SER D CA 1
ATOM 3909 C C . SER D 2 59 ? 43.11946 -35.49418 -37.50915 1.000 39.41144 54 SER D C 1
ATOM 3910 O O . SER D 2 59 ? 42.10499 -36.05852 -37.92736 1.000 35.38436 54 SER D O 1
ATOM 3913 N N . ARG D 2 60 ? 44.24798 -36.15151 -37.20642 1.000 39.17067 55 ARG D N 1
ATOM 3914 C CA . ARG D 2 60 ? 44.27444 -37.61562 -37.17825 1.000 38.70795 55 ARG D CA 1
ATOM 3915 C C . ARG D 2 60 ? 43.09464 -38.16857 -36.39397 1.000 32.90366 55 ARG D C 1
ATOM 3916 O O . ARG D 2 60 ? 42.35782 -39.03503 -36.88241 1.000 33.82826 55 ARG D O 1
ATOM 3924 N N . TYR D 2 61 ? 42.90036 -37.67422 -35.16770 1.000 31.23559 56 TYR D N 1
ATOM 3925 C CA . TYR D 2 61 ? 41.72132 -37.96592 -34.36430 1.000 30.12217 56 TYR D CA 1
ATOM 3926 C C . TYR D 2 61 ? 40.98223 -36.64882 -34.16572 1.000 37.56185 56 TYR D C 1
ATOM 3927 O O . TYR D 2 61 ? 41.49397 -35.73202 -33.50811 1.000 31.39353 56 TYR D O 1
ATOM 3936 N N . HIS D 2 62 ? 39.79444 -36.54358 -34.75543 1.000 30.98045 57 HIS D N 1
ATOM 3937 C CA . HIS D 2 62 ? 39.10395 -35.26427 -34.83428 1.000 29.40519 57 HIS D CA 1
ATOM 3938 C C . HIS D 2 62 ? 37.95235 -35.16560 -33.84628 1.000 25.63003 57 HIS D C 1
ATOM 3939 O O . HIS D 2 62 ? 37.79809 -34.14501 -33.17058 1.000 26.64014 57 HIS D O 1
ATOM 3946 N N . LEU D 2 63 ? 37.12101 -36.19776 -33.75550 1.000 26.29261 58 LEU D N 1
ATOM 3947 C CA . LEU D 2 63 ? 36.09703 -36.23086 -32.71825 1.000 28.37960 58 LEU D CA 1
ATOM 3948 C C . LEU D 2 63 ? 35.79140 -37.68636 -32.41686 1.000 30.26548 58 LEU D C 1
ATOM 3949 O O . LEU D 2 63 ? 36.18242 -38.58459 -33.16187 1.000 26.90292 58 LEU D O 1
ATOM 3954 N N . SER D 2 64 ? 35.08354 -37.91704 -31.32079 1.000 26.80389 59 SER D N 1
ATOM 3955 C CA . SER D 2 64 ? 34.68453 -39.26620 -30.95367 1.000 29.63577 59 SER D CA 1
ATOM 3956 C C . SER D 2 64 ? 33.20509 -39.30447 -30.61496 1.000 29.80040 59 SER D C 1
ATOM 3957 O O . SER D 2 64 ? 32.62667 -38.32332 -30.14456 1.000 28.78366 59 SER D O 1
ATOM 3960 N N . LEU D 2 65 ? 32.59980 -40.45895 -30.85801 1.000 29.16970 60 LEU D N 1
ATOM 3961 C CA . LEU D 2 65 ? 31.24602 -40.76016 -30.41890 1.000 25.51010 60 LEU D CA 1
ATOM 3962 C C . LEU D 2 65 ? 31.33585 -41.87753 -29.39017 1.000 28.06794 60 LEU D C 1
ATOM 3963 O O . LEU D 2 65 ? 31.77906 -42.98486 -29.71815 1.000 28.91769 60 LEU D O 1
ATOM 3968 N N . GLU D 2 66 ? 30.92970 -41.58392 -28.15681 1.000 28.06535 61 GLU D N 1
ATOM 3969 C CA . GLU D 2 66 ? 31.05199 -42.50946 -27.03569 1.000 27.42190 61 GLU D CA 1
ATOM 3970 C C . GLU D 2 66 ? 29.68720 -43.05153 -26.66246 1.000 27.03888 61 GLU D C 1
ATOM 3971 O O . GLU D 2 66 ? 28.81981 -42.26749 -26.25097 1.000 29.35631 61 GLU D O 1
ATOM 3977 N N . PRO D 2 67 ? 29.44261 -44.35960 -26.74801 1.000 26.16229 62 PRO D N 1
ATOM 3978 C CA . PRO D 2 67 ? 28.17008 -44.89171 -26.25477 1.000 26.50658 62 PRO D CA 1
ATOM 3979 C C . PRO D 2 67 ? 28.20644 -45.04828 -24.73942 1.000 32.05164 62 PRO D C 1
ATOM 3980 O O . PRO D 2 67 ? 29.21866 -45.44596 -24.16095 1.000 28.72546 62 PRO D O 1
ATOM 3984 N N . TYR D 2 68 ? 27.09986 -44.71210 -24.08518 1.000 26.10171 63 TYR D N 1
ATOM 3985 C CA . TYR D 2 68 ? 27.02644 -44.88166 -22.63522 1.000 30.09536 63 TYR D CA 1
ATOM 3986 C C . TYR D 2 68 ? 25.56905 -45.04719 -22.23711 1.000 31.89335 63 TYR D C 1
ATOM 3987 O O . TYR D 2 68 ? 24.66207 -44.99565 -23.07185 1.000 28.19117 63 TYR D O 1
ATOM 3996 N N . LEU D 2 69 ? 25.34505 -45.27025 -20.94675 1.000 29.71169 64 LEU D N 1
ATOM 3997 C CA . LEU D 2 69 ? 23.99773 -45.39266 -20.41235 1.000 27.96029 64 LEU D CA 1
ATOM 3998 C C . LEU D 2 69 ? 23.80030 -44.38083 -19.29673 1.000 34.04198 64 LEU D C 1
ATOM 3999 O O . LEU D 2 69 ? 24.58790 -44.34148 -18.34554 1.000 32.02840 64 LEU D O 1
ATOM 4004 N N . GLU D 2 70 ? 22.75808 -43.56174 -19.41482 1.000 32.78627 65 GLU D N 1
ATOM 4005 C CA . GLU D 2 70 ? 22.32396 -42.79506 -18.25809 1.000 30.67472 65 GLU D CA 1
ATOM 4006 C C . GLU D 2 70 ? 21.82113 -43.75988 -17.20153 1.000 31.47580 65 GLU D C 1
ATOM 4007 O O . GLU D 2 70 ? 21.27728 -44.82238 -17.51273 1.000 31.74695 65 GLU D O 1
ATOM 4013 N N . LYS D 2 71 ? 22.00538 -43.39839 -15.93549 1.000 33.57843 66 LYS D N 1
ATOM 4014 C CA . LYS D 2 71 ? 21.43672 -44.22802 -14.88422 1.000 34.97294 66 LYS D CA 1
ATOM 4015 C C . LYS D 2 71 ? 19.92739 -44.32134 -15.06338 1.000 39.80690 66 LYS D C 1
ATOM 4016 O O . LYS D 2 71 ? 19.25536 -43.32406 -15.33854 1.000 45.05888 66 LYS D O 1
ATOM 4022 N N . GLY D 2 72 ? 19.39825 -45.53848 -14.94523 1.000 36.74798 67 GLY D N 1
ATOM 4023 C CA . GLY D 2 72 ? 17.99078 -45.79556 -15.17175 1.000 34.74318 67 GLY D CA 1
ATOM 4024 C C . GLY D 2 72 ? 17.57925 -45.96085 -16.62040 1.000 37.67338 67 GLY D C 1
ATOM 4025 O O . GLY D 2 72 ? 16.37796 -46.02827 -16.90363 1.000 44.53020 67 GLY D O 1
ATOM 4026 N N . SER D 2 73 ? 18.52696 -46.04141 -17.54503 1.000 36.82569 68 SER D N 1
ATOM 4027 C CA . SER D 2 73 ? 18.22208 -46.08574 -18.96833 1.000 36.08651 68 SER D CA 1
ATOM 4028 C C . SER D 2 73 ? 18.46100 -47.47910 -19.53641 1.000 39.14826 68 SER D C 1
ATOM 4029 O O . SER D 2 73 ? 19.42732 -48.15847 -19.16705 1.000 42.88894 68 SER D O 1
ATOM 4032 N N . SER D 2 74 ? 17.59515 -47.87791 -20.46737 1.000 42.49861 69 SER D N 1
ATOM 4033 C CA . SER D 2 74 ? 17.76730 -49.10284 -21.23412 1.000 49.33972 69 SER D CA 1
ATOM 4034 C C . SER D 2 74 ? 18.03068 -48.82576 -22.71267 1.000 46.89577 69 SER D C 1
ATOM 4035 O O . SER D 2 74 ? 17.88441 -49.72868 -23.54173 1.000 44.03559 69 SER D O 1
ATOM 4038 N N . LEU D 2 75 ? 18.40131 -47.59033 -23.06071 1.000 39.79043 70 LEU D N 1
ATOM 4039 C CA . LEU D 2 75 ? 18.72581 -47.20859 -24.43183 1.000 37.31963 70 LEU D CA 1
ATOM 4040 C C . LEU D 2 75 ? 20.04622 -46.46283 -24.43342 1.000 39.04378 70 LEU D C 1
ATOM 4041 O O . LEU D 2 75 ? 20.22491 -45.51690 -23.65884 1.000 30.95811 70 LEU D O 1
ATOM 4046 N N . LEU D 2 76 ? 20.95246 -46.86514 -25.32461 1.000 30.92950 71 LEU D N 1
ATOM 4047 C CA . LEU D 2 76 ? 22.25028 -46.21063 -25.40623 1.000 33.23251 71 LEU D CA 1
ATOM 4048 C C . LEU D 2 76 ? 22.09951 -44.72315 -25.70225 1.000 35.42614 71 LEU D C 1
ATOM 4049 O O . LEU D 2 76 ? 21.27320 -44.31307 -26.52343 1.000 33.33541 71 LEU D O 1
ATOM 4054 N N . ALA D 2 77 ? 22.87957 -43.92072 -24.98515 1.000 32.11616 72 ALA D N 1
ATOM 4055 C CA . ALA D 2 77 ? 23.12182 -42.51335 -25.26645 1.000 30.82840 72 ALA D CA 1
ATOM 4056 C C . ALA D 2 77 ? 24.49735 -42.36545 -25.90410 1.000 25.67691 72 ALA D C 1
ATOM 4057 O O . ALA D 2 77 ? 25.34014 -43.26295 -25.81564 1.000 31.74243 72 ALA D O 1
ATOM 4059 N N . PHE D 2 78 ? 24.73274 -41.20772 -26.52703 1.000 25.13178 73 PHE D N 1
ATOM 4060 C CA . PHE D 2 78 ? 25.95980 -40.97589 -27.27685 1.000 27.70669 73 PHE D CA 1
ATOM 4061 C C . PHE D 2 78 ? 26.50846 -39.59809 -26.95518 1.000 27.91970 73 PHE D C 1
ATOM 4062 O O . PHE D 2 78 ? 25.78859 -38.59916 -27.04213 1.000 32.32413 73 PHE D O 1
ATOM 4070 N N . CYS D 2 79 ? 27.77958 -39.56330 -26.56868 1.000 27.05324 74 CYS D N 1
ATOM 4071 C CA . CYS D 2 79 ? 28.48234 -38.34241 -26.20852 1.000 25.53516 74 CYS D CA 1
ATOM 4072 C C . CYS D 2 79 ? 29.47408 -38.00661 -27.31599 1.000 26.50682 74 CYS D C 1
ATOM 4073 O O . CYS D 2 79 ? 30.37566 -38.80335 -27.60536 1.000 26.80614 74 CYS D O 1
ATOM 4076 N N . LEU D 2 80 ? 29.31635 -36.83214 -27.92899 1.000 23.56808 75 LEU D N 1
ATOM 4077 C CA . LEU D 2 80 ? 30.26849 -36.35604 -28.93196 1.000 24.16464 75 LEU D CA 1
ATOM 4078 C C . LEU D 2 80 ? 31.29537 -35.46789 -28.24599 1.000 27.07101 75 LEU D C 1
ATOM 4079 O O . LEU D 2 80 ? 30.93584 -34.43704 -27.66627 1.000 24.79805 75 LEU D O 1
ATOM 4084 N N . LYS D 2 81 ? 32.57324 -35.84513 -28.34036 1.000 24.95496 76 LYS D N 1
ATOM 4085 C CA . LYS D 2 81 ? 33.65959 -35.05448 -27.77991 1.000 22.44789 76 LYS D CA 1
ATOM 4086 C C . LYS D 2 81 ? 34.64278 -34.65732 -28.87541 1.000 23.33409 76 LYS D C 1
ATOM 4087 O O . LYS D 2 81 ? 34.94674 -35.45233 -29.77442 1.000 25.77498 76 LYS D O 1
ATOM 4093 N N . VAL D 2 82 ? 35.11315 -33.41898 -28.80425 1.000 22.59466 77 VAL D N 1
ATOM 4094 C CA . VAL D 2 82 ? 36.06697 -32.88930 -29.78012 1.000 23.85051 77 VAL D CA 1
ATOM 4095 C C . VAL D 2 82 ? 37.47054 -33.32964 -29.39162 1.000 23.72257 77 VAL D C 1
ATOM 4096 O O . VAL D 2 82 ? 37.89501 -33.14008 -28.24567 1.000 26.32817 77 VAL D O 1
ATOM 4100 N N . LEU D 2 83 ? 38.19482 -33.91915 -30.34938 1.000 26.45162 78 LEU D N 1
ATOM 4101 C CA . LEU D 2 83 ? 39.56624 -34.36078 -30.13480 1.000 25.98918 78 LEU D CA 1
ATOM 4102 C C . LEU D 2 83 ? 40.58216 -33.52171 -30.89775 1.000 28.06913 78 LEU D C 1
ATOM 4103 O O . LEU D 2 83 ? 41.77163 -33.55679 -30.56414 1.000 28.02653 78 LEU D O 1
ATOM 4108 N N . THR D 2 84 ? 40.14096 -32.74098 -31.87903 1.000 27.03634 79 THR D N 1
ATOM 4109 C CA . THR D 2 84 ? 41.05380 -31.94160 -32.68234 1.000 27.35047 79 THR D CA 1
ATOM 4110 C C . THR D 2 84 ? 41.53617 -30.71861 -31.91360 1.000 33.16283 79 THR D C 1
ATOM 4111 O O . THR D 2 84 ? 40.79426 -30.10461 -31.13975 1.000 28.29942 79 THR D O 1
ATOM 4115 N N . ARG D 2 85 ? 42.78865 -30.34957 -32.16636 1.000 33.13721 80 ARG D N 1
ATOM 4116 C CA . ARG D 2 85 ? 43.37013 -29.12285 -31.64683 1.000 42.28944 80 ARG D CA 1
ATOM 4117 C C . ARG D 2 85 ? 43.43463 -28.00329 -32.68022 1.000 42.27715 80 ARG D C 1
ATOM 4118 O O . ARG D 2 85 ? 44.01572 -26.95333 -32.39429 1.000 57.69327 80 ARG D O 1
ATOM 4126 N N . LYS D 2 86 ? 42.85838 -28.19883 -33.87424 1.000 36.47440 81 LYS D N 1
ATOM 4127 C CA . LYS D 2 86 ? 43.01297 -27.26845 -34.98877 1.000 40.49916 81 LYS D CA 1
ATOM 4128 C C . LYS D 2 86 ? 41.75909 -26.49103 -35.35212 1.000 30.62808 81 LYS D C 1
ATOM 4129 O O . LYS D 2 86 ? 41.85282 -25.54201 -36.13717 1.000 38.87595 81 LYS D O 1
ATOM 4135 N N . SER D 2 87 ? 40.58813 -26.90962 -34.88871 1.000 37.61701 82 SER D N 1
ATOM 4136 C CA . SER D 2 87 ? 39.36312 -26.25263 -35.31791 1.000 32.93018 82 SER D CA 1
ATOM 4137 C C . SER D 2 87 ? 38.26318 -26.57383 -34.31873 1.000 27.08805 82 SER D C 1
ATOM 4138 O O . SER D 2 87 ? 38.45635 -27.35106 -33.38279 1.000 32.56220 82 SER D O 1
ATOM 4141 N N . CYS D 2 88 ? 37.09884 -25.96874 -34.54885 1.000 32.22911 83 CYS D N 1
ATOM 4142 C CA . CYS D 2 88 ? 35.92727 -26.17959 -33.71027 1.000 30.19441 83 CYS D CA 1
ATOM 4143 C C . CYS D 2 88 ? 34.94621 -27.09140 -34.42325 1.000 28.28713 83 CYS D C 1
ATOM 4144 O O . CYS D 2 88 ? 34.95691 -27.21827 -35.65241 1.000 29.87072 83 CYS D O 1
ATOM 4147 N N . VAL D 2 89 ? 34.10732 -27.74063 -33.62975 1.000 27.36497 84 VAL D N 1
ATOM 4148 C CA . VAL D 2 89 ? 33.02797 -28.57863 -34.12945 1.000 27.16738 84 VAL D CA 1
ATOM 4149 C C . VAL D 2 89 ? 31.72030 -27.97750 -33.63721 1.000 33.91241 84 VAL D C 1
ATOM 4150 O O . VAL D 2 89 ? 31.49605 -27.89348 -32.42512 1.000 28.19466 84 VAL D O 1
ATOM 4154 N N . TRP D 2 90 ? 30.86115 -27.55918 -34.56498 1.000 28.38367 85 TRP D N 1
ATOM 4155 C CA . TRP D 2 90 ? 29.54316 -27.07417 -34.18126 1.000 27.41305 85 TRP D CA 1
ATOM 4156 C C . TRP D 2 90 ? 28.60464 -28.25875 -34.01778 1.000 30.29727 85 TRP D C 1
ATOM 4157 O O . TRP D 2 90 ? 28.48847 -29.09380 -34.91889 1.000 31.52268 85 TRP D O 1
ATOM 4168 N N . VAL D 2 91 ? 27.92293 -28.33893 -32.87897 1.000 27.12264 86 VAL D N 1
ATOM 4169 C CA . VAL D 2 91 ? 26.94689 -29.39752 -32.64352 1.000 26.78706 86 VAL D CA 1
ATOM 4170 C C . VAL D 2 91 ? 25.66666 -28.71968 -32.17975 1.000 33.81261 86 VAL D C 1
ATOM 4171 O O . VAL D 2 91 ? 25.62875 -28.16216 -31.08001 1.000 30.36720 86 VAL D O 1
ATOM 4175 N N . ASN D 2 92 ? 24.63383 -28.72747 -33.02557 1.000 31.27303 87 ASN D N 1
ATOM 4176 C CA . ASN D 2 92 ? 23.31144 -28.21520 -32.64081 1.000 41.30680 87 ASN D CA 1
ATOM 4177 C C . ASN D 2 92 ? 23.38672 -26.78300 -32.10750 1.000 43.33589 87 ASN D C 1
ATOM 4178 O O . ASN D 2 92 ? 22.74862 -26.43398 -31.11164 1.000 35.12500 87 ASN D O 1
ATOM 4183 N N . GLY D 2 93 ? 24.19750 -25.95124 -32.76098 1.000 36.14934 88 GLY D N 1
ATOM 4184 C CA . GLY D 2 93 ? 24.27908 -24.54026 -32.43564 1.000 36.76458 88 GLY D CA 1
ATOM 4185 C C . GLY D 2 93 ? 25.33410 -24.14520 -31.41914 1.000 29.53699 88 GLY D C 1
ATOM 4186 O O . GLY D 2 93 ? 25.47797 -22.94917 -31.14266 1.000 34.74900 88 GLY D O 1
ATOM 4187 N N . LEU D 2 94 ? 26.07921 -25.09970 -30.85903 1.000 26.21376 89 LEU D N 1
ATOM 4188 C CA . LEU D 2 94 ? 27.15193 -24.79256 -29.92298 1.000 29.72064 89 LEU D CA 1
ATOM 4189 C C . LEU D 2 94 ? 28.49730 -25.03273 -30.57681 1.000 29.21006 89 LEU D C 1
ATOM 4190 O O . LEU D 2 94 ? 28.72525 -26.12195 -31.11926 1.000 31.73058 89 LEU D O 1
ATOM 4195 N N . PRO D 2 95 ? 29.42158 -24.06541 -30.51409 1.000 30.37040 90 PRO D N 1
ATOM 4196 C CA . PRO D 2 95 ? 30.77589 -24.28004 -31.04927 1.000 27.98776 90 PRO D CA 1
ATOM 4197 C C . PRO D 2 95 ? 31.67004 -24.96021 -30.02316 1.000 39.55756 90 PRO D C 1
ATOM 4198 O O . PRO D 2 95 ? 32.10526 -24.34200 -29.04736 1.000 53.82034 90 PRO D O 1
ATOM 4202 N N . LEU D 2 96 ? 31.93598 -26.24874 -30.23206 1.000 24.14300 91 LEU D N 1
ATOM 4203 C CA . LEU D 2 96 ? 32.76016 -27.02639 -29.31126 1.000 21.84924 91 LEU D CA 1
ATOM 4204 C C . LEU D 2 96 ? 34.21724 -26.99900 -29.74021 1.000 29.73826 91 LEU D C 1
ATOM 4205 O O . LEU D 2 96 ? 34.52934 -27.12421 -30.92676 1.000 28.55465 91 LEU D O 1
ATOM 4210 N N . ARG D 2 97 ? 35.10632 -26.85876 -28.77120 1.000 23.38109 92 ARG D N 1
ATOM 4211 C CA . ARG D 2 97 ? 36.53618 -26.91873 -29.03269 1.000 24.44080 92 ARG D CA 1
ATOM 4212 C C . ARG D 2 97 ? 37.14497 -28.07017 -28.23576 1.000 26.17940 92 ARG D C 1
ATOM 4213 O O . ARG D 2 97 ? 36.43662 -28.86432 -27.61778 1.000 25.05746 92 ARG D O 1
ATOM 4221 N N . TYR D 2 98 ? 38.46986 -28.16291 -28.28722 1.000 26.07571 93 TYR D N 1
ATOM 4222 C CA . TYR D 2 98 ? 39.22902 -29.31239 -27.80357 1.000 25.30316 93 TYR D CA 1
ATOM 4223 C C . TYR D 2 98 ? 38.71804 -29.83581 -26.46848 1.000 24.81617 93 TYR D C 1
ATOM 4224 O O . TYR D 2 98 ? 38.69136 -29.10222 -25.47781 1.000 23.39134 93 TYR D O 1
ATOM 4233 N N . LEU D 2 99 ? 38.28701 -31.10035 -26.46389 1.000 19.46730 94 LEU D N 1
ATOM 4234 C CA . LEU D 2 99 ? 37.86065 -31.90701 -25.31287 1.000 26.06673 94 LEU D CA 1
ATOM 4235 C C . LEU D 2 99 ? 36.50719 -31.50865 -24.74497 1.000 24.98241 94 LEU D C 1
ATOM 4236 O O . LEU D 2 99 ? 36.06412 -32.11403 -23.75774 1.000 21.96740 94 LEU D O 1
ATOM 4241 N N . GLU D 2 100 ? 35.82926 -30.52876 -25.32860 1.000 24.63235 95 GLU D N 1
ATOM 4242 C CA . GLU D 2 100 ? 34.45702 -30.23745 -24.94785 1.000 22.00158 95 GLU D CA 1
ATOM 4243 C C . GLU D 2 100 ? 33.53137 -31.26822 -25.57464 1.000 28.49313 95 GLU D C 1
ATOM 4244 O O . GLU D 2 100 ? 33.86319 -31.89535 -26.58930 1.000 23.76360 95 GLU D O 1
ATOM 4250 N N . GLN D 2 101 ? 32.35517 -31.43913 -24.96797 1.000 24.69134 96 GLN D N 1
ATOM 4251 C CA . GLN D 2 101 ? 31.49653 -32.55635 -25.34192 1.000 21.09656 96 GLN D CA 1
ATOM 4252 C C . GLN D 2 101 ? 30.02864 -32.25414 -25.06761 1.000 23.65358 96 GLN D C 1
ATOM 4253 O O . GLN D 2 101 ? 29.68805 -31.47636 -24.16655 1.000 26.49623 96 GLN D O 1
ATOM 4259 N N . VAL D 2 102 ? 29.15977 -32.87949 -25.85884 1.000 22.62304 97 VAL D N 1
ATOM 4260 C CA . VAL D 2 102 ? 27.71243 -32.80504 -25.64967 1.000 26.15793 97 VAL D CA 1
ATOM 4261 C C . VAL D 2 102 ? 27.09727 -34.14766 -25.97660 1.000 31.14340 97 VAL D C 1
ATOM 4262 O O . VAL D 2 102 ? 27.61229 -34.91216 -26.80692 1.000 29.39023 97 VAL D O 1
ATOM 4266 N N . PRO D 2 103 ? 25.96828 -34.45951 -25.34510 1.000 28.53270 98 PRO D N 1
ATOM 4267 C CA . PRO D 2 103 ? 25.20529 -35.64467 -25.74719 1.000 29.30211 98 PRO D CA 1
ATOM 4268 C C . PRO D 2 103 ? 24.46888 -35.39878 -27.05566 1.000 32.77586 98 PRO D C 1
ATOM 4269 O O . PRO D 2 103 ? 24.04270 -34.28043 -27.35090 1.000 30.24705 98 PRO D O 1
ATOM 4273 N N . LEU D 2 104 ? 24.32044 -36.46074 -27.84828 1.000 30.79076 99 LEU D N 1
ATOM 4274 C CA . LEU D 2 104 ? 23.50937 -36.37497 -29.05262 1.000 29.99356 99 LEU D CA 1
ATOM 4275 C C . LEU D 2 104 ? 22.02651 -36.53196 -28.71955 1.000 33.51479 99 LEU D C 1
ATOM 4276 O O . LEU D 2 104 ? 21.64115 -37.25275 -27.79016 1.000 38.07304 99 LEU D O 1
ATOM 4281 N N . GLY D 2 105 ? 21.19073 -35.84002 -29.48982 1.000 29.03077 100 GLY D N 1
ATOM 4282 C CA . GLY D 2 105 ? 19.75875 -36.03439 -29.45576 1.000 34.20204 100 GLY D CA 1
ATOM 4283 C C . GLY D 2 105 ? 19.28050 -36.89459 -30.60986 1.000 35.85887 100 GLY D C 1
ATOM 4284 O O . GLY D 2 105 ? 20.05653 -37.61471 -31.25083 1.000 34.22785 100 GLY D O 1
ATOM 4285 N N . THR D 2 106 ? 17.97689 -36.80953 -30.88230 1.000 31.86180 101 THR D N 1
ATOM 4286 C CA . THR D 2 106 ? 17.38321 -37.59350 -31.96650 1.000 30.58715 101 THR D CA 1
ATOM 4287 C C . THR D 2 106 ? 17.89747 -37.13063 -33.32663 1.000 38.16519 101 THR D C 1
ATOM 4288 O O . THR D 2 106 ? 18.28547 -37.94979 -34.16572 1.000 37.80491 101 THR D O 1
ATOM 4292 N N . ILE D 2 107 ? 17.92251 -35.82210 -33.55834 1.000 33.67934 102 ILE D N 1
ATOM 4293 C CA . ILE D 2 107 ? 18.42436 -35.25045 -34.80091 1.000 40.98191 102 ILE D CA 1
ATOM 4294 C C . ILE D 2 107 ? 19.53884 -34.27811 -34.44936 1.000 41.20487 102 ILE D C 1
ATOM 4295 O O . ILE D 2 107 ? 19.38610 -33.44979 -33.54338 1.000 40.30304 102 ILE D O 1
ATOM 4300 N N . ASN D 2 108 ? 20.66908 -34.40017 -35.14186 1.000 36.10675 103 ASN D N 1
ATOM 4301 C CA . ASN D 2 108 ? 21.86050 -33.62704 -34.82369 1.000 31.38539 103 ASN D CA 1
ATOM 4302 C C . ASN D 2 108 ? 22.43833 -33.00018 -36.08310 1.000 40.69135 103 ASN D C 1
ATOM 4303 O O . ASN D 2 108 ? 22.55352 -33.66852 -37.11608 1.000 45.91358 103 ASN D O 1
ATOM 4308 N N . ARG D 2 109 ? 22.79175 -31.72015 -35.98807 1.000 35.31478 104 ARG D N 1
ATOM 4309 C CA . ARG D 2 109 ? 23.47484 -30.99159 -37.05165 1.000 38.96765 104 ARG D CA 1
ATOM 4310 C C . ARG D 2 109 ? 24.89521 -30.70656 -36.58813 1.000 40.90927 104 ARG D C 1
ATOM 4311 O O . ARG D 2 109 ? 25.10096 -29.97895 -35.61043 1.000 40.28918 104 ARG D O 1
ATOM 4319 N N . ILE D 2 110 ? 25.86745 -31.29401 -37.27776 1.000 37.19678 105 ILE D N 1
ATOM 4320 C CA . ILE D 2 110 ? 27.26556 -31.24221 -36.87762 1.000 32.27624 105 ILE D CA 1
ATOM 4321 C C . ILE D 2 110 ? 28.06973 -30.74319 -38.06311 1.000 42.26097 105 ILE D C 1
ATOM 4322 O O . ILE D 2 110 ? 27.97188 -31.30505 -39.15656 1.000 41.84519 105 ILE D O 1
ATOM 4327 N N . SER D 2 111 ? 28.85153 -29.69209 -37.86095 1.000 37.19643 106 SER D N 1
ATOM 4328 C CA . SER D 2 111 ? 29.69178 -29.19590 -38.93974 1.000 42.71395 106 SER D CA 1
ATOM 4329 C C . SER D 2 111 ? 31.09694 -28.95959 -38.42227 1.000 45.87759 106 SER D C 1
ATOM 4330 O O . SER D 2 111 ? 31.29248 -28.46117 -37.30583 1.000 36.74792 106 SER D O 1
ATOM 4333 N N . PHE D 2 112 ? 32.07791 -29.34829 -39.22994 1.000 34.25177 107 PHE D N 1
ATOM 4334 C CA . PHE D 2 112 ? 33.46328 -29.23007 -38.79207 1.000 36.33314 107 PHE D CA 1
ATOM 4335 C C . PHE D 2 112 ? 34.34436 -29.13747 -40.02454 1.000 39.21878 107 PHE D C 1
ATOM 4336 O O . PHE D 2 112 ? 34.30151 -30.02600 -40.88426 1.000 40.29266 107 PHE D O 1
ATOM 4344 N N . SER D 2 113 ? 35.10158 -28.04430 -40.12136 1.000 34.62183 108 SER D N 1
ATOM 4345 C CA . SER D 2 113 ? 36.15501 -27.89373 -41.12663 1.000 38.32538 108 SER D CA 1
ATOM 4346 C C . SER D 2 113 ? 35.62065 -28.08735 -42.54349 1.000 44.18387 108 SER D C 1
ATOM 4347 O O . SER D 2 113 ? 36.28525 -28.66369 -43.40909 1.000 44.89374 108 SER D O 1
ATOM 4350 N N . GLY D 2 114 ? 34.40846 -27.59536 -42.78833 1.000 38.91264 109 GLY D N 1
ATOM 4351 C CA . GLY D 2 114 ? 33.79129 -27.69753 -44.08880 1.000 40.03826 109 GLY D CA 1
ATOM 4352 C C . GLY D 2 114 ? 32.89553 -28.90045 -44.28166 1.000 43.62996 109 GLY D C 1
ATOM 4353 O O . GLY D 2 114 ? 32.01949 -28.86851 -45.15592 1.000 48.15583 109 GLY D O 1
ATOM 4354 N N . ILE D 2 115 ? 33.10371 -29.96652 -43.51147 1.000 39.89172 110 ILE D N 1
ATOM 4355 C CA . ILE D 2 115 ? 32.21203 -31.12015 -43.56632 1.000 38.41937 110 ILE D CA 1
ATOM 4356 C C . ILE D 2 115 ? 30.90600 -30.77176 -42.87145 1.000 42.45174 110 ILE D C 1
ATOM 4357 O O . ILE D 2 115 ? 30.90490 -30.19360 -41.77700 1.000 38.47090 110 ILE D O 1
ATOM 4362 N N . GLN D 2 116 ? 29.78903 -31.10446 -43.51087 1.000 43.91484 111 GLN D N 1
ATOM 4363 C CA . GLN D 2 116 ? 28.47187 -31.03772 -42.89231 1.000 40.71379 111 GLN D CA 1
ATOM 4364 C C . GLN D 2 116 ? 27.99422 -32.45443 -42.61405 1.000 44.15772 111 GLN D C 1
ATOM 4365 O O . GLN D 2 116 ? 28.02552 -33.30829 -43.50569 1.000 41.21908 111 GLN D O 1
ATOM 4371 N N . MET D 2 117 ? 27.55594 -32.70479 -41.37907 1.000 36.26771 112 MET D N 1
ATOM 4372 C CA . MET D 2 117 ? 27.17592 -34.04440 -40.95648 1.000 38.53721 112 MET D CA 1
ATOM 4373 C C . MET D 2 117 ? 25.84416 -34.00653 -40.22715 1.000 43.80758 112 MET D C 1
ATOM 4374 O O . MET D 2 117 ? 25.66687 -33.22378 -39.28859 1.000 43.82688 112 MET D O 1
ATOM 4379 N N . LEU D 2 118 ? 24.91823 -34.85418 -40.66246 1.000 44.19397 113 LEU D N 1
ATOM 4380 C CA . LEU D 2 118 ? 23.67702 -35.12031 -39.95217 1.000 36.65517 113 LEU D CA 1
ATOM 4381 C C . LEU D 2 118 ? 23.76807 -36.48887 -39.29872 1.000 46.40832 113 LEU D C 1
ATOM 4382 O O . LEU D 2 118 ? 24.26045 -37.44492 -39.90643 1.000 46.24236 113 LEU D O 1
ATOM 4387 N N . VAL D 2 119 ? 23.30694 -36.57925 -38.05409 1.000 38.37737 114 VAL D N 1
ATOM 4388 C CA . VAL D 2 119 ? 23.21741 -37.84628 -37.34427 1.000 39.62485 114 VAL D CA 1
ATOM 4389 C C . VAL D 2 119 ? 21.80947 -37.94398 -36.78920 1.000 43.04607 114 VAL D C 1
ATOM 4390 O O . VAL D 2 119 ? 21.40729 -37.11939 -35.96034 1.000 43.51597 114 VAL D O 1
ATOM 4394 N N . ARG D 2 120 ? 21.05857 -38.92811 -37.25861 1.000 37.62326 115 ARG D N 1
ATOM 4395 C CA . ARG D 2 120 ? 19.72749 -39.21376 -36.74743 1.000 39.24860 115 ARG D CA 1
ATOM 4396 C C . ARG D 2 120 ? 19.78288 -40.52900 -35.98641 1.000 41.10654 115 ARG D C 1
ATOM 4397 O O . ARG D 2 120 ? 20.21925 -41.55097 -36.53101 1.000 42.98157 115 ARG D O 1
ATOM 4405 N N . LYS D 2 121 ? 19.34647 -40.50324 -34.73135 1.000 35.55080 116 LYS D N 1
ATOM 4406 C CA . LYS D 2 121 ? 19.43555 -41.65892 -33.85663 1.000 36.78344 116 LYS D CA 1
ATOM 4407 C C . LYS D 2 121 ? 18.08426 -42.35824 -33.78684 1.000 40.49498 116 LYS D C 1
ATOM 4408 O O . LYS D 2 121 ? 17.06486 -41.72006 -33.50723 1.000 46.49386 116 LYS D O 1
ATOM 4414 N N A GLU D 2 122 ? 18.08580 -43.66521 -34.05278 0.478 46.25845 117 GLU D N 1
ATOM 4415 N N B GLU D 2 122 ? 18.07256 -43.66131 -34.05619 0.522 46.48811 117 GLU D N 1
ATOM 4416 C CA A GLU D 2 122 ? 16.91605 -44.52946 -33.90968 0.478 47.86181 117 GLU D CA 1
ATOM 4417 C CA B GLU D 2 122 ? 16.88175 -44.48576 -33.86953 0.522 47.81545 117 GLU D CA 1
ATOM 4418 C C A GLU D 2 122 ? 17.24840 -45.56279 -32.83883 0.478 46.12184 117 GLU D C 1
ATOM 4419 C C B GLU D 2 122 ? 17.21908 -45.56525 -32.84989 0.522 46.17559 117 GLU D C 1
ATOM 4420 O O A GLU D 2 122 ? 18.09007 -46.43897 -33.06328 0.478 42.25211 117 GLU D O 1
ATOM 4421 O O B GLU D 2 122 ? 18.02366 -46.46180 -33.12396 0.522 42.49743 117 GLU D O 1
ATOM 4432 N N . GLY D 2 123 ? 16.60279 -45.46660 -31.67676 1.000 44.40754 118 GLY D N 1
ATOM 4433 C CA . GLY D 2 123 ? 16.93772 -46.36421 -30.58685 1.000 44.79648 118 GLY D CA 1
ATOM 4434 C C . GLY D 2 123 ? 16.62823 -47.81462 -30.90844 1.000 40.65300 118 GLY D C 1
ATOM 4435 O O . GLY D 2 123 ? 15.69306 -48.13274 -31.64743 1.000 45.04020 118 GLY D O 1
ATOM 4436 N N . GLY D 2 124 ? 17.45761 -48.70506 -30.35493 1.000 40.74586 119 GLY D N 1
ATOM 4437 C CA . GLY D 2 124 ? 17.23093 -50.13426 -30.42800 1.000 39.26260 119 GLY D CA 1
ATOM 4438 C C . GLY D 2 124 ? 17.62034 -50.80162 -29.12082 1.000 45.35817 119 GLY D C 1
ATOM 4439 O O . GLY D 2 124 ? 18.09126 -50.14975 -28.18708 1.000 42.95250 119 GLY D O 1
ATOM 4440 N N . ALA D 2 125 ? 17.45490 -52.12541 -29.08846 1.000 44.15040 120 ALA D N 1
ATOM 4441 C CA . ALA D 2 125 ? 17.49934 -52.87657 -27.83433 1.000 44.65763 120 ALA D CA 1
ATOM 4442 C C . ALA D 2 125 ? 18.91100 -53.06956 -27.28057 1.000 45.48665 120 ALA D C 1
ATOM 4443 O O . ALA D 2 125 ? 19.09291 -53.08395 -26.05704 1.000 41.59659 120 ALA D O 1
ATOM 4445 N N . SER D 2 126 ? 19.91661 -53.22309 -28.13489 1.000 47.00315 121 SER D N 1
ATOM 4446 C CA . SER D 2 126 ? 21.21480 -53.69405 -27.66315 1.000 44.80633 121 SER D CA 1
ATOM 4447 C C . SER D 2 126 ? 21.93699 -52.65351 -26.81642 1.000 40.41653 121 SER D C 1
ATOM 4448 O O . SER D 2 126 ? 21.94453 -51.45816 -27.12923 1.000 42.10497 121 SER D O 1
ATOM 4451 N N . LEU D 2 127 ? 22.57727 -53.12293 -25.74606 1.000 39.14166 122 LEU D N 1
ATOM 4452 C CA . LEU D 2 127 ? 23.40207 -52.26867 -24.90162 1.000 41.74312 122 LEU D CA 1
ATOM 4453 C C . LEU D 2 127 ? 24.88874 -52.52355 -25.09875 1.000 44.82593 122 LEU D C 1
ATOM 4454 O O . LEU D 2 127 ? 25.70550 -52.00895 -24.32937 1.000 47.76794 122 LEU D O 1
ATOM 4459 N N . GLU D 2 128 ? 25.25988 -53.31144 -26.10496 1.000 48.77932 123 GLU D N 1
ATOM 4460 C CA . GLU D 2 128 ? 26.65869 -53.61118 -26.36366 1.000 57.00877 123 GLU D CA 1
ATOM 4461 C C . GLU D 2 128 ? 27.10848 -53.28672 -27.77857 1.000 50.87990 123 GLU D C 1
ATOM 4462 O O . GLU D 2 128 ? 28.31814 -53.25519 -28.02327 1.000 50.76896 123 GLU D O 1
ATOM 4468 N N . THR D 2 129 ? 26.18499 -53.03569 -28.70534 1.000 42.78250 124 THR D N 1
ATOM 4469 C CA . THR D 2 129 ? 26.49636 -52.85334 -30.11281 1.000 42.69472 124 THR D CA 1
ATOM 4470 C C . THR D 2 129 ? 25.51433 -51.85333 -30.70774 1.000 49.60010 124 THR D C 1
ATOM 4471 O O . THR D 2 129 ? 24.32863 -51.86801 -30.36674 1.000 57.53372 124 THR D O 1
ATOM 4475 N N . PHE D 2 130 ? 26.01377 -50.97769 -31.57875 1.000 43.20850 125 PHE D N 1
ATOM 4476 C CA . PHE D 2 130 ? 25.17533 -50.12548 -32.41115 1.000 43.22196 125 PHE D CA 1
ATOM 4477 C C . PHE D 2 130 ? 25.73110 -50.13649 -33.83279 1.000 45.45474 125 PHE D C 1
ATOM 4478 O O . PHE D 2 130 ? 26.82202 -50.65555 -34.08911 1.000 42.31121 125 PHE D O 1
ATOM 4486 N N . VAL D 2 131 ? 24.96558 -49.58311 -34.77449 1.000 42.97011 126 VAL D N 1
ATOM 4487 C CA . VAL D 2 131 ? 25.35385 -49.58374 -36.18112 1.000 51.77856 126 VAL D CA 1
ATOM 4488 C C . VAL D 2 131 ? 25.18172 -48.18958 -36.76874 1.000 50.44893 126 VAL D C 1
ATOM 4489 O O . VAL D 2 131 ? 24.19673 -47.49634 -36.48944 1.000 42.57252 126 VAL D O 1
ATOM 4493 N N . CYS D 2 132 ? 26.14655 -47.78063 -37.58647 1.000 41.75410 127 CYS D N 1
ATOM 4494 C CA . CYS D 2 132 ? 26.04281 -46.56134 -38.36807 1.000 37.84955 127 CYS D CA 1
ATOM 4495 C C . CYS D 2 132 ? 25.74048 -46.91978 -39.81356 1.000 46.13598 127 CYS D C 1
ATOM 4496 O O . CYS D 2 132 ? 26.31049 -47.86962 -40.35493 1.000 50.22633 127 CYS D O 1
ATOM 4499 N N . TYR D 2 133 ? 24.82221 -46.17433 -40.41997 1.000 46.54325 128 TYR D N 1
ATOM 4500 C CA . TYR D 2 133 ? 24.57764 -46.22010 -41.85347 1.000 48.24866 128 TYR D CA 1
ATOM 4501 C C . TYR D 2 133 ? 25.00222 -44.88287 -42.43544 1.000 49.93041 128 TYR D C 1
ATOM 4502 O O . TYR D 2 133 ? 24.55519 -43.82922 -41.96877 1.000 49.87066 128 TYR D O 1
ATOM 451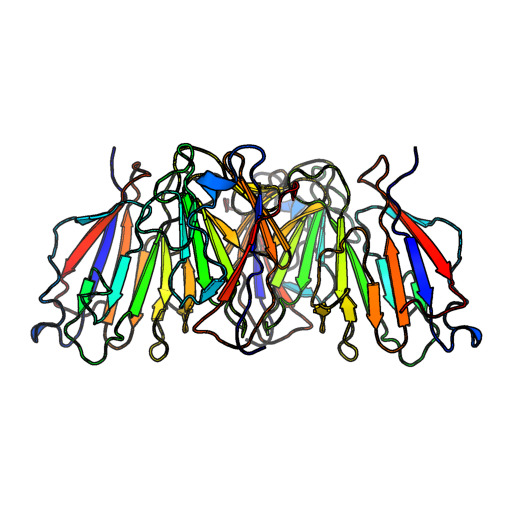1 N N . PHE D 2 134 ? 25.87584 -44.92593 -43.43696 1.000 48.34896 129 PHE D N 1
ATOM 4512 C CA . PHE D 2 134 ? 26.50851 -43.72885 -43.96904 1.000 51.97548 129 PHE D CA 1
ATOM 4513 C C . PHE D 2 134 ? 25.93150 -43.38333 -45.32629 1.000 54.46052 129 PHE D C 1
ATOM 4514 O O . PHE D 2 134 ? 25.78258 -44.25378 -46.19429 1.000 53.44755 129 PHE D O 1
ATOM 4522 N N . HIS D 2 135 ? 25.62641 -42.10673 -45.50480 1.000 52.14596 130 HIS D N 1
ATOM 4523 C CA . HIS D 2 135 ? 24.97193 -41.61422 -46.70380 1.000 58.28496 130 HIS D CA 1
ATOM 4524 C C . HIS D 2 135 ? 25.79345 -40.44473 -47.22520 1.000 64.19894 130 HIS D C 1
ATOM 4525 O O . HIS D 2 135 ? 25.85571 -39.38610 -46.58782 1.000 58.56669 130 HIS D O 1
ATOM 4532 N N . LEU D 2 136 ? 26.45572 -40.65798 -48.36167 1.000 55.21712 131 LEU D N 1
ATOM 4533 C CA . LEU D 2 136 ? 27.35659 -39.66745 -48.94085 1.000 58.32577 131 LEU D CA 1
ATOM 4534 C C . LEU D 2 136 ? 26.51880 -38.74037 -49.80433 1.000 46.67765 131 LEU D C 1
ATOM 4535 O O . LEU D 2 136 ? 26.18389 -39.05999 -50.95121 1.000 56.42969 131 LEU D O 1
ATOM 4540 N N . SER D 2 137 ? 26.14679 -37.60755 -49.24361 1.000 49.55203 132 SER D N 1
ATOM 4541 C CA . SER D 2 137 ? 25.30085 -36.67387 -49.96886 1.000 54.10947 132 SER D CA 1
ATOM 4542 C C . SER D 2 137 ? 26.14863 -35.83976 -50.92135 1.000 64.89387 132 SER D C 1
ATOM 4543 O O . SER D 2 137 ? 27.17823 -35.28619 -50.50694 1.000 56.66371 132 SER D O 1
ATOM 4546 N N . PRO D 2 138 ? 25.77928 -35.76336 -52.20158 1.000 72.56427 133 PRO D N 1
ATOM 4547 C CA . PRO D 2 138 ? 26.39409 -34.77903 -53.09768 1.000 74.44333 133 PRO D CA 1
ATOM 4548 C C . PRO D 2 138 ? 25.86998 -33.36763 -52.88663 1.000 78.26713 133 PRO D C 1
ATOM 4549 O O . PRO D 2 138 ? 26.38211 -32.43890 -53.52056 1.000 74.24504 133 PRO D O 1
ATOM 4553 N N . SER D 2 139 ? 24.88118 -33.18776 -52.00082 1.000 71.97338 134 SER D N 1
ATOM 4554 C CA . SER D 2 139 ? 24.13187 -31.95987 -51.76887 1.000 69.43160 134 SER D CA 1
ATOM 4555 C C . SER D 2 139 ? 24.24192 -31.51719 -50.30880 1.000 77.26365 134 SER D C 1
ATOM 4556 O O . SER D 2 139 ? 24.40495 -32.35570 -49.41568 1.000 73.81027 134 SER D O 1
ATOM 4559 N N . PRO D 2 140 ? 24.14980 -30.21204 -50.03453 1.000 67.49585 135 PRO D N 1
ATOM 4560 C CA . PRO D 2 140 ? 24.39433 -29.72895 -48.66991 1.000 70.26738 135 PRO D CA 1
ATOM 4561 C C . PRO D 2 140 ? 23.34016 -30.21884 -47.69363 1.000 61.90817 135 PRO D C 1
ATOM 4562 O O . PRO D 2 140 ? 22.19768 -30.50412 -48.05964 1.000 58.77252 135 PRO D O 1
ATOM 4566 N N . LEU D 2 141 ? 23.75001 -30.31534 -46.43007 1.000 59.74415 136 LEU D N 1
ATOM 4567 C CA . LEU D 2 141 ? 22.90285 -30.82260 -45.36251 1.000 61.96409 136 LEU D CA 1
ATOM 4568 C C . LEU D 2 141 ? 22.59767 -29.79553 -44.28442 1.000 66.16382 136 LEU D C 1
ATOM 4569 O O . LEU D 2 141 ? 21.59656 -29.95268 -43.57714 1.000 63.33085 136 LEU D O 1
ATOM 4574 N N . ILE D 2 142 ? 23.42125 -28.75933 -44.14226 1.000 70.28873 137 ILE D N 1
ATOM 4575 C CA . ILE D 2 142 ? 23.24875 -27.73042 -43.12378 1.000 64.70651 137 ILE D CA 1
ATOM 4576 C C . ILE D 2 142 ? 23.40703 -26.35884 -43.77346 1.000 60.28652 137 ILE D C 1
ATOM 4577 O O . ILE D 2 142 ? 22.68368 -25.41504 -43.45349 1.000 70.64006 137 ILE D O 1
#

Organism: Mus musculus (NCBI:txid10090)

Foldseek 3Di:
DDAKEKEKEKDFPCCVVPFQVVPDAQDKDKDFLQDKAWEWDAVVVHVGHTPDPPTHRTAKIWHWDDDPPDQWIWIKIFGQDQPKWKDWANDTHHHGRIDIHDQWTWIDTPRMIMTIHIDIDRDPGMHIYHYHYDPDDPD/DAAKEKEKEKEFQPCQCQQQVPADQKDKDWQAKAFEWCAPPGNGHGPDPQTDNTAKIWGWDDDVPDQWTKIKIFGCDQRAFKDKPRDTHHHGDIDIDDQWIWIDDPRMTMIIGIDTHRDPTMHMYGYHYDNDDDD/DAAKEKEKAKEFPVCVVPQQVVDDAPDKDKDFLQDKAWEWDAVVVHVGHTPDPVTDNTQKIKHWDADPPGPFIWIKIFGCDQPKWKDWANDTHHHGRIDTHDQWTWIDIDRMIITIHMDHDDDRGMYIYHYHYDPDDPD/DAAKEKEKEKEFQPCLCVQCVQADQKAKDWQAKAFEWCAPPGSGHGPDPQTDNTAKIWGWDADVVDQWTKIKIFGCDQRWWKDKPHDTHHHGDIDIDDQWIWIDIPRMTMIIGIDTHRDPTMHMYGYHYDHDDDD

GO terms:
  GO:0043123 positive regulation of canonical NF-kappaB signal transduction (P, IDA)
  GO:0005515 protein binding (F, IPI)
  GO:0033209 tumor necrosis factor-mediated signaling pathway (P, IPI)

Solvent-accessible surface area: 25194 Å² total; per-residue (Å²): 172,94,27,0,4,0,56,0,14,1,24,18,76,28,48,175,96,18,10,16,145,62,12,200,43,80,59,109,81,121,14,73,1,43,57,12,0,51,0,0,101,45,86,146,67,8,72,14,12,3,78,28,172,152,4,28,144,30,3,0,7,0,10,1,11,32,75,38,119,35,84,41,2,11,0,11,0,3,1,32,3,120,198,40,44,1,34,0,63,132,94,89,5,27,34,0,15,38,50,64,4,49,107,137,4,31,0,79,5,68,112,7,30,0,46,0,45,16,116,56,5,99,19,30,93,23,0,23,1,32,6,51,136,22,106,194,77,53,136,172,110,38,1,22,0,67,5,14,0,20,25,78,115,71,15,120,93,0,12,64,101,24,43,156,81,46,126,16,73,14,49,44,2,17,2,0,80,7,168,116,16,80,4,30,0,51,3,94,99,0,16,146,59,0,0,2,8,13,0,15,13,101,104,32,26,68,43,9,23,0,5,0,15,0,5,1,128,116,43,27,0,97,2,35,19,24,34,0,134,18,0,23,30,17,79,14,35,43,56,0,119,0,32,3,39,43,0,38,3,30,0,91,41,46,31,4,72,24,54,85,39,0,10,1,94,24,107,80,14,130,62,91,39,107,205,77,17,1,9,4,48,1,18,0,26,21,75,28,20,174,88,5,11,2,155,68,12,201,51,88,54,91,82,121,9,66,1,47,54,18,0,65,0,0,128,43,84,146,85,8,66,13,18,1,100,27,162,109,8,26,160,34,4,2,9,1,11,1,8,34,62,22,108,31,98,39,0,18,3,10,0,4,1,31,2,142,147,31,46,1,46,0,53,113,43,85,7,25,37,0,17,42,25,65,14,53,108,132,5,33,1,79,5,64,111,7,33,0,51,2,47,17,130,58,24,145,34,23,90,18,0,28,1,31,3,69,84,21,100,172,60,43,157,159,106,45,1,12,0,34,4,24,0,22,21,77,110,63,10,114,97,0,11,74,101,16,50,166,94,36,109,16,77,15,54,55,2,20,3,0,81,4,170,113,18,76,5,33,0,50,0,94,72,0,16,146,53,0,0,2,9,12,0,14,12,104,96,31,26,65,50,9,21,0,4,0,16,0,6,1,132,118,46,37,0,94,1,52,19,25,65,0,162,15,0,15,29,18,77,14,33,89,95,0,116,0,32,3,31,42,0,33,4,46,1,108,43,38,36,5,72,26,55,82,28,0,6,2,74,15,82,84,24,132,60,92,43,100

InterPro domains:
  IPR000253 Forkhead-associated (FHA) domain [PF00498] (47-120)
  IPR000253 Forkhead-associated (FHA) domain [PS50006] (47-103)
  IPR008984 SMAD/FHA domain superfamily [SSF49879] (43-131)
  IPR033621 TRAF-interacting protein with FHA domain-containing protein [PTHR31266] (1-184)

Radius of gyration: 25.45 Å; Cα contacts (8 Å, |Δi|>4): 1504; chains: 4; bounding box: 78×57×59 Å